Protein AF-0000000079137863 (afdb_homodimer)

Solvent-accessible surface area (backbone atoms only — not comparable to full-atom values): 28020 Å² total; per-residue (Å²): 126,90,84,77,88,76,80,77,77,80,76,78,75,78,78,75,76,78,76,75,74,74,78,70,76,71,77,70,74,73,75,78,75,78,71,80,74,79,76,76,79,75,78,73,71,71,68,59,65,66,64,66,63,66,73,79,70,81,74,80,80,66,77,80,78,77,80,75,82,79,71,85,74,71,81,65,69,75,80,73,78,67,72,71,80,66,70,66,51,43,36,52,49,53,50,46,41,53,48,17,59,51,68,64,36,61,83,70,30,55,77,42,40,29,69,76,15,39,36,35,44,41,49,30,90,61,63,33,67,19,36,69,47,45,50,52,49,52,49,51,47,52,72,57,37,60,73,53,53,31,78,41,78,73,46,67,29,70,64,15,73,44,32,32,17,34,33,31,33,34,20,51,76,84,35,66,40,77,67,33,46,31,31,33,39,34,34,41,45,74,54,94,82,36,61,20,35,44,32,35,40,39,39,52,34,39,83,65,56,59,41,70,53,48,52,53,49,49,34,51,52,52,50,50,35,70,77,39,57,73,60,56,68,76,90,127,91,75,81,79,76,78,76,75,80,77,78,79,79,80,75,78,77,76,76,77,75,80,74,79,70,77,70,77,73,75,78,74,79,73,80,75,78,76,76,79,76,79,75,72,71,68,59,64,67,62,64,65,64,74,78,68,79,71,80,77,66,73,78,73,76,81,69,83,79,75,80,77,69,79,63,67,71,80,71,78,66,72,70,80,65,70,66,51,43,37,53,50,54,50,46,41,54,49,19,62,52,68,65,36,63,82,70,30,54,78,42,39,29,67,76,14,40,36,35,44,42,49,30,90,60,63,33,68,19,36,68,47,43,50,52,50,50,49,50,47,53,73,59,35,58,76,51,52,31,78,41,77,74,45,66,29,71,64,17,72,44,32,32,16,37,32,32,31,33,21,51,76,84,35,67,41,78,65,34,45,30,31,32,40,35,34,40,46,74,55,94,82,37,59,19,36,44,32,35,39,38,38,53,33,39,84,66,55,58,40,69,54,48,52,53,50,50,33,50,51,52,50,50,35,72,75,40,58,72,60,55,69,77,90

Foldseek 3Di:
DDDDDPPCPDDPPPPPDPPPPDDPPPPPPPPVPVPPPPPPPPPPPPVPPVVVLPPPDPPPPPDPPDDDDDDDDPPPDPPPDPPVPPADAPQRLVVQCQVCLLVVNCSSNLVQADQQAWEAEPVDPGIQGGSSSVSVVSNVVPVVDDSQKGKAWPDKDTDDRFKMKTWIFIGRNNHGDPQGIKIKMWGWDQDPNHIHTRYMHIYTGDPDDPPVVVVVVVVVVVVVCVVPVVVVVVD/DPDPPPPCPDDPPPDPPPPPPDPPPPPPPPPPPPPPPPPPPPPPPPVPPVVVLPPPDPPPPPDPPDPPDDDDCPVPPPPPDPVVPPADAPQRLVVQCQVCLLVVNCNSNLVQADQQAWEAEPVDPGIQGGSSSVSVVSNVVPVVDDSQKGKAWPDKDTDDRFKMKTWIFIGRNNHGDPQGIKIKMWGWDQDPNHIHTRYMHIYTGDPDDPPVVVVVVVVVVVVVCVVPVVVVVVD

InterPro domains:
  IPR032710 NTF2-like domain superfamily [SSF54427] (87-204)
  IPR037401 SnoaL-like domain [PF12680] (94-189)

pLDDT: mean 70.84, std 31.64, range [18.48, 98.94]

Structure (mmCIF, N/CA/C/O backbone):
data_AF-0000000079137863-model_v1
#
loop_
_entity.id
_entity.type
_entity.pdbx_description
1 polymer 'SnoaL-like domain-containing protein'
#
loop_
_atom_site.group_PDB
_atom_site.id
_atom_site.type_symbol
_atom_site.label_atom_id
_atom_site.label_alt_id
_atom_site.label_comp_id
_atom_site.label_asym_id
_atom_site.label_entity_id
_atom_site.label_seq_id
_atom_site.pdbx_PDB_ins_code
_atom_site.Cartn_x
_atom_site.Cartn_y
_atom_site.Cartn_z
_atom_site.occupancy
_atom_site.B_iso_or_equiv
_atom_site.auth_seq_id
_atom_site.auth_comp_id
_atom_site.auth_asym_id
_atom_site.auth_atom_id
_atom_site.pdbx_PDB_model_num
ATOM 1 N N . MET A 1 1 ? -12.969 -48.094 9.102 1 18.48 1 MET A N 1
ATOM 2 C CA . MET A 1 1 ? -14.359 -48.219 9.516 1 18.48 1 MET A CA 1
ATOM 3 C C . MET A 1 1 ? -14.594 -47.531 10.852 1 18.48 1 MET A C 1
ATOM 5 O O . MET A 1 1 ? -15.695 -47.594 11.406 1 18.48 1 MET A O 1
ATOM 9 N N . ALA A 1 2 ? -13.594 -47.375 11.742 1 25.19 2 ALA A N 1
ATOM 10 C CA . ALA A 1 2 ? -14.062 -47.312 13.125 1 25.19 2 ALA A CA 1
ATOM 11 C C . ALA A 1 2 ? -14.961 -46.125 13.367 1 25.19 2 ALA A C 1
ATOM 13 O O . ALA A 1 2 ? -14.609 -45 13.016 1 25.19 2 ALA A O 1
ATOM 14 N N . ALA A 1 3 ? -16.188 -46.438 13.844 1 21.66 3 ALA A N 1
ATOM 15 C CA . ALA A 1 3 ? -17.484 -45.875 14.164 1 21.66 3 ALA A CA 1
ATOM 16 C C . ALA A 1 3 ? -17.344 -44.688 15.125 1 21.66 3 ALA A C 1
ATOM 18 O O . ALA A 1 3 ? -16.328 -44.562 15.812 1 21.66 3 ALA A O 1
ATOM 19 N N . MET A 1 4 ? -18.547 -44.031 15.586 1 20.12 4 MET A N 1
ATOM 20 C CA . MET A 1 4 ? -19.391 -42.875 15.836 1 20.12 4 MET A CA 1
ATOM 21 C C . MET A 1 4 ? -19.391 -42.5 17.312 1 20.12 4 MET A C 1
ATOM 23 O O . MET A 1 4 ? -19.844 -41.406 17.703 1 20.12 4 MET A O 1
ATOM 27 N N . MET A 1 5 ? -18.984 -43.406 18.406 1 21.56 5 MET A N 1
ATOM 28 C CA . MET A 1 5 ? -19.969 -43.406 19.484 1 21.56 5 MET A CA 1
ATOM 29 C C . MET A 1 5 ? -19.906 -42.094 20.266 1 21.56 5 MET A C 1
ATOM 31 O O . MET A 1 5 ? -18.844 -41.656 20.719 1 21.56 5 MET A O 1
ATOM 35 N N . ILE A 1 6 ? -20.906 -41.094 20.156 1 23.88 6 ILE A N 1
ATOM 36 C CA . ILE A 1 6 ? -21.344 -39.781 20.625 1 23.88 6 ILE A CA 1
ATOM 37 C C . ILE A 1 6 ? -21.625 -39.875 22.125 1 23.88 6 ILE A C 1
ATOM 39 O O . ILE A 1 6 ? -22.562 -40.531 22.562 1 23.88 6 ILE A O 1
ATOM 43 N N . ILE A 1 7 ? -20.656 -40.219 23.031 1 24.16 7 ILE A N 1
ATOM 44 C CA . ILE A 1 7 ? -20.969 -40.531 24.422 1 24.16 7 ILE A CA 1
ATOM 45 C C . ILE A 1 7 ? -21.734 -39.375 25.062 1 24.16 7 ILE A C 1
ATOM 47 O O . ILE A 1 7 ? -21.219 -38.25 25.141 1 24.16 7 ILE A O 1
ATOM 51 N N . MET A 1 8 ? -23.094 -39.375 25.203 1 25.33 8 MET A N 1
ATOM 52 C CA . MET A 1 8 ? -24.203 -38.562 25.719 1 25.33 8 MET A CA 1
ATOM 53 C C . MET A 1 8 ? -24 -38.281 27.203 1 25.33 8 MET A C 1
ATOM 55 O O . MET A 1 8 ? -24.094 -39.188 28.031 1 25.33 8 MET A O 1
ATOM 59 N N . ILE A 1 9 ? -22.875 -37.781 27.719 1 27.89 9 ILE A N 1
ATOM 60 C CA . ILE A 1 9 ? -22.75 -37.75 29.172 1 27.89 9 ILE A CA 1
ATOM 61 C C . ILE A 1 9 ? -23.891 -36.938 29.781 1 27.89 9 ILE A C 1
ATOM 63 O O . ILE A 1 9 ? -24.172 -35.812 29.344 1 27.89 9 ILE A O 1
ATOM 67 N N . PRO A 1 10 ? -24.797 -37.562 30.562 1 27.17 10 PRO A N 1
ATOM 68 C CA . PRO A 1 10 ? -26.078 -37.125 31.156 1 27.17 10 PRO A CA 1
ATOM 69 C C . PRO A 1 10 ? -25.922 -35.875 32.031 1 27.17 10 PRO A C 1
ATOM 71 O O . PRO A 1 10 ? -24.844 -35.625 32.562 1 27.17 10 PRO A O 1
ATOM 74 N N . LEU A 1 11 ? -26.812 -34.938 32 1 31.64 11 LEU A N 1
ATOM 75 C CA . LEU A 1 11 ? -27.125 -33.562 32.406 1 31.64 11 LEU A CA 1
ATOM 76 C C . LEU A 1 11 ? -27.391 -33.531 33.906 1 31.64 11 LEU A C 1
ATOM 78 O O . LEU A 1 11 ? -28.391 -34.062 34.375 1 31.64 11 LEU A O 1
ATOM 82 N N . PRO A 1 12 ? -26.453 -34.031 34.844 1 27.88 12 PRO A N 1
ATOM 83 C CA . PRO A 1 12 ? -27.109 -34.188 36.125 1 27.88 12 PRO A CA 1
ATOM 84 C C . PRO A 1 12 ? -27.781 -32.906 36.625 1 27.88 12 PRO A C 1
ATOM 86 O O . PRO A 1 12 ? -27.359 -31.812 36.25 1 27.88 12 PRO A O 1
ATOM 89 N N . THR A 1 13 ? -29 -32.938 37.062 1 30.88 13 THR A N 1
ATOM 90 C CA . THR A 1 13 ? -30.094 -32.031 37.469 1 30.88 13 THR A CA 1
ATOM 91 C C . THR A 1 13 ? -29.797 -31.375 38.812 1 30.88 13 THR A C 1
ATOM 93 O O . THR A 1 13 ? -30.609 -30.594 39.312 1 30.88 13 THR A O 1
ATOM 96 N N . THR A 1 14 ? -28.484 -31.031 39.125 1 26.7 14 THR A N 1
ATOM 97 C CA . THR A 1 14 ? -28.312 -30.812 40.562 1 26.7 14 THR A CA 1
ATOM 98 C C . THR A 1 14 ? -29.25 -29.703 41.062 1 26.7 14 THR A C 1
ATOM 100 O O . THR A 1 14 ? -29.391 -28.672 40.375 1 26.7 14 THR A O 1
ATOM 103 N N . THR A 1 15 ? -30.078 -29.953 42 1 30.44 15 THR A N 1
ATOM 104 C CA . THR A 1 15 ? -31.219 -29.453 42.75 1 30.44 15 THR A CA 1
ATOM 105 C C . THR A 1 15 ? -30.828 -28.234 43.562 1 30.44 15 THR A C 1
ATOM 107 O O . THR A 1 15 ? -30.078 -28.359 44.531 1 30.44 15 THR A O 1
ATOM 110 N N . THR A 1 16 ? -29.938 -27.328 43.094 1 26.62 16 THR A N 1
ATOM 111 C CA . THR A 1 16 ? -29.359 -26.438 44.094 1 26.62 16 THR A CA 1
ATOM 112 C C . THR A 1 16 ? -30.438 -25.625 44.781 1 26.62 16 THR A C 1
ATOM 114 O O . THR A 1 16 ? -31.344 -25.094 44.125 1 26.62 16 THR A O 1
ATOM 117 N N . THR A 1 17 ? -30.625 -25.984 46.031 1 25.08 17 THR A N 1
ATOM 118 C CA . THR A 1 17 ? -31.5 -25.516 47.094 1 25.08 17 THR A CA 1
ATOM 119 C C . THR A 1 17 ? -31.469 -23.984 47.188 1 25.08 17 THR A C 1
ATOM 121 O O . THR A 1 17 ? -30.391 -23.375 47.219 1 25.08 17 THR A O 1
ATOM 124 N N . LYS A 1 18 ? -32.594 -23.469 46.906 1 26.52 18 LYS A N 1
ATOM 125 C CA . LYS A 1 18 ? -33.031 -22.078 46.75 1 26.52 18 LYS A CA 1
ATOM 126 C C . LYS A 1 18 ? -32.938 -21.328 48.062 1 26.52 18 LYS A C 1
ATOM 128 O O . LYS A 1 18 ? -33.812 -21.438 48.938 1 26.52 18 LYS A O 1
ATOM 133 N N . SER A 1 19 ? -31.719 -21.484 48.875 1 25.23 19 SER A N 1
ATOM 134 C CA . SER A 1 19 ? -31.828 -20.875 50.188 1 25.23 19 SER A CA 1
ATOM 135 C C . SER A 1 19 ? -32.219 -19.406 50.094 1 25.23 19 SER A C 1
ATOM 137 O O . SER A 1 19 ? -31.719 -18.688 49.219 1 25.23 19 SER A O 1
ATOM 139 N N . SER A 1 20 ? -33.406 -19.094 50.531 1 25.05 20 SER A N 1
ATOM 140 C CA . SER A 1 20 ? -34.25 -17.906 50.562 1 25.05 20 SER A CA 1
ATOM 141 C C . SER A 1 20 ? -33.594 -16.797 51.375 1 25.05 20 SER A C 1
ATOM 143 O O . SER A 1 20 ? -33.5 -16.891 52.594 1 25.05 20 SER A O 1
ATOM 145 N N . ILE A 1 21 ? -32.312 -16.516 51.094 1 25.95 21 ILE A N 1
ATOM 146 C CA . ILE A 1 21 ? -31.734 -15.523 52 1 25.95 21 ILE A CA 1
ATOM 147 C C . ILE A 1 21 ? -32.656 -14.297 52.062 1 25.95 21 ILE A C 1
ATOM 149 O O . ILE A 1 21 ? -33.062 -13.789 51.031 1 25.95 21 ILE A O 1
ATOM 153 N N . ALA A 1 22 ? -33.156 -14.109 53.25 1 26.34 22 ALA A N 1
ATOM 154 C CA . ALA A 1 22 ? -34.125 -13.109 53.719 1 26.34 22 ALA A CA 1
ATOM 155 C C . ALA A 1 22 ? -33.656 -11.695 53.406 1 26.34 22 ALA A C 1
ATOM 157 O O . ALA A 1 22 ? -32.469 -11.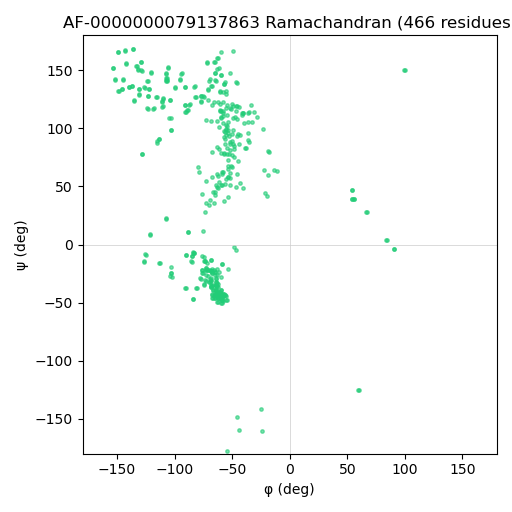398 53.5 1 26.34 22 ALA A O 1
ATOM 158 N N . PRO A 1 23 ? -34.438 -10.961 52.562 1 26.56 23 PRO A N 1
ATOM 159 C CA . PRO A 1 23 ? -34.125 -9.656 51.969 1 26.56 23 PRO A CA 1
ATOM 160 C C . PRO A 1 23 ? -33.875 -8.586 53.031 1 26.56 23 PRO A C 1
ATOM 162 O O . PRO A 1 23 ? -34.656 -8.438 53.969 1 26.56 23 PRO A O 1
ATOM 165 N N . PHE A 1 24 ? -32.625 -8.57 53.656 1 29.3 24 PHE A N 1
ATOM 166 C CA . PHE A 1 24 ? -32.406 -7.531 54.656 1 29.3 24 PHE A CA 1
ATOM 167 C C . PHE A 1 24 ? -32.875 -6.176 54.125 1 29.3 24 PHE A C 1
ATOM 169 O O . PHE A 1 24 ? -32.688 -5.883 52.938 1 29.3 24 PHE A O 1
ATOM 176 N N . PRO A 1 25 ? -33.812 -5.664 54.844 1 28.33 25 PRO A N 1
ATOM 177 C CA . PRO A 1 25 ? -34.5 -4.43 54.438 1 28.33 25 PRO A CA 1
ATOM 178 C C . PRO A 1 25 ? -33.531 -3.256 54.281 1 28.33 25 PRO A C 1
ATOM 180 O O . PRO A 1 25 ? -32.812 -2.912 55.25 1 28.33 25 PRO A O 1
ATOM 183 N N . LEU A 1 26 ? -32.562 -3.379 53.375 1 24.53 26 LEU A N 1
ATOM 184 C CA . LEU A 1 26 ? -31.625 -2.277 53.375 1 24.53 26 LEU A CA 1
ATOM 185 C C . LEU A 1 26 ? -32.344 -0.935 53.281 1 24.53 26 LEU A C 1
ATOM 187 O O . LEU A 1 26 ? -33.125 -0.705 52.375 1 24.53 26 LEU A O 1
ATOM 191 N N . SER A 1 27 ? -32.688 -0.418 54.469 1 24.38 27 SER A N 1
ATOM 192 C CA . SER A 1 27 ? -33.25 0.926 54.625 1 24.38 27 SER A CA 1
ATOM 193 C C . SER A 1 27 ? -32.406 1.947 53.844 1 24.38 27 SER A C 1
ATOM 195 O O . SER A 1 27 ? -31.188 2.031 54.031 1 24.38 27 SER A O 1
ATOM 197 N N . SER A 1 28 ? -32.656 2.053 52.562 1 24.42 28 SER A N 1
ATOM 198 C CA . SER A 1 28 ? -31.984 2.9 51.594 1 24.42 28 SER A CA 1
ATOM 199 C C . SER A 1 28 ? -32.094 4.375 51.969 1 24.42 28 SER A C 1
ATOM 201 O O . SER A 1 28 ? -33.188 4.973 51.844 1 24.42 28 SER A O 1
ATOM 203 N N . SER A 1 29 ? -31.719 4.684 53.25 1 24.72 29 SER A N 1
ATOM 204 C CA . SER A 1 29 ? -31.844 6.129 53.406 1 24.72 29 SER A CA 1
ATOM 205 C C . SER A 1 29 ? -31.156 6.875 52.281 1 24.72 29 SER A C 1
ATOM 207 O O . SER A 1 29 ? -29.984 6.633 52 1 24.72 29 SER A O 1
ATOM 209 N N . SER A 1 30 ? -31.891 7.242 51.25 1 25.69 30 SER A N 1
ATOM 210 C CA . SER A 1 30 ? -31.625 8 50.031 1 25.69 30 SER A CA 1
ATOM 211 C C . SER A 1 30 ? -31 9.359 50.375 1 25.69 30 SER A C 1
ATOM 213 O O . SER A 1 30 ? -31.703 10.289 50.781 1 25.69 30 SER A O 1
ATOM 215 N N . SER A 1 31 ? -30.047 9.438 51.375 1 25.98 31 SER A N 1
ATOM 216 C CA . SER A 1 31 ? -29.641 10.836 51.531 1 25.98 31 SER A CA 1
ATOM 217 C C . SER A 1 31 ? -29.188 11.414 50.188 1 25.98 31 SER A C 1
ATOM 219 O O . SER A 1 31 ? -28.359 10.812 49.5 1 25.98 31 SER A O 1
ATOM 221 N N . THR A 1 32 ? -30.078 12.141 49.531 1 26.61 32 THR A N 1
ATOM 222 C CA . THR A 1 32 ? -30 12.922 48.281 1 26.61 32 THR A CA 1
ATOM 223 C C . THR A 1 32 ? -28.812 13.875 48.344 1 26.61 32 THR A C 1
ATOM 225 O O . THR A 1 32 ? -28.781 14.812 49.125 1 26.61 32 THR A O 1
ATOM 228 N N . PHE A 1 33 ? -27.5 13.359 48.469 1 24.55 33 PHE A N 1
ATOM 229 C CA . PHE A 1 33 ? -26.453 14.375 48.406 1 24.55 33 PHE A CA 1
ATOM 230 C C . PHE A 1 33 ? -26.531 15.18 47.125 1 24.55 33 PHE A C 1
ATOM 232 O O . PHE A 1 33 ? -26.484 14.609 46.031 1 24.55 33 PHE A O 1
ATOM 239 N N . SER A 1 34 ? -27.328 16.25 47.094 1 23.06 34 SER A N 1
ATOM 240 C CA . SER A 1 34 ? -27.406 17.234 46 1 23.06 34 SER A CA 1
ATOM 241 C C . SER A 1 34 ? -26.016 17.766 45.625 1 23.06 34 SER A C 1
ATOM 243 O O . SER A 1 34 ? -25.422 18.547 46.375 1 23.06 34 SER A O 1
ATOM 245 N N . TYR A 1 35 ? -25.078 16.844 45.25 1 23.7 35 TYR A N 1
ATOM 246 C CA . TYR A 1 35 ? -23.828 17.438 44.812 1 23.7 35 TYR A CA 1
ATOM 247 C C . TYR A 1 35 ? -24.047 18.453 43.719 1 23.7 35 TYR A C 1
ATOM 249 O O . TYR A 1 35 ? -24.703 18.172 42.719 1 23.7 35 TYR A O 1
ATOM 257 N N . PHE A 1 36 ? -24.141 19.734 44.062 1 24.72 36 PHE A N 1
ATOM 258 C CA . PHE A 1 36 ? -24.125 20.891 43.156 1 24.72 36 PHE A CA 1
ATOM 259 C C . PHE A 1 36 ? -22.922 20.797 42.188 1 24.72 36 PHE A C 1
ATOM 261 O O . PHE A 1 36 ? -21.781 20.906 42.625 1 24.72 36 PHE A O 1
ATOM 268 N N . THR A 1 37 ? -22.891 19.828 41.281 1 26.81 37 THR A N 1
ATOM 269 C CA . THR A 1 37 ? -21.844 19.781 40.25 1 26.81 37 THR A CA 1
ATOM 270 C C . THR A 1 37 ? -21.797 21.094 39.469 1 26.81 37 THR A C 1
ATOM 272 O O . THR A 1 37 ? -22.781 21.469 38.844 1 26.81 37 THR A O 1
ATOM 275 N N . THR A 1 38 ? -21.234 22.156 39.969 1 25.78 38 THR A N 1
ATOM 276 C CA . THR A 1 38 ? -20.906 23.328 39.156 1 25.78 38 THR A CA 1
ATOM 277 C C . THR A 1 38 ? -20.109 22.922 37.938 1 25.78 38 THR A C 1
ATOM 279 O O . THR A 1 38 ? -18.984 22.422 38.062 1 25.78 38 THR A O 1
ATOM 282 N N . ARG A 1 39 ? -20.703 22.438 36.844 1 27.64 39 ARG A N 1
ATOM 283 C CA . ARG A 1 39 ? -20.156 22.156 35.53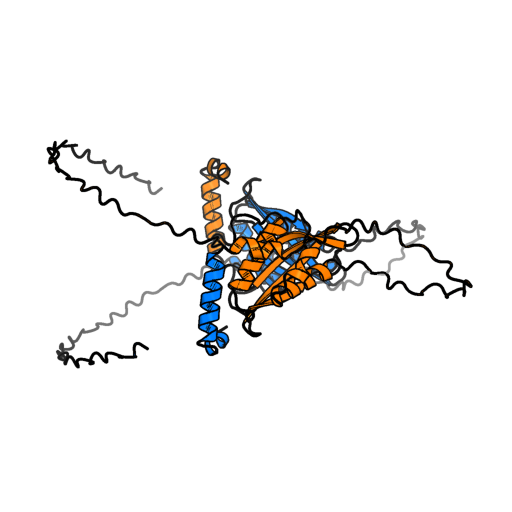1 1 27.64 39 ARG A CA 1
ATOM 284 C C . ARG A 1 39 ? -19.453 23.391 34.969 1 27.64 39 ARG A C 1
ATOM 286 O O . ARG A 1 39 ? -20.109 24.391 34.625 1 27.64 39 ARG A O 1
ATOM 293 N N . ARG A 1 40 ? -18.281 23.812 35.438 1 29.09 40 ARG A N 1
ATOM 294 C CA . ARG A 1 40 ? -17.594 24.812 34.656 1 29.09 40 ARG A CA 1
ATOM 295 C C . ARG A 1 40 ? -17.422 24.344 33.219 1 29.09 40 ARG A C 1
ATOM 297 O O . ARG A 1 40 ? -16.875 23.25 32.969 1 29.09 40 ARG A O 1
ATOM 304 N N . ARG A 1 41 ? -18.203 24.797 32.281 1 29.53 41 ARG A N 1
ATOM 305 C CA . ARG A 1 41 ? -18.125 24.75 30.828 1 29.53 41 ARG A CA 1
ATOM 306 C C . ARG A 1 41 ? -16.719 25.109 30.359 1 29.53 41 ARG A C 1
ATOM 308 O O . ARG A 1 41 ? -16.312 26.266 30.422 1 29.53 41 ARG A O 1
ATOM 315 N N . ARG A 1 42 ? -15.703 24.266 30.531 1 32.91 42 ARG A N 1
ATOM 316 C CA . ARG A 1 42 ? -14.492 24.562 29.781 1 32.91 42 ARG A CA 1
ATOM 317 C C . ARG A 1 42 ? -14.789 24.625 28.281 1 32.91 42 ARG A C 1
ATOM 319 O O . ARG A 1 42 ? -15.273 23.656 27.688 1 32.91 42 ARG A O 1
ATOM 326 N N . LYS A 1 43 ? -14.992 25.828 27.719 1 36.22 43 LYS A N 1
ATOM 327 C CA . LYS A 1 43 ? -15.023 26.188 26.297 1 36.22 43 LYS A CA 1
ATOM 328 C C . LYS A 1 43 ? -13.891 25.516 25.531 1 36.22 43 LYS A C 1
ATOM 330 O O . LYS A 1 43 ? -12.719 25.672 25.891 1 36.22 43 LYS A O 1
ATOM 335 N N . SER A 1 44 ? -14.07 24.359 24.906 1 31.38 44 SER A N 1
ATOM 336 C CA . SER A 1 44 ? -13.18 23.609 24.031 1 31.38 44 SER A CA 1
ATOM 337 C C . SER A 1 44 ? -12.602 24.5 22.938 1 31.38 44 SER A C 1
ATOM 339 O O . SER A 1 44 ? -13.336 25.078 22.141 1 31.38 44 SER A O 1
ATOM 341 N N . THR A 1 45 ? -11.453 25.172 23.141 1 36.09 45 THR A N 1
ATOM 342 C CA . THR A 1 45 ? -10.586 25.906 22.234 1 36.09 45 THR A CA 1
ATOM 343 C C . THR A 1 45 ? -10.312 25.094 20.969 1 36.09 45 THR A C 1
ATOM 345 O O . THR A 1 45 ? -9.539 25.531 20.109 1 36.09 45 THR A O 1
ATOM 348 N N . HIS A 1 46 ? -10.742 23.906 20.859 1 33.5 46 HIS A N 1
ATOM 349 C CA . HIS A 1 46 ? -10.328 23.125 19.703 1 33.5 46 HIS A CA 1
ATOM 350 C C . HIS A 1 46 ? -10.969 23.672 18.422 1 33.5 46 HIS A C 1
ATOM 352 O O . HIS A 1 46 ? -10.5 23.391 17.328 1 33.5 46 HIS A O 1
ATOM 358 N N . SER A 1 47 ? -12.164 24.281 18.469 1 35.81 47 SER A N 1
ATOM 359 C CA . SER A 1 47 ? -12.844 24.703 17.25 1 35.81 47 SER A CA 1
ATOM 360 C C . SER A 1 47 ? -12.102 25.844 16.562 1 35.81 47 SER A C 1
ATOM 362 O O . SER A 1 47 ? -12.305 26.109 15.383 1 35.81 47 SER A O 1
ATOM 364 N N . GLU A 1 48 ? -11.281 26.609 17.297 1 35.84 48 GLU A N 1
ATOM 365 C CA . GLU A 1 48 ? -10.773 27.859 16.734 1 35.84 48 GLU A CA 1
ATOM 366 C C . GLU A 1 48 ? -9.672 27.594 15.711 1 35.84 48 GLU A C 1
ATOM 368 O O . GLU A 1 48 ? -9.438 28.406 14.812 1 35.84 48 GLU A O 1
ATOM 373 N N . TYR A 1 49 ? -9.016 26.453 15.844 1 36.06 49 TYR A N 1
ATOM 374 C CA . TYR A 1 49 ? -7.836 26.391 14.984 1 36.06 49 TYR A CA 1
ATOM 375 C C . TYR A 1 49 ? -8.234 26.172 13.523 1 36.06 49 TYR A C 1
ATOM 377 O O . TYR A 1 49 ? -7.488 26.531 12.609 1 36.06 49 TYR A O 1
ATOM 385 N N . ILE A 1 50 ? -9.258 25.438 13.25 1 38.31 50 ILE A N 1
ATOM 386 C CA . ILE A 1 50 ? -9.57 25.203 11.844 1 38.31 50 ILE A CA 1
ATOM 387 C C . ILE A 1 50 ? -10.133 26.469 11.227 1 38.31 50 ILE A C 1
ATOM 389 O O . ILE A 1 50 ? -10.156 26.609 10 1 38.31 50 ILE A O 1
ATOM 393 N N . ASP A 1 51 ? -10.742 27.344 12.031 1 40.62 51 ASP A N 1
ATOM 394 C CA . ASP A 1 51 ? -11.281 28.578 11.5 1 40.62 51 ASP A CA 1
ATOM 395 C C . ASP A 1 51 ? -10.188 29.406 10.82 1 40.62 51 ASP A C 1
ATOM 397 O O . ASP A 1 51 ? -10.469 30.453 10.234 1 40.62 51 ASP A O 1
ATOM 401 N N . ARG A 1 52 ? -8.945 29 11.18 1 40.41 52 ARG A N 1
ATOM 402 C CA . ARG A 1 52 ? -7.871 29.859 10.68 1 40.41 52 ARG A CA 1
ATOM 403 C C . ARG A 1 52 ? -7.672 29.672 9.18 1 40.41 52 ARG A C 1
ATOM 405 O O . ARG A 1 52 ? -6.906 30.406 8.555 1 40.41 52 ARG A O 1
ATOM 412 N N . PHE A 1 53 ? -8.172 28.516 8.68 1 39.88 53 PHE A N 1
ATOM 413 C CA . PHE A 1 53 ? -8.023 28.438 7.23 1 39.88 53 PHE A CA 1
ATOM 414 C C . PHE A 1 53 ? -9.102 29.25 6.527 1 39.88 53 PHE A C 1
ATOM 416 O O . PHE A 1 53 ? -10.281 28.891 6.566 1 39.88 53 PHE A O 1
ATOM 423 N N . SER A 1 54 ? -9.109 30.578 6.652 1 34.25 54 SER A N 1
ATOM 424 C CA . SER A 1 54 ? -9.992 31.5 5.934 1 34.25 54 SER A CA 1
ATOM 425 C C . SER A 1 54 ? -10.203 31.031 4.492 1 34.25 54 SER A C 1
ATOM 427 O O . SER A 1 54 ? -9.25 30.984 3.709 1 34.25 54 SER A O 1
ATOM 429 N N . PHE A 1 55 ? -11.094 30.156 4.297 1 35.28 55 PHE A N 1
ATOM 430 C CA . PHE A 1 55 ? -11.523 30.016 2.914 1 35.28 55 PHE A CA 1
ATOM 431 C C . PHE A 1 55 ? -11.922 31.359 2.33 1 35.28 55 PHE A C 1
ATOM 433 O O . PHE A 1 55 ? -12.828 32.031 2.844 1 35.28 55 PHE A O 1
ATOM 440 N N . ARG A 1 56 ? -11.039 32.188 1.767 1 32.5 56 ARG A N 1
ATOM 441 C CA . ARG A 1 56 ? -11.289 33.469 1.145 1 32.5 56 ARG A CA 1
ATOM 442 C C . ARG A 1 56 ? -12.609 33.469 0.388 1 32.5 56 ARG A C 1
ATOM 444 O O . ARG A 1 56 ? -12.789 32.688 -0.552 1 32.5 56 ARG A O 1
ATOM 451 N N . SER A 1 57 ? -13.672 33.812 1.001 1 31.91 57 SER A N 1
ATOM 452 C CA . SER A 1 57 ? -14.922 34.188 0.346 1 31.91 57 SER A CA 1
ATOM 453 C C . SER A 1 57 ? -14.672 35.156 -0.806 1 31.91 57 SER A C 1
ATOM 455 O O . SER A 1 57 ? -13.828 36.062 -0.702 1 31.91 57 SER A O 1
ATOM 457 N N . THR A 1 58 ? -15 34.844 -2.041 1 30.62 58 THR A N 1
ATOM 458 C CA . THR A 1 58 ? -14.984 35.656 -3.242 1 30.62 58 THR A CA 1
ATOM 459 C C . THR A 1 58 ? -15.609 37.031 -2.965 1 30.62 58 THR A C 1
ATOM 461 O O . THR A 1 58 ? -16.75 37.125 -2.506 1 30.62 58 THR A O 1
ATOM 464 N N . PRO A 1 59 ? -14.727 38.031 -2.619 1 29.08 59 PRO A N 1
ATOM 465 C CA . PRO A 1 59 ? -15.242 39.406 -2.414 1 29.08 59 PRO A CA 1
ATOM 466 C C . PRO A 1 59 ? -16.156 39.844 -3.551 1 29.08 59 PRO A C 1
ATOM 468 O O . PRO A 1 59 ? -15.891 39.562 -4.719 1 29.08 59 PRO A O 1
ATOM 471 N N . THR A 1 60 ? -17.422 39.969 -3.301 1 29.19 60 THR A N 1
ATOM 472 C CA . THR A 1 60 ? -18.375 40.594 -4.203 1 29.19 60 THR A CA 1
ATOM 473 C C . THR A 1 60 ? -17.922 42 -4.574 1 29.19 60 THR A C 1
ATOM 475 O O . THR A 1 60 ? -17.797 42.875 -3.705 1 29.19 60 THR A O 1
ATOM 478 N N . ASP A 1 61 ? -16.969 42.188 -5.621 1 27.17 61 ASP A N 1
ATOM 479 C CA . ASP A 1 61 ? -16.344 43.344 -6.238 1 27.17 61 ASP A CA 1
ATOM 480 C C . ASP A 1 61 ? -17.375 44.438 -6.574 1 27.17 61 ASP A C 1
ATOM 482 O O . ASP A 1 61 ? -18.062 44.344 -7.594 1 27.17 61 ASP A O 1
ATOM 486 N N . SER A 1 62 ? -18.219 44.781 -5.559 1 26.64 62 SER A N 1
ATOM 487 C CA . SER A 1 62 ? -19.219 45.75 -6.051 1 26.64 62 SER A CA 1
ATOM 488 C C . SER A 1 62 ? -18.547 47 -6.582 1 26.64 62 SER A C 1
ATOM 490 O O . SER A 1 62 ? -19.234 47.906 -7.07 1 26.64 62 SER A O 1
ATOM 492 N N . ASN A 1 63 ? -17.344 47.375 -6.09 1 25.67 63 ASN A N 1
ATOM 493 C CA . ASN A 1 63 ? -17.281 48.844 -6.09 1 25.67 63 ASN A CA 1
ATOM 494 C C . ASN A 1 63 ? -17.172 49.406 -7.508 1 25.67 63 ASN A C 1
ATOM 496 O O . ASN A 1 63 ? -16.375 48.906 -8.312 1 25.67 63 ASN A O 1
ATOM 500 N N . PRO A 1 64 ? -18.062 50.281 -7.93 1 26.22 64 PRO A N 1
ATOM 501 C CA . PRO A 1 64 ? -18.281 50.906 -9.234 1 26.22 64 PRO A CA 1
ATOM 502 C C . PRO A 1 64 ? -17.109 51.812 -9.68 1 26.22 64 PRO A C 1
ATOM 504 O O . PRO A 1 64 ? -16.906 52.875 -9.109 1 26.22 64 PRO A O 1
ATOM 507 N N . VAL A 1 65 ? -15.836 51.344 -9.664 1 25.27 65 VAL A N 1
ATOM 508 C CA . VAL A 1 65 ? -14.742 52.25 -9.945 1 25.27 65 VAL A CA 1
ATOM 509 C C . VAL A 1 65 ? -15.016 53 -11.266 1 25.27 65 VAL A C 1
ATOM 511 O O . VAL A 1 65 ? -15.398 52.375 -12.258 1 25.27 65 VAL A O 1
ATOM 514 N N . ILE A 1 66 ? -15.125 54.25 -11.141 1 25.27 66 ILE A N 1
ATOM 515 C CA . ILE A 1 66 ? -15.336 55.375 -12.047 1 25.27 66 ILE A CA 1
ATOM 516 C C . ILE A 1 66 ? -14.305 55.312 -13.172 1 25.27 66 ILE A C 1
ATOM 518 O O . ILE A 1 66 ? -13.141 55 -12.938 1 25.27 66 ILE A O 1
ATOM 522 N N . LEU A 1 67 ? -14.602 55.75 -14.438 1 23.34 67 LEU A N 1
ATOM 523 C CA . LEU A 1 67 ? -14.289 55.719 -15.867 1 23.34 67 LEU A CA 1
ATOM 524 C C . LEU A 1 67 ? -13.047 56.531 -16.172 1 23.34 67 LEU A C 1
ATOM 526 O O . LEU A 1 67 ? -12.734 56.781 -17.344 1 23.34 67 LEU A O 1
ATOM 530 N N . SER A 1 68 ? -12.242 56.969 -15.133 1 24.31 68 SER A N 1
ATOM 531 C CA . SER A 1 68 ? -11.586 58.156 -15.672 1 24.31 68 SER A CA 1
ATOM 532 C C . SER A 1 68 ? -10.766 57.812 -16.906 1 24.31 68 SER A C 1
ATOM 534 O O . SER A 1 68 ? -10.414 56.656 -17.125 1 24.31 68 SER A O 1
ATOM 536 N N . ASN A 1 69 ? -10.328 58.844 -17.719 1 26.61 69 ASN A N 1
ATOM 537 C CA . ASN A 1 69 ? -9.914 59.25 -19.062 1 26.61 69 ASN A CA 1
ATOM 538 C C . ASN A 1 69 ? -8.492 58.781 -19.375 1 26.61 69 ASN A C 1
ATOM 540 O O . ASN A 1 69 ? -7.527 59.469 -19.062 1 26.61 69 ASN A O 1
ATOM 544 N N . LEU A 1 70 ? -8.07 57.562 -19.062 1 24.36 70 LEU A N 1
ATOM 545 C CA . LEU A 1 70 ? -6.66 57.219 -19.141 1 24.36 70 LEU A CA 1
ATOM 546 C C . LEU A 1 70 ? -6.125 57.438 -20.547 1 24.36 70 LEU A C 1
ATOM 548 O O . LEU A 1 70 ? -6.734 56.969 -21.531 1 24.36 70 LEU A O 1
ATOM 552 N N . SER A 1 71 ? -5.277 58.469 -20.625 1 27.12 71 SER A N 1
ATOM 553 C CA . SER A 1 71 ? -4.492 59.031 -21.719 1 27.12 71 SER A CA 1
ATOM 554 C C . SER A 1 71 ? -3.811 57.938 -22.531 1 27.12 71 SER A C 1
ATOM 556 O O . SER A 1 71 ? -3.775 56.781 -22.125 1 27.12 71 SER A O 1
ATOM 558 N N . GLU A 1 72 ? -2.695 58.438 -23.281 1 31.92 72 GLU A N 1
ATOM 559 C CA . GLU A 1 72 ? -2.062 58.031 -24.531 1 31.92 72 GLU A CA 1
ATOM 560 C C . GLU A 1 72 ? -1.357 56.688 -24.391 1 31.92 72 GLU A C 1
ATOM 562 O O . GLU A 1 72 ? -0.549 56.5 -23.484 1 31.92 72 GLU A O 1
ATOM 567 N N . GLY A 1 73 ? -1.874 55.688 -24.922 1 26.2 73 GLY A N 1
ATOM 568 C CA . GLY A 1 73 ? -1.716 54.25 -24.703 1 26.2 73 GLY A CA 1
ATOM 569 C C . GLY A 1 73 ? -0.342 53.75 -25.094 1 26.2 73 GLY A C 1
ATOM 570 O O . GLY A 1 73 ? 0.095 53.938 -26.234 1 26.2 73 GLY A O 1
ATOM 571 N N . GLU A 1 74 ? 0.691 54 -24.109 1 30.59 74 GLU A N 1
ATOM 572 C CA . GLU A 1 74 ? 1.982 53.344 -24.312 1 30.59 74 GLU A CA 1
ATOM 573 C C . GLU A 1 74 ? 1.809 51.938 -24.906 1 30.59 74 GLU A C 1
ATOM 575 O O . GLU A 1 74 ? 1.07 51.125 -24.359 1 30.59 74 GLU A O 1
ATOM 580 N N . VAL A 1 75 ? 1.924 51.844 -26.219 1 32.19 75 VAL A N 1
ATOM 581 C CA . VAL A 1 75 ? 1.948 50.531 -26.875 1 32.19 75 VAL A CA 1
ATOM 582 C C . VAL A 1 75 ? 2.779 49.562 -26.047 1 32.19 75 VAL A C 1
ATOM 584 O O . VAL A 1 75 ? 4 49.719 -25.938 1 32.19 75 VAL A O 1
ATOM 587 N N . SER A 1 76 ? 2.521 49.5 -24.719 1 28.75 76 SER A N 1
ATOM 588 C CA . SER A 1 76 ? 3.316 48.5 -23.969 1 28.75 76 SER A CA 1
ATOM 589 C C . SER A 1 76 ? 3.438 47.219 -24.75 1 28.75 76 SER A C 1
ATOM 591 O O . SER A 1 76 ? 2.5 46.781 -25.438 1 28.75 76 SER A O 1
ATOM 593 N N . SER A 1 77 ? 4.652 46.906 -25.219 1 35.78 77 SER A N 1
ATOM 594 C CA . SER A 1 77 ? 5.016 45.625 -25.812 1 35.78 77 SER A CA 1
ATOM 595 C C . SER A 1 77 ? 4.258 44.469 -25.156 1 35.78 77 SER A C 1
ATOM 597 O O . SER A 1 77 ? 3.93 44.531 -23.969 1 35.78 77 SER A O 1
ATOM 599 N N . PRO A 1 78 ? 3.473 43.75 -26.031 1 35.88 78 PRO A N 1
ATOM 600 C CA . PRO A 1 78 ? 2.656 42.688 -25.453 1 35.88 78 PRO A CA 1
ATOM 601 C C . PRO A 1 78 ? 3.35 41.969 -24.297 1 35.88 78 PRO A C 1
ATOM 603 O O . PRO A 1 78 ? 4.582 41.875 -24.266 1 35.88 78 PRO A O 1
ATOM 606 N N . PRO A 1 79 ? 2.963 42.219 -23.078 1 34.03 79 PRO A N 1
ATOM 607 C CA . PRO A 1 79 ? 3.551 41.438 -22 1 34.03 79 PRO A CA 1
ATOM 608 C C . PRO A 1 79 ? 3.986 40.062 -22.453 1 34.03 79 PRO A C 1
ATOM 610 O O . PRO A 1 79 ? 3.342 39.438 -23.328 1 34.03 79 PRO A O 1
ATOM 613 N N . SER A 1 80 ? 5.34 39.781 -22.547 1 34.44 80 SER A N 1
ATOM 614 C CA . SER A 1 80 ? 6.039 38.531 -22.812 1 34.44 80 SER A CA 1
ATOM 615 C C . SER A 1 80 ? 5.188 37.344 -22.422 1 34.44 80 SER A C 1
ATOM 617 O O . SER A 1 80 ? 4.176 37.469 -21.734 1 34.44 80 SER A O 1
ATOM 619 N N . VAL A 1 81 ? 5.938 36.156 -22.234 1 34.09 81 VAL A N 1
ATOM 620 C CA . VAL A 1 81 ? 5.715 34.719 -22.047 1 34.09 81 VAL A CA 1
ATOM 621 C C . VAL A 1 81 ? 4.863 34.5 -20.812 1 34.0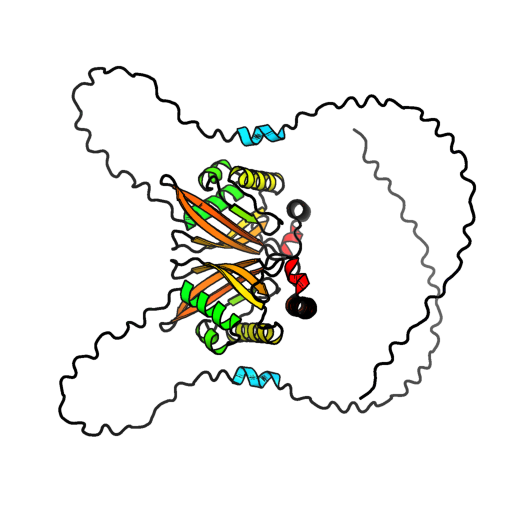9 81 VAL A C 1
ATOM 623 O O . VAL A 1 81 ? 5.289 34.781 -19.688 1 34.09 81 VAL A O 1
ATOM 626 N N . VAL A 1 82 ? 3.662 34.938 -20.703 1 37.12 82 VAL A N 1
ATOM 627 C CA . VAL A 1 82 ? 2.824 34.312 -19.688 1 37.12 82 VAL A CA 1
ATOM 628 C C . VAL A 1 82 ? 3.402 32.969 -19.281 1 37.12 82 VAL A C 1
ATOM 630 O O . VAL A 1 82 ? 3.67 32.125 -20.125 1 37.12 82 VAL A O 1
ATOM 633 N N . SER A 1 83 ? 4.383 32.906 -18.422 1 38.81 83 SER A N 1
ATOM 634 C CA . SER A 1 83 ? 4.77 31.656 -17.797 1 38.81 83 SER A CA 1
ATOM 635 C C . SER A 1 83 ? 3.625 30.656 -17.828 1 38.81 83 SER A C 1
ATOM 637 O O . SER A 1 83 ? 2.555 30.906 -17.266 1 38.81 83 SER A O 1
ATOM 639 N N . SER A 1 84 ? 3.129 30.172 -18.922 1 42.12 84 SER A N 1
ATOM 640 C CA . SER A 1 84 ? 2.188 29.078 -19.062 1 42.12 84 SER A CA 1
ATOM 641 C C . SER A 1 84 ? 2.055 28.297 -17.766 1 42.12 84 SER A C 1
ATOM 643 O O . SER A 1 84 ? 3.021 27.688 -17.281 1 42.12 84 SER A O 1
ATOM 645 N N . SER A 1 85 ? 1.555 28.859 -16.672 1 50.91 85 SER A N 1
ATOM 646 C CA . SER A 1 85 ? 1.188 28.25 -15.391 1 50.91 85 SER A CA 1
ATOM 647 C C . SER A 1 85 ? 0.934 26.75 -15.539 1 50.91 85 SER A C 1
ATOM 649 O O . SER A 1 85 ? -0.171 26.344 -15.898 1 50.91 85 SER A O 1
ATOM 651 N N . SER A 1 86 ? 1.762 26 -16.25 1 67.69 86 SER A N 1
ATOM 652 C CA . SER A 1 86 ? 1.714 24.562 -16.562 1 67.69 86 SER A CA 1
ATOM 653 C C . SER A 1 86 ? 1.18 23.766 -15.391 1 67.69 86 SER A C 1
ATOM 655 O O . SER A 1 86 ? 1.485 24.062 -14.234 1 67.69 86 SER A O 1
ATOM 657 N N . LEU A 1 87 ? 0.04 23.172 -15.523 1 82.5 87 LEU A N 1
ATOM 658 C CA . LEU A 1 87 ? -0.606 22.234 -14.602 1 82.5 87 LEU A CA 1
ATOM 659 C C . LEU A 1 87 ? 0.406 21.266 -14.016 1 82.5 87 LEU A C 1
ATOM 661 O O . LEU A 1 87 ? 1.144 20.609 -14.758 1 82.5 87 LEU A O 1
ATOM 665 N N . ASP A 1 88 ? 0.587 21.438 -12.664 1 91.38 88 ASP A N 1
ATOM 666 C CA . ASP A 1 88 ? 1.456 20.484 -11.992 1 91.38 88 ASP A CA 1
ATOM 667 C C . ASP A 1 88 ? 1.123 19.047 -12.406 1 91.38 88 ASP A C 1
ATOM 669 O O . ASP A 1 88 ? -0.042 18.719 -12.633 1 91.38 88 ASP A O 1
ATOM 673 N N . SER A 1 89 ? 2.193 18.297 -12.586 1 96.25 89 SER A N 1
ATOM 674 C CA . SER A 1 89 ? 1.943 16.875 -12.789 1 96.25 89 SER A CA 1
ATOM 675 C C . SER A 1 89 ? 1.288 16.234 -11.57 1 96.25 89 SER A C 1
ATOM 677 O O . SER A 1 89 ? 1.336 16.812 -10.469 1 96.25 89 SER A O 1
ATOM 679 N N . ALA A 1 90 ? 0.683 15.133 -11.773 1 97.94 90 ALA A N 1
ATOM 680 C CA . ALA A 1 90 ? 0.069 14.43 -10.648 1 97.94 90 ALA A CA 1
ATOM 681 C C . ALA A 1 90 ? 1.108 14.07 -9.594 1 97.94 90 ALA A C 1
ATOM 683 O O . ALA A 1 90 ? 0.871 14.25 -8.398 1 97.94 90 ALA A O 1
ATOM 684 N N . SER A 1 91 ? 2.225 13.586 -10.055 1 98.25 91 SER A N 1
ATOM 685 C CA . SER A 1 91 ? 3.277 13.211 -9.117 1 98.25 91 SER A CA 1
ATOM 686 C C . SER A 1 91 ? 3.809 14.43 -8.359 1 98.25 91 SER A C 1
ATOM 688 O O . SER A 1 91 ? 4.18 14.328 -7.191 1 98.25 91 SER A O 1
ATOM 690 N N . ASP A 1 92 ? 3.818 15.57 -8.961 1 98 92 ASP A N 1
ATOM 691 C CA . ASP A 1 92 ? 4.25 16.797 -8.289 1 98 92 ASP A CA 1
ATOM 692 C C . ASP A 1 92 ? 3.273 17.188 -7.184 1 98 92 ASP A C 1
ATOM 694 O O . ASP A 1 92 ? 3.688 17.609 -6.102 1 98 92 ASP A O 1
ATOM 698 N N . VAL A 1 93 ? 2.041 17.078 -7.5 1 98.38 93 VAL A N 1
ATOM 699 C CA . VAL A 1 93 ? 1.025 17.375 -6.496 1 98.38 93 VAL A CA 1
ATOM 700 C C . VAL A 1 93 ? 1.216 16.469 -5.281 1 98.38 93 VAL A C 1
ATOM 702 O O . VAL A 1 93 ? 1.191 16.938 -4.141 1 98.38 93 VAL A O 1
ATOM 705 N N . VAL A 1 94 ? 1.438 15.195 -5.457 1 98.75 94 VAL A N 1
ATOM 706 C CA . VAL A 1 94 ? 1.607 14.227 -4.375 1 98.75 94 VAL A CA 1
ATOM 707 C C . VAL A 1 94 ? 2.898 14.523 -3.615 1 98.75 94 VAL A C 1
ATOM 709 O O . VAL A 1 94 ? 2.93 14.461 -2.385 1 98.75 94 VAL A O 1
ATOM 712 N N . ARG A 1 95 ? 3.951 14.891 -4.328 1 98.62 95 ARG A N 1
ATOM 713 C CA . ARG A 1 95 ? 5.195 15.266 -3.662 1 98.62 95 ARG A CA 1
ATOM 714 C C . ARG A 1 95 ? 4.992 16.484 -2.764 1 98.62 95 ARG A C 1
ATOM 716 O O . ARG A 1 95 ? 5.496 16.516 -1.639 1 98.62 95 ARG A O 1
ATOM 723 N N . ARG A 1 96 ? 4.293 17.438 -3.229 1 98.38 96 ARG A N 1
ATOM 724 C CA . ARG A 1 96 ? 4.008 18.641 -2.439 1 98.38 96 ARG A CA 1
ATOM 725 C C . ARG A 1 96 ? 3.166 18.297 -1.215 1 98.38 96 ARG A C 1
ATOM 727 O O . ARG A 1 96 ? 3.326 18.906 -0.156 1 98.38 96 ARG A O 1
ATOM 734 N N . PHE A 1 97 ? 2.305 17.359 -1.393 1 98.56 97 PHE A N 1
ATOM 735 C CA . PHE A 1 97 ? 1.516 16.891 -0.262 1 98.56 97 PHE A CA 1
ATOM 736 C C . PHE A 1 97 ? 2.418 16.344 0.838 1 98.56 97 PHE A C 1
ATOM 738 O O . PHE A 1 97 ? 2.301 16.75 1.999 1 98.56 97 PHE A O 1
ATOM 745 N N . TYR A 1 98 ? 3.334 15.461 0.485 1 98.5 98 TYR A N 1
ATOM 746 C CA . TYR A 1 98 ? 4.281 14.906 1.443 1 98.5 98 TYR A CA 1
ATOM 747 C C . TYR A 1 98 ? 5.137 16 2.068 1 98.5 98 TYR A C 1
ATOM 749 O O . TYR A 1 98 ? 5.379 15.992 3.277 1 98.5 98 TYR A O 1
ATOM 757 N N . GLU A 1 99 ? 5.57 16.922 1.28 1 98 99 GLU A N 1
ATOM 758 C CA . GLU A 1 99 ? 6.395 18.031 1.762 1 98 99 GLU A CA 1
ATOM 759 C C . GLU A 1 99 ? 5.641 18.875 2.785 1 98 99 GLU A C 1
ATOM 761 O O . GLU A 1 99 ? 6.207 19.281 3.805 1 98 99 GLU A O 1
ATOM 766 N N . GLY A 1 100 ? 4.426 19.188 2.463 1 97.56 100 GLY A N 1
ATOM 767 C CA . GLY A 1 100 ? 3.617 19.969 3.387 1 97.56 100 GLY A CA 1
ATOM 768 C C . GLY A 1 100 ? 3.424 19.281 4.73 1 97.56 100 GLY A C 1
ATOM 769 O O . GLY A 1 100 ? 3.484 19.938 5.773 1 97.56 100 GLY A O 1
ATOM 770 N N . ILE A 1 101 ? 3.229 17.953 4.742 1 96.81 101 ILE A N 1
ATOM 771 C CA . ILE A 1 101 ? 3.084 17.188 5.977 1 96.81 101 ILE A CA 1
ATOM 772 C C . ILE A 1 101 ? 4.406 17.188 6.742 1 96.81 101 ILE A C 1
ATOM 774 O O . ILE A 1 101 ? 4.43 17.422 7.949 1 96.81 101 ILE A O 1
ATOM 778 N N . ASN A 1 102 ? 5.461 16.953 6.055 1 97 102 ASN A N 1
ATOM 779 C CA . ASN A 1 102 ? 6.781 16.906 6.672 1 97 102 ASN A CA 1
ATOM 780 C C . ASN A 1 102 ? 7.18 18.266 7.254 1 97 102 ASN A C 1
ATOM 782 O O . ASN A 1 102 ? 7.836 18.328 8.297 1 97 102 ASN A O 1
ATOM 786 N N . SER A 1 103 ? 6.793 19.344 6.625 1 96.44 103 SER A N 1
ATOM 787 C CA . SER A 1 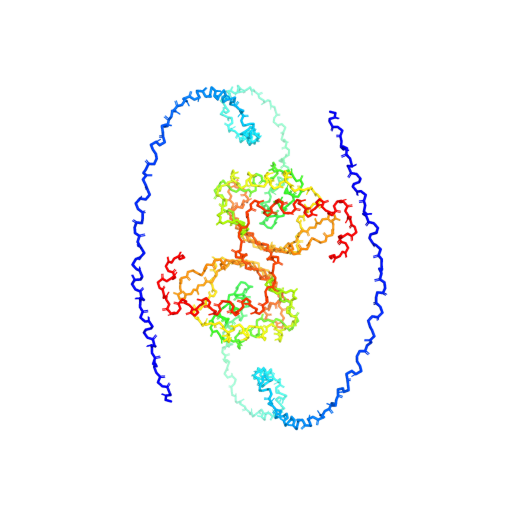103 ? 7.145 20.688 7.09 1 96.44 103 SER A CA 1
ATOM 788 C C . SER A 1 103 ? 6.176 21.172 8.156 1 96.44 103 SER A C 1
ATOM 790 O O . SER A 1 103 ? 6.355 22.266 8.719 1 96.44 103 SER A O 1
ATOM 792 N N . ARG A 1 104 ? 5.164 20.422 8.359 1 95.12 104 ARG A N 1
ATOM 793 C CA . ARG A 1 104 ? 4.152 20.734 9.359 1 95.12 104 ARG A CA 1
ATOM 794 C C . ARG A 1 104 ? 3.377 21.984 8.977 1 95.12 104 ARG A C 1
ATOM 796 O O . ARG A 1 104 ? 3.006 22.781 9.836 1 95.12 104 ARG A O 1
ATOM 803 N N . ASP A 1 105 ? 3.268 22.25 7.762 1 95.06 105 ASP A N 1
ATOM 804 C CA . ASP A 1 105 ? 2.57 23.422 7.238 1 95.06 105 ASP A CA 1
ATOM 805 C C . ASP A 1 105 ? 1.347 23.016 6.422 1 95.06 105 ASP A C 1
ATOM 807 O O . ASP A 1 105 ? 1.407 22.953 5.191 1 95.06 105 ASP A O 1
ATOM 811 N N . LEU A 1 106 ? 0.262 22.859 7.078 1 95.44 106 LEU A N 1
ATOM 812 C CA . LEU A 1 106 ? -0.947 22.359 6.434 1 95.44 106 LEU A CA 1
ATOM 813 C C . LEU A 1 106 ? -1.545 23.422 5.512 1 95.44 106 LEU A C 1
ATOM 815 O O . LEU A 1 106 ? -2.398 23.109 4.676 1 95.44 106 LEU A O 1
ATOM 819 N N . SER A 1 107 ? -1.161 24.688 5.613 1 96.31 107 SER A N 1
ATOM 820 C CA . SER A 1 107 ? -1.661 25.719 4.715 1 96.31 107 SER A CA 1
ATOM 821 C C . SER A 1 107 ? -1.239 25.453 3.273 1 96.31 107 SER A C 1
ATOM 823 O O . SER A 1 107 ? -1.913 25.875 2.334 1 96.31 107 SER A O 1
ATOM 825 N N . THR A 1 108 ? -0.13 24.75 3.107 1 95.69 108 THR A N 1
ATOM 826 C CA . THR A 1 108 ? 0.367 24.453 1.77 1 95.69 108 THR A CA 1
ATOM 827 C C . THR A 1 108 ? -0.314 23.203 1.209 1 95.69 108 THR A C 1
ATOM 829 O O . THR A 1 108 ? -0.203 22.922 0.016 1 95.69 108 THR A O 1
ATOM 832 N N . VAL A 1 109 ? -1.065 22.453 1.999 1 96.69 109 VAL A N 1
ATOM 833 C CA . VAL A 1 109 ? -1.649 21.172 1.63 1 96.69 109 VAL A CA 1
ATOM 834 C C . VAL A 1 109 ? -3.135 21.344 1.319 1 96.69 109 VAL A C 1
ATOM 836 O O . VAL A 1 109 ? -3.703 20.594 0.527 1 96.69 109 VAL A O 1
ATOM 839 N N . VAL A 1 110 ? -3.711 22.328 1.847 1 97.19 110 VAL A N 1
ATOM 840 C CA . VAL A 1 110 ? -5.156 22.531 1.806 1 97.19 110 VAL A CA 1
ATOM 841 C C . VAL A 1 110 ? -5.637 22.531 0.356 1 97.19 110 VAL A C 1
ATOM 843 O O . VAL A 1 110 ? -6.578 21.812 0.014 1 97.19 110 VAL A O 1
ATOM 846 N N . ASP A 1 111 ? -4.941 23.188 -0.531 1 96.06 111 ASP A N 1
ATOM 847 C CA . ASP A 1 111 ? -5.395 23.359 -1.907 1 96.06 111 ASP A CA 1
ATOM 848 C C . ASP A 1 111 ? -5.035 22.141 -2.758 1 96.06 111 ASP A C 1
ATOM 850 O O . ASP A 1 111 ? -5.441 22.047 -3.92 1 96.06 111 ASP A O 1
ATOM 854 N N . LEU A 1 112 ? -4.305 21.266 -2.232 1 98.19 112 LEU A N 1
ATOM 855 C CA . LEU A 1 112 ? -3.945 20.062 -2.961 1 98.19 112 LEU A CA 1
ATOM 856 C C . LEU A 1 112 ? -5.023 19 -2.807 1 98.19 112 LEU A C 1
ATOM 858 O O . LEU A 1 112 ? -5.035 18 -3.547 1 98.19 112 LEU A O 1
ATOM 862 N N . ILE A 1 113 ? -5.934 19.172 -1.856 1 98.56 113 ILE A N 1
ATOM 863 C CA . ILE A 1 113 ? -6.949 18.188 -1.513 1 98.56 113 ILE A CA 1
ATOM 864 C C . ILE A 1 113 ? -8.328 18.688 -1.946 1 98.56 113 ILE A C 1
ATOM 866 O O . ILE A 1 113 ? -8.734 19.797 -1.575 1 98.56 113 ILE A O 1
ATOM 870 N N . ALA A 1 114 ? -8.984 17.906 -2.689 1 98.5 114 ALA A N 1
ATOM 871 C CA . ALA A 1 114 ? -10.336 18.266 -3.113 1 98.5 114 ALA A CA 1
ATOM 872 C C . ALA A 1 114 ? -11.281 18.328 -1.923 1 98.5 114 ALA A C 1
ATOM 874 O O . ALA A 1 114 ? -11.086 17.641 -0.925 1 98.5 114 ALA A O 1
ATOM 875 N N . GLU A 1 115 ? -12.336 19.047 -2.053 1 97.94 115 GLU A N 1
ATOM 876 C CA . GLU A 1 115 ? -13.297 19.266 -0.972 1 97.94 115 GLU A CA 1
ATOM 877 C C . GLU A 1 115 ? -13.945 17.953 -0.542 1 97.94 115 GLU A C 1
ATOM 879 O O . GLU A 1 115 ? -14.172 17.734 0.649 1 97.94 115 GLU A O 1
ATOM 884 N N . ASP A 1 116 ? -14.195 17.078 -1.473 1 97.94 116 ASP A N 1
ATOM 885 C CA . ASP A 1 116 ? -14.898 15.828 -1.171 1 97.94 116 ASP A CA 1
ATOM 886 C C . ASP A 1 116 ? -13.953 14.633 -1.212 1 97.94 116 ASP A C 1
ATOM 888 O O . ASP A 1 116 ? -14.383 13.508 -1.457 1 97.94 116 ASP A O 1
ATOM 892 N N . CYS A 1 117 ? -12.688 14.906 -1.036 1 98.69 117 CYS A N 1
ATOM 893 C CA . CYS A 1 117 ? -11.68 13.852 -1.093 1 98.69 117 CYS A CA 1
ATOM 894 C C . CYS A 1 117 ? -11.977 12.758 -0.079 1 98.69 117 CYS A C 1
ATOM 896 O O . CYS A 1 117 ? -12.414 13.039 1.04 1 98.69 117 CYS A O 1
ATOM 898 N N . VAL A 1 118 ? -11.812 11.5 -0.493 1 98.88 118 VAL A N 1
ATOM 899 C CA . VAL A 1 118 ? -11.867 10.352 0.399 1 98.88 118 VAL A CA 1
ATOM 900 C C . VAL A 1 118 ? -10.461 9.836 0.673 1 98.88 118 VAL A C 1
ATOM 902 O O . VAL A 1 118 ? -9.719 9.508 -0.258 1 98.88 118 VAL A O 1
ATOM 905 N N . TYR A 1 119 ? -10.109 9.75 1.933 1 98.75 119 TYR A N 1
ATOM 906 C CA . TYR A 1 119 ? -8.773 9.336 2.348 1 98.75 119 TYR A CA 1
ATOM 907 C C . TYR A 1 119 ? -8.844 8.133 3.279 1 98.75 119 TYR A C 1
ATOM 909 O O . TYR A 1 119 ? -9.375 8.227 4.391 1 98.75 119 TYR A O 1
ATOM 917 N N . GLU A 1 120 ? -8.234 7.016 2.77 1 98.56 120 GLU A N 1
ATOM 918 C CA . GLU A 1 120 ? -8.188 5.777 3.545 1 98.56 120 GLU A CA 1
ATOM 919 C C . GLU A 1 120 ? -6.801 5.566 4.152 1 98.56 120 GLU A C 1
ATOM 921 O O . GLU A 1 120 ? -5.863 5.18 3.453 1 98.56 120 GLU A O 1
ATOM 926 N N . ASP A 1 121 ? -6.672 5.91 5.379 1 97.75 121 ASP A N 1
ATOM 927 C CA . ASP A 1 121 ? -5.562 5.398 6.176 1 97.75 121 ASP A CA 1
ATOM 928 C C . ASP A 1 121 ? -5.945 4.102 6.883 1 97.75 121 ASP A C 1
ATOM 930 O O . ASP A 1 121 ? -6.734 4.109 7.828 1 97.75 121 ASP A O 1
ATOM 934 N N . LEU A 1 122 ? -5.316 3.045 6.508 1 96.75 122 LEU A N 1
ATOM 935 C CA . LEU A 1 122 ? -5.879 1.754 6.887 1 96.75 122 LEU A CA 1
ATOM 936 C C . LEU A 1 122 ? -5.363 1.316 8.258 1 96.75 122 LEU A C 1
ATOM 938 O O . LEU A 1 122 ? -5.609 0.185 8.68 1 96.75 122 LEU A O 1
ATOM 942 N N . VAL A 1 123 ? -4.727 2.182 8.922 1 94.88 123 VAL A N 1
ATOM 943 C CA . VAL A 1 123 ? -4.52 2.057 10.367 1 94.88 123 VAL A CA 1
ATOM 944 C C . VAL A 1 123 ? -5.832 2.332 11.102 1 94.88 123 VAL A C 1
ATOM 946 O O . VAL A 1 123 ? -6.016 1.89 12.234 1 94.88 123 VAL A O 1
ATOM 949 N N . PHE A 1 124 ? -6.711 3.023 10.445 1 95.5 124 PHE A N 1
ATOM 950 C CA . PHE A 1 124 ? -8 3.412 11 1 95.5 124 PHE A CA 1
ATOM 951 C C . PHE A 1 124 ? -9.125 2.584 10.398 1 95.5 124 PHE A C 1
ATOM 953 O O . PHE A 1 124 ? -9.047 2.186 9.227 1 95.5 124 PHE A O 1
ATOM 960 N N . PRO A 1 125 ? -10.188 2.389 11.109 1 93.19 125 PRO A N 1
ATOM 961 C CA . PRO A 1 125 ? -11.281 1.546 10.609 1 93.19 125 PRO A CA 1
ATOM 962 C C . PRO A 1 125 ? -12.141 2.254 9.562 1 93.19 125 PRO A C 1
ATOM 964 O O . PRO A 1 125 ? -12.734 1.6 8.703 1 93.19 125 PRO A O 1
ATOM 967 N N . GLN A 1 126 ? -12.234 3.561 9.656 1 96 126 GLN A N 1
ATOM 968 C CA . GLN A 1 126 ? -13.055 4.328 8.734 1 96 126 GLN A CA 1
ATOM 969 C C . GLN A 1 126 ? -12.219 5.348 7.965 1 96 126 GLN A C 1
ATOM 971 O O . GLN A 1 126 ? -11.242 5.883 8.492 1 96 126 GLN A O 1
ATOM 976 N N . PRO A 1 127 ? -12.656 5.57 6.766 1 98.12 127 PRO A N 1
ATOM 977 C CA . PRO A 1 127 ? -11.961 6.621 6.012 1 98.12 127 PRO A CA 1
ATOM 978 C C . PRO A 1 127 ? -12.273 8.023 6.531 1 98.12 127 PRO A C 1
ATOM 980 O O . PRO A 1 127 ? -13.266 8.219 7.234 1 98.12 127 PRO A O 1
ATOM 983 N N . PHE A 1 128 ? -11.406 8.938 6.273 1 98.44 128 PHE A N 1
ATOM 984 C CA . PHE A 1 128 ? -11.672 10.359 6.441 1 98.44 128 PHE A CA 1
ATOM 985 C C . PHE A 1 128 ? -12.305 10.945 5.188 1 98.44 128 PHE A C 1
ATOM 987 O O . PHE A 1 128 ? -11.719 10.898 4.105 1 98.44 128 PHE A O 1
ATOM 994 N N . ILE A 1 129 ? -13.492 11.477 5.363 1 98.69 129 ILE A N 1
ATOM 995 C CA . ILE A 1 129 ? -14.242 11.953 4.207 1 98.69 129 ILE A CA 1
ATOM 996 C C . ILE A 1 129 ? -14.312 13.477 4.23 1 98.69 129 ILE A C 1
ATOM 998 O O . ILE A 1 129 ? -14.867 14.062 5.16 1 98.69 129 ILE A O 1
ATOM 1002 N N . GLY A 1 130 ? -13.742 14.07 3.158 1 98.69 130 GLY A N 1
ATOM 1003 C CA . GLY A 1 130 ? -13.734 15.523 3.035 1 98.69 130 GLY A CA 1
ATOM 1004 C C . GLY A 1 130 ? -12.422 16.141 3.451 1 98.69 130 GLY A C 1
ATOM 1005 O O . GLY A 1 130 ? -11.742 15.641 4.348 1 98.69 130 GLY A O 1
ATOM 1006 N N . ARG A 1 131 ? -12.18 17.25 2.805 1 98.5 131 ARG A N 1
ATOM 1007 C CA . ARG A 1 131 ? -10.938 17.969 3.051 1 98.5 131 ARG A CA 1
ATOM 1008 C C . ARG A 1 131 ? -10.805 18.344 4.52 1 98.5 131 ARG A C 1
ATOM 1010 O O . ARG A 1 131 ? -9.727 18.234 5.105 1 98.5 131 ARG A O 1
ATOM 1017 N N . LYS A 1 132 ? -11.875 18.828 5.098 1 98.12 132 LYS A N 1
ATOM 1018 C CA . LYS A 1 132 ? -11.844 19.25 6.492 1 98.12 132 LYS A CA 1
ATOM 1019 C C . LYS A 1 132 ? -11.414 18.094 7.406 1 98.12 132 LYS A C 1
ATOM 1021 O O . LYS A 1 132 ? -10.516 18.266 8.234 1 98.12 132 LYS A O 1
ATOM 1026 N N . ALA A 1 133 ? -12 16.922 7.266 1 98.38 133 ALA A N 1
ATOM 1027 C CA . ALA A 1 133 ? -11.68 15.766 8.094 1 98.38 133 ALA A CA 1
ATOM 1028 C C . ALA A 1 133 ? -10.234 15.328 7.898 1 98.38 133 ALA A C 1
ATOM 1030 O O . ALA A 1 133 ? -9.555 14.953 8.859 1 98.38 133 ALA A O 1
ATOM 1031 N N . ILE A 1 134 ? -9.812 15.359 6.703 1 98.62 134 ILE A N 1
ATOM 1032 C CA . ILE A 1 134 ? -8.453 14.953 6.363 1 98.62 134 ILE A CA 1
ATOM 1033 C C . ILE A 1 134 ? -7.453 15.906 7.008 1 98.62 134 ILE A C 1
ATOM 1035 O O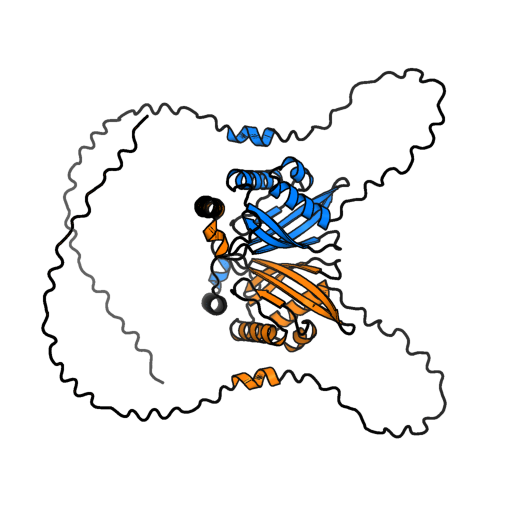 . ILE A 1 134 ? -6.473 15.469 7.621 1 98.62 134 ILE A O 1
ATOM 1039 N N . LEU A 1 135 ? -7.715 17.172 6.941 1 97.94 135 LEU A N 1
ATOM 1040 C CA . LEU A 1 135 ? -6.812 18.172 7.516 1 97.94 135 LEU A CA 1
ATOM 1041 C C . LEU A 1 135 ? -6.809 18.078 9.039 1 97.94 135 LEU A C 1
ATOM 1043 O O . LEU A 1 135 ? -5.766 18.25 9.672 1 97.94 135 LEU A O 1
ATOM 1047 N N . GLU A 1 136 ? -7.926 17.781 9.633 1 97.12 136 GLU A N 1
ATOM 1048 C CA . GLU A 1 136 ? -7.98 17.594 11.078 1 97.12 136 GLU A CA 1
ATOM 1049 C C . GLU A 1 136 ? -7.137 16.406 11.508 1 97.12 136 GLU A C 1
ATOM 1051 O O . GLU A 1 136 ? -6.453 16.453 12.539 1 97.12 136 GLU A O 1
ATOM 1056 N N . PHE A 1 137 ? -7.199 15.414 10.758 1 96.88 137 PHE A N 1
ATOM 1057 C CA . PHE A 1 137 ? -6.391 14.234 11.047 1 96.88 137 PHE A CA 1
ATOM 1058 C C . PHE A 1 137 ? -4.902 14.57 10.984 1 96.88 137 PHE A C 1
ATOM 1060 O O . PHE A 1 137 ? -4.148 14.242 11.898 1 96.88 137 PHE A O 1
ATOM 1067 N N . PHE A 1 138 ? -4.484 15.203 9.93 1 96.75 138 PHE A N 1
ATOM 1068 C CA . PHE A 1 138 ? -3.066 15.516 9.781 1 96.75 138 PHE A CA 1
ATOM 1069 C C . PHE A 1 138 ? -2.627 16.547 10.805 1 96.75 138 PHE A C 1
ATOM 1071 O O . PHE A 1 138 ? -1.474 16.547 11.242 1 96.75 138 PHE A O 1
ATOM 1078 N N . GLU A 1 139 ? -3.545 17.438 11.195 1 95.38 139 GLU A N 1
ATOM 1079 C CA . GLU A 1 139 ? -3.242 18.344 12.289 1 95.38 139 GLU A CA 1
ATOM 1080 C C . GLU A 1 139 ? -2.932 17.578 13.578 1 95.38 139 GLU A C 1
ATOM 1082 O O . GLU A 1 139 ? -1.951 17.875 14.258 1 95.38 139 GLU A O 1
ATOM 1087 N N . LYS A 1 140 ? -3.76 16.625 13.859 1 93.19 140 LYS A N 1
ATOM 1088 C CA . LYS A 1 140 ? -3.514 15.781 15.016 1 93.19 140 LYS A CA 1
ATOM 1089 C C . LYS A 1 140 ? -2.17 15.062 14.906 1 93.19 140 LYS A C 1
ATOM 1091 O O . LYS A 1 140 ? -1.424 14.977 15.883 1 93.19 140 LYS A O 1
ATOM 1096 N N . PHE A 1 141 ? -1.934 14.539 13.773 1 92.31 141 PHE A N 1
ATOM 1097 C CA . PHE A 1 141 ? -0.672 13.859 13.5 1 92.31 141 PHE A CA 1
ATOM 1098 C C . PHE A 1 141 ? 0.51 14.773 13.789 1 92.31 141 PHE A C 1
ATOM 1100 O O . PHE A 1 141 ? 1.436 14.398 14.508 1 92.31 141 PHE A O 1
ATOM 1107 N N . ILE A 1 142 ? 0.498 15.961 13.328 1 91 142 ILE A N 1
ATOM 1108 C CA . ILE A 1 142 ? 1.595 16.922 13.43 1 91 142 ILE A CA 1
ATOM 1109 C C . ILE A 1 142 ? 1.767 17.344 14.891 1 91 142 ILE A C 1
ATOM 1111 O O . ILE A 1 142 ? 2.893 17.531 15.352 1 91 142 ILE A O 1
ATOM 1115 N N . TYR A 1 143 ? 0.71 17.453 15.547 1 89.25 143 TYR A N 1
ATOM 1116 C CA . TYR A 1 143 ? 0.759 17.891 16.938 1 89.25 143 TYR A CA 1
ATOM 1117 C C . TYR A 1 143 ? 1.305 16.781 17.828 1 89.25 143 TYR A C 1
ATOM 1119 O O . TYR A 1 143 ? 2.006 17.047 18.812 1 89.25 143 TYR A O 1
ATOM 1127 N N . THR A 1 144 ? 1.076 15.555 17.484 1 88.06 144 THR A N 1
ATOM 1128 C CA . THR A 1 144 ? 1.403 14.414 18.328 1 88.06 144 THR A CA 1
ATOM 1129 C C . THR A 1 144 ? 2.809 13.898 18.031 1 88.06 144 THR A C 1
ATOM 1131 O O . THR A 1 144 ? 3.521 13.461 18.938 1 88.06 144 THR A O 1
ATOM 1134 N N . ILE A 1 145 ? 3.141 13.945 16.781 1 88.06 145 ILE A N 1
ATOM 1135 C CA . ILE A 1 145 ? 4.391 13.344 16.328 1 88.06 145 ILE A CA 1
ATOM 1136 C C . ILE A 1 145 ? 5.453 14.43 16.156 1 88.06 145 ILE A C 1
ATOM 1138 O O . ILE A 1 145 ? 5.168 15.508 15.625 1 88.06 145 ILE A O 1
ATOM 1142 N N . SER A 1 146 ? 6.586 14.148 16.641 1 87 146 SER A N 1
ATOM 1143 C CA . SER A 1 146 ? 7.703 15.078 16.531 1 87 146 SER A CA 1
ATOM 1144 C C . SER A 1 146 ? 8.062 15.328 15.062 1 87 146 SER A C 1
ATOM 1146 O O . SER A 1 146 ? 7.922 14.43 14.227 1 87 146 SER A O 1
ATOM 1148 N N . GLN A 1 147 ? 8.594 16.5 14.805 1 90.12 147 GLN A N 1
ATOM 1149 C CA . GLN A 1 147 ? 9.023 16.859 13.461 1 90.12 147 GLN A CA 1
ATOM 1150 C C . GLN A 1 147 ? 10.227 16.031 13.023 1 90.12 147 GLN A C 1
ATOM 1152 O O . GLN A 1 147 ? 10.555 15.977 11.836 1 90.12 147 GLN A O 1
ATOM 1157 N N . ASP A 1 148 ? 10.82 15.383 13.945 1 92.25 148 ASP A N 1
ATOM 1158 C CA . ASP A 1 148 ? 11.984 14.562 13.641 1 92.25 148 ASP A CA 1
ATOM 1159 C C . ASP A 1 148 ? 11.586 13.312 12.852 1 92.25 148 ASP A C 1
ATOM 1161 O O . ASP A 1 148 ? 12.43 12.664 12.234 1 92.25 148 ASP A O 1
ATOM 1165 N N . LEU A 1 149 ? 10.391 12.984 12.984 1 94.38 149 LEU A N 1
ATOM 1166 C CA . LEU A 1 149 ? 9.883 11.867 12.203 1 94.38 149 LEU A CA 1
ATOM 1167 C C . LEU A 1 149 ? 9.312 12.344 10.867 1 94.38 149 LEU A C 1
ATOM 1169 O O . LEU A 1 149 ? 8.383 13.148 10.844 1 94.38 149 LEU A O 1
ATOM 1173 N N . GLN A 1 150 ? 9.898 11.828 9.781 1 96.5 150 GLN A N 1
ATOM 1174 C CA . GLN A 1 150 ? 9.531 12.312 8.453 1 96.5 150 GLN A CA 1
ATOM 1175 C C . GLN A 1 150 ? 9.18 11.156 7.523 1 96.5 150 GLN A C 1
ATOM 1177 O O . GLN A 1 150 ? 9.727 10.055 7.656 1 96.5 150 GLN A O 1
ATOM 1182 N N . PHE A 1 151 ? 8.305 11.461 6.617 1 97.88 151 PHE A N 1
ATOM 1183 C CA . PHE A 1 151 ? 8.023 10.539 5.523 1 97.88 151 PHE A CA 1
ATOM 1184 C C . PHE A 1 151 ? 9.062 10.688 4.414 1 97.88 151 PHE A C 1
ATOM 1186 O O . PHE A 1 151 ? 9.297 11.789 3.916 1 97.88 151 PHE A O 1
ATOM 1193 N N . ALA A 1 152 ? 9.648 9.617 4.055 1 98.62 152 ALA A N 1
ATOM 1194 C CA . ALA A 1 152 ? 10.578 9.578 2.932 1 98.62 152 ALA A CA 1
ATOM 1195 C C . ALA A 1 152 ? 10 8.789 1.762 1 98.62 152 ALA A C 1
ATOM 1197 O O . ALA A 1 152 ? 9.648 7.617 1.909 1 98.62 152 ALA A O 1
ATOM 1198 N N . ILE A 1 153 ? 9.922 9.438 0.655 1 98.75 153 ILE A N 1
ATOM 1199 C CA . ILE A 1 153 ? 9.445 8.75 -0.542 1 98.75 153 ILE A CA 1
ATOM 1200 C C . ILE A 1 153 ? 10.562 7.863 -1.104 1 98.75 153 ILE A C 1
ATOM 1202 O O . ILE A 1 153 ? 11.648 8.352 -1.415 1 98.75 153 ILE A O 1
ATOM 1206 N N . ASP A 1 154 ? 10.258 6.602 -1.223 1 98.69 154 ASP A N 1
ATOM 1207 C CA . ASP A 1 154 ? 11.195 5.664 -1.827 1 98.69 154 ASP A CA 1
ATOM 1208 C C . ASP A 1 154 ? 11.086 5.676 -3.35 1 98.69 154 ASP A C 1
ATOM 1210 O O . ASP A 1 154 ? 12.094 5.617 -4.051 1 98.69 154 ASP A O 1
ATOM 1214 N N . ASP A 1 155 ? 9.875 5.621 -3.836 1 98.62 155 ASP A N 1
ATOM 1215 C CA . ASP A 1 155 ? 9.57 5.629 -5.262 1 98.62 155 ASP A CA 1
ATOM 1216 C C . ASP A 1 155 ? 8.18 6.207 -5.52 1 98.62 155 ASP A C 1
ATOM 1218 O O . ASP A 1 155 ? 7.312 6.176 -4.641 1 98.62 155 ASP A O 1
ATOM 1222 N N . ILE A 1 156 ? 7.992 6.793 -6.672 1 98.69 156 ILE A N 1
ATOM 1223 C CA . ILE A 1 156 ? 6.73 7.426 -7.043 1 98.69 156 ILE A CA 1
ATOM 1224 C C . ILE A 1 156 ? 6.523 7.316 -8.555 1 98.69 156 ILE A C 1
ATOM 1226 O O . ILE A 1 156 ? 7.465 7.5 -9.328 1 98.69 156 ILE A O 1
ATOM 1230 N N . SER A 1 157 ? 5.297 6.883 -8.953 1 98.31 157 SER A N 1
ATOM 1231 C CA . SER A 1 157 ? 5.004 6.855 -10.375 1 98.31 157 SER A CA 1
ATOM 1232 C C . SER A 1 157 ? 4.879 8.266 -10.945 1 98.31 157 SER A C 1
ATOM 1234 O O . SER A 1 157 ? 4.242 9.133 -10.336 1 98.31 157 SER A O 1
ATOM 1236 N N . GLY A 1 158 ? 5.395 8.516 -12.188 1 95.88 158 GLY A N 1
ATOM 1237 C CA . GLY A 1 158 ? 5.602 9.906 -12.555 1 95.88 158 GLY A CA 1
ATOM 1238 C C . GLY A 1 158 ? 4.898 10.289 -13.844 1 95.88 158 GLY A C 1
ATOM 1239 O O . GLY A 1 158 ? 4.801 11.477 -14.172 1 95.88 158 GLY A O 1
ATOM 1240 N N . GLU A 1 159 ? 4.352 9.352 -14.57 1 94.62 159 GLU A N 1
ATOM 1241 C CA . GLU A 1 159 ? 3.859 9.688 -15.906 1 94.62 159 GLU A CA 1
ATOM 1242 C C . GLU A 1 159 ? 2.34 9.828 -15.914 1 94.62 159 GLU A C 1
ATOM 1244 O O . GLU A 1 159 ? 1.778 10.508 -16.766 1 94.62 159 GLU A O 1
ATOM 1249 N N . ASP A 1 160 ? 1.685 9.148 -15.039 1 95.38 160 ASP A N 1
ATOM 1250 C CA . ASP A 1 160 ? 0.226 9.125 -15.031 1 95.38 160 ASP A CA 1
ATOM 1251 C C . ASP A 1 160 ? -0.347 10.461 -14.586 1 95.38 160 ASP A C 1
ATOM 1253 O O . ASP A 1 160 ? 0.059 11 -13.547 1 95.38 160 ASP A O 1
ATOM 1257 N N . THR A 1 161 ? -1.295 10.922 -15.297 1 94.94 161 THR A N 1
ATOM 1258 C CA . THR A 1 161 ? -1.846 12.25 -15.016 1 94.94 161 THR A CA 1
ATOM 1259 C C . THR A 1 161 ? -3 12.148 -14.023 1 94.94 161 THR A C 1
ATOM 1261 O O . THR A 1 161 ? -3.434 13.164 -13.469 1 94.94 161 THR A O 1
ATOM 1264 N N . LEU A 1 162 ? -3.42 10.93 -13.75 1 96.38 162 LEU A N 1
ATOM 1265 C CA . LEU A 1 162 ? -4.648 10.812 -12.969 1 96.38 162 LEU A CA 1
ATOM 1266 C C . LEU A 1 162 ? -4.438 9.922 -11.75 1 96.38 162 LEU A C 1
ATOM 1268 O O . LEU A 1 162 ? -5.281 9.891 -10.852 1 96.38 162 LEU A O 1
ATOM 1272 N N . ALA A 1 163 ? -3.406 9.227 -11.734 1 98.62 163 ALA A N 1
ATOM 1273 C CA . ALA A 1 163 ? -3.168 8.297 -10.641 1 98.62 163 ALA A CA 1
ATOM 1274 C C . ALA A 1 163 ? -1.683 8.203 -10.305 1 98.62 163 ALA A C 1
ATOM 1276 O O . ALA A 1 163 ? -0.836 8.25 -11.203 1 98.62 163 ALA A O 1
ATOM 1277 N N . VAL A 1 164 ? -1.398 8.094 -8.984 1 98.81 164 VAL A N 1
ATOM 1278 C CA . VAL A 1 164 ? -0.01 8.055 -8.531 1 98.81 164 VAL A CA 1
ATOM 1279 C C . VAL A 1 164 ? 0.162 6.953 -7.488 1 98.81 164 VAL A C 1
ATOM 1281 O O . VAL A 1 164 ? -0.59 6.891 -6.512 1 98.81 164 VAL A O 1
ATOM 1284 N N . GLY A 1 165 ? 1.066 6.043 -7.73 1 98.88 165 GLY A N 1
ATOM 1285 C CA . GLY A 1 165 ? 1.549 5.125 -6.711 1 98.88 165 GLY A CA 1
ATOM 1286 C C . GLY A 1 165 ? 2.826 5.594 -6.043 1 98.88 165 GLY A C 1
ATOM 1287 O O . GLY A 1 165 ? 3.703 6.164 -6.695 1 98.88 165 GLY A O 1
ATOM 1288 N N . VAL A 1 166 ? 2.875 5.328 -4.711 1 98.94 166 VAL A N 1
ATOM 1289 C CA . VAL A 1 166 ? 4.031 5.777 -3.939 1 98.94 166 VAL A CA 1
ATOM 1290 C C . VAL A 1 166 ? 4.469 4.676 -2.979 1 98.94 166 VAL A C 1
ATOM 1292 O O . VAL A 1 166 ? 3.637 4.031 -2.338 1 98.94 166 VAL A O 1
ATOM 1295 N N . THR A 1 167 ? 5.766 4.441 -2.889 1 98.88 167 THR A N 1
ATOM 1296 C CA . THR A 1 167 ? 6.34 3.746 -1.744 1 98.88 167 THR A CA 1
ATOM 1297 C C . THR A 1 167 ? 7.113 4.715 -0.855 1 98.88 167 THR A C 1
ATOM 1299 O O . THR A 1 167 ? 7.758 5.645 -1.352 1 98.88 167 THR A O 1
ATOM 1302 N N . TRP A 1 168 ? 6.973 4.48 0.395 1 98.81 168 TRP A N 1
ATOM 1303 C CA . TRP A 1 168 ? 7.594 5.379 1.361 1 98.81 168 TRP A CA 1
ATOM 1304 C C . TRP A 1 168 ? 7.98 4.629 2.631 1 98.81 168 TRP A C 1
ATOM 1306 O O . TRP A 1 168 ? 7.637 3.457 2.797 1 98.81 168 TRP A O 1
ATOM 1316 N N . HIS A 1 169 ? 8.797 5.246 3.439 1 98.19 169 HIS A N 1
ATOM 1317 C CA . HIS A 1 169 ? 9.07 4.836 4.812 1 98.19 169 HIS A CA 1
ATOM 1318 C C . HIS A 1 169 ? 9.242 6.047 5.723 1 98.19 169 HIS A C 1
ATOM 1320 O O . HIS A 1 169 ? 9.297 7.184 5.246 1 98.19 169 HIS A O 1
ATOM 1326 N N . LEU A 1 170 ? 9.219 5.797 7.008 1 96.88 170 LEU A N 1
ATOM 1327 C CA . LEU A 1 170 ? 9.477 6.867 7.965 1 96.88 170 LEU A CA 1
ATOM 1328 C C . LEU A 1 170 ? 10.953 6.902 8.352 1 96.88 170 LEU A C 1
ATOM 1330 O O . LEU A 1 170 ? 11.602 5.855 8.445 1 96.88 170 LEU A O 1
ATOM 1334 N N . GLU A 1 171 ? 11.383 8.086 8.602 1 96.19 171 GLU A N 1
ATOM 1335 C CA . GLU A 1 171 ? 12.727 8.305 9.133 1 96.19 171 GLU A CA 1
ATOM 1336 C C . GLU A 1 171 ? 12.672 9.156 10.398 1 96.19 171 GLU A C 1
ATOM 1338 O O . GLU A 1 171 ? 11.969 10.164 10.453 1 96.19 171 GLU A O 1
ATOM 1343 N N . TRP A 1 172 ? 13.43 8.719 11.375 1 94.25 172 TRP A N 1
ATOM 1344 C CA . TRP A 1 172 ? 13.672 9.539 12.562 1 94.25 172 TRP A CA 1
ATOM 1345 C C . TRP A 1 172 ? 15.07 10.141 12.539 1 94.25 172 TRP A C 1
ATOM 1347 O O . TRP A 1 172 ? 16.062 9.422 12.656 1 94.25 172 TRP A O 1
ATOM 1357 N N . LYS A 1 173 ? 15.094 11.438 12.328 1 93.25 173 LYS A N 1
ATOM 1358 C CA . LYS A 1 173 ? 16.359 12.156 12.195 1 93.25 173 LYS A CA 1
ATOM 1359 C C . LYS A 1 173 ? 17.219 11.555 11.094 1 93.25 173 LYS A C 1
ATOM 1361 O O . LYS A 1 173 ? 18.406 11.305 11.289 1 93.25 173 LYS A O 1
ATOM 1366 N N . GLY A 1 174 ? 16.578 11.18 10.062 1 92.75 174 GLY A N 1
ATOM 1367 C CA . GLY A 1 174 ? 17.281 10.734 8.867 1 92.75 174 GLY A CA 1
ATOM 1368 C C . GLY A 1 174 ? 17.547 9.242 8.852 1 92.75 174 GLY A C 1
ATOM 1369 O O . GLY A 1 174 ? 18.078 8.711 7.875 1 92.75 174 GLY A O 1
ATOM 1370 N N . LYS A 1 175 ? 17.188 8.586 9.922 1 93.19 175 LYS A N 1
ATOM 1371 C CA . LYS A 1 175 ? 17.406 7.141 9.992 1 93.19 175 LYS A CA 1
ATOM 1372 C C . LYS A 1 175 ? 16.078 6.387 9.844 1 93.19 175 LYS A C 1
ATOM 1374 O O . LYS A 1 175 ? 15.062 6.793 10.406 1 93.19 175 LYS A O 1
ATOM 1379 N N . PRO A 1 176 ? 16.203 5.309 9.18 1 93.44 176 PRO A N 1
ATOM 1380 C CA . PRO A 1 176 ? 14.961 4.566 8.977 1 93.44 176 PRO A CA 1
ATOM 1381 C C . PRO A 1 176 ? 14.305 4.125 10.281 1 93.44 176 PRO A C 1
ATOM 1383 O O . PRO A 1 176 ? 14.992 3.637 11.18 1 93.44 176 PRO A O 1
ATOM 1386 N N . PHE A 1 177 ? 13.031 4.391 10.367 1 92.81 177 PHE A N 1
ATOM 1387 C CA . PHE A 1 177 ? 12.211 3.953 11.484 1 92.81 177 PHE A CA 1
ATOM 1388 C C . PHE A 1 177 ? 11.742 2.514 11.289 1 92.81 177 PHE A C 1
ATOM 1390 O O . PHE A 1 177 ? 11.383 2.121 10.172 1 92.81 177 PHE A O 1
ATOM 1397 N N . PRO A 1 178 ? 11.797 1.683 12.281 1 89.19 178 PRO A N 1
ATOM 1398 C CA . PRO A 1 178 ? 11.469 0.265 12.109 1 89.19 178 PRO A CA 1
ATOM 1399 C C . PRO A 1 178 ? 10.008 0.038 11.711 1 89.19 178 PRO A C 1
ATOM 1401 O O . PRO A 1 178 ? 9.117 0.752 12.18 1 89.19 178 PRO A O 1
ATOM 1404 N N . PHE A 1 179 ? 9.797 -0.93 10.805 1 90.94 179 PHE A N 1
ATOM 1405 C CA . PHE A 1 179 ? 8.484 -1.392 10.383 1 90.94 179 PHE A CA 1
ATOM 1406 C C . PHE A 1 179 ? 7.633 -0.224 9.898 1 90.94 179 PHE A C 1
ATOM 1408 O O . PHE A 1 179 ? 6.473 -0.09 10.289 1 90.94 179 PHE A O 1
ATOM 1415 N N . SER A 1 180 ? 8.258 0.598 9.07 1 94.81 180 SER A N 1
ATOM 1416 C CA . SER A 1 180 ? 7.594 1.844 8.703 1 94.81 180 SER A CA 1
ATOM 1417 C C . SER A 1 180 ? 7.395 1.939 7.199 1 94.81 180 SER A C 1
ATOM 1419 O O . SER A 1 180 ? 6.988 2.984 6.688 1 94.81 180 SER A O 1
ATOM 1421 N N . LYS A 1 181 ? 7.66 0.878 6.512 1 97.38 181 LYS A N 1
ATOM 1422 C CA . LYS A 1 181 ? 7.461 0.893 5.066 1 97.38 181 LYS A CA 1
ATOM 1423 C C . LYS A 1 181 ? 5.977 0.983 4.719 1 97.38 181 LYS A C 1
ATOM 1425 O O . LYS A 1 181 ? 5.145 0.33 5.348 1 97.38 181 LYS A O 1
ATOM 1430 N N . GLY A 1 182 ? 5.688 1.815 3.773 1 98.44 182 GLY A N 1
ATOM 1431 C CA . GLY A 1 182 ? 4.305 1.991 3.359 1 98.44 182 GLY A CA 1
ATOM 1432 C C . GLY A 1 182 ? 4.137 2.031 1.853 1 98.44 182 GLY A C 1
ATOM 1433 O O . GLY A 1 182 ? 5.121 2.025 1.11 1 98.44 182 GLY A O 1
ATOM 1434 N N . CYS A 1 183 ? 2.969 1.953 1.464 1 98.81 183 CYS A N 1
ATOM 1435 C CA . CYS A 1 183 ? 2.512 2.078 0.084 1 98.81 183 CYS A CA 1
ATOM 1436 C C . CYS A 1 183 ? 1.219 2.879 0.008 1 98.81 183 CYS A C 1
ATOM 1438 O O . CYS A 1 183 ? 0.336 2.725 0.854 1 98.81 183 CYS A O 1
ATOM 1440 N N . SER A 1 184 ? 1.189 3.777 -0.94 1 98.94 184 SER A N 1
ATOM 1441 C CA . SER A 1 184 ? 0.004 4.609 -1.111 1 98.94 184 SER A CA 1
ATOM 1442 C C . SER A 1 184 ? -0.421 4.676 -2.574 1 98.94 184 SER A C 1
ATOM 1444 O O . SER A 1 184 ? 0.385 4.418 -3.471 1 98.94 184 SER A O 1
ATOM 1446 N N . PHE A 1 185 ? -1.674 4.898 -2.812 1 98.94 185 PHE A N 1
ATOM 1447 C CA . PHE A 1 185 ? -2.291 5.137 -4.113 1 98.94 185 PHE A CA 1
ATOM 1448 C C . PHE A 1 185 ? -3.182 6.371 -4.066 1 98.94 185 PHE A C 1
ATOM 1450 O O . PHE A 1 185 ? -4.023 6.504 -3.178 1 98.94 185 PHE A O 1
ATOM 1457 N N . TYR A 1 186 ? -2.99 7.293 -5.004 1 98.94 186 TYR A N 1
ATOM 1458 C CA . TYR A 1 186 ? -3.779 8.516 -5.074 1 98.94 186 TYR A CA 1
ATOM 1459 C C . TYR A 1 186 ? -4.465 8.656 -6.43 1 98.94 186 TYR A C 1
ATOM 1461 O O . TYR A 1 186 ? -3.871 8.344 -7.465 1 98.94 186 TYR A O 1
ATOM 1469 N N . ARG A 1 187 ? -5.68 9.125 -6.418 1 98.81 187 ARG A N 1
ATOM 1470 C CA . ARG A 1 187 ? -6.363 9.617 -7.609 1 98.81 187 ARG A CA 1
ATOM 1471 C C . ARG A 1 187 ? -6.461 11.141 -7.594 1 98.81 187 ARG A C 1
ATOM 1473 O O . ARG A 1 187 ? -6.711 11.742 -6.547 1 98.81 187 ARG A O 1
ATOM 1480 N N . LEU A 1 188 ? -6.285 11.695 -8.75 1 98.62 188 LEU A N 1
ATOM 1481 C CA . LEU A 1 188 ? -6.332 13.148 -8.867 1 98.62 188 LEU A CA 1
ATOM 1482 C C . LEU A 1 188 ? -7.273 13.578 -9.992 1 98.62 188 LEU A C 1
ATOM 1484 O O . LEU A 1 188 ? -7.566 12.789 -10.891 1 98.62 188 LEU A O 1
ATOM 1488 N N . GLU A 1 189 ? -7.734 14.734 -9.898 1 97.75 189 GLU A N 1
ATOM 1489 C CA . GLU A 1 189 ? -8.531 15.391 -10.93 1 97.75 189 GLU A CA 1
ATOM 1490 C C . GLU A 1 189 ? -8.195 16.875 -11.023 1 97.75 189 GLU A C 1
ATOM 1492 O O . GLU A 1 189 ? -7.715 17.469 -10.062 1 97.75 189 GLU A O 1
ATOM 1497 N N . VAL A 1 190 ? -8.445 17.375 -12.164 1 96.62 190 VAL A N 1
ATOM 1498 C CA . VAL A 1 190 ? -8.305 18.828 -12.336 1 96.62 190 VAL A CA 1
ATOM 1499 C C . VAL A 1 190 ? -9.617 19.516 -11.977 1 96.62 190 VAL A C 1
ATOM 1501 O O . VAL A 1 190 ? -10.656 19.25 -12.586 1 96.62 190 VAL A O 1
ATOM 1504 N N . VAL A 1 191 ? -9.531 20.281 -10.977 1 93.25 191 VAL A N 1
ATOM 1505 C CA . VAL A 1 191 ? -10.672 21.062 -10.508 1 93.25 191 VAL A CA 1
ATOM 1506 C C . VAL A 1 191 ? -10.359 22.562 -10.594 1 93.25 191 VAL A C 1
ATOM 1508 O O . VAL A 1 191 ? -9.445 23.047 -9.914 1 93.25 191 VAL A O 1
ATOM 1511 N N . ASN A 1 192 ? -11.055 23.297 -11.367 1 91.12 192 ASN A N 1
ATOM 1512 C CA . ASN A 1 192 ? -10.852 24.719 -11.531 1 91.12 192 ASN A CA 1
ATOM 1513 C C . ASN A 1 192 ? -9.406 25.047 -11.914 1 91.12 192 ASN A C 1
ATOM 1515 O O . ASN A 1 192 ? -8.781 25.906 -11.297 1 91.12 192 ASN A O 1
ATOM 1519 N N . GLY A 1 193 ? -8.883 24.188 -12.758 1 92.94 193 GLY A N 1
ATOM 1520 C CA . GLY A 1 193 ? -7.566 24.453 -13.32 1 92.94 193 GLY A CA 1
ATOM 1521 C C . GLY A 1 193 ? -6.43 24.016 -12.414 1 92.94 193 GLY A C 1
ATOM 1522 O O . GLY A 1 193 ? -5.262 24.281 -12.703 1 92.94 193 GLY A O 1
ATOM 1523 N N . GLN A 1 194 ? -6.777 23.422 -11.367 1 95.38 194 GLN A N 1
ATOM 1524 C CA . GLN A 1 194 ? -5.766 22.906 -10.453 1 95.38 194 GLN A CA 1
ATOM 1525 C C . GLN A 1 194 ? -5.926 21.391 -10.25 1 95.38 194 GLN A C 1
ATOM 1527 O O . GLN A 1 194 ? -7.047 20.906 -10.117 1 95.38 194 GLN A O 1
ATOM 1532 N N . ARG A 1 195 ? -4.855 20.719 -10.32 1 97.62 195 ARG A N 1
ATOM 1533 C CA . ARG A 1 195 ? -4.895 19.281 -10.023 1 97.62 195 ARG A CA 1
ATOM 1534 C C . ARG A 1 195 ? -4.961 19.031 -8.523 1 97.62 195 ARG A C 1
ATOM 1536 O O . ARG A 1 195 ? -4.188 19.609 -7.758 1 97.62 195 ARG A O 1
ATOM 1543 N N . LYS A 1 196 ? -5.965 18.219 -8.133 1 98.62 196 LYS A N 1
ATOM 1544 C CA . LYS A 1 196 ? -6.199 17.969 -6.715 1 98.62 196 LYS A CA 1
ATOM 1545 C C . LYS A 1 196 ? -6.359 16.484 -6.441 1 98.62 196 LYS A C 1
ATOM 1547 O O . LYS A 1 196 ? -6.82 15.734 -7.305 1 98.62 196 LYS A O 1
ATOM 1552 N N . ILE A 1 197 ? -5.98 16.078 -5.254 1 98.75 197 ILE A N 1
ATOM 1553 C CA . ILE A 1 197 ? -6.191 14.711 -4.801 1 98.75 197 ILE A CA 1
ATOM 1554 C C . ILE A 1 197 ? -7.66 14.5 -4.449 1 98.75 197 ILE A C 1
ATOM 1556 O O . ILE A 1 197 ? -8.227 15.242 -3.646 1 98.75 197 ILE A O 1
ATOM 1560 N N . ILE A 1 198 ? -8.266 13.469 -5.031 1 98.81 198 ILE A N 1
ATOM 1561 C CA . ILE A 1 198 ? -9.68 13.211 -4.762 1 98.81 198 ILE A CA 1
ATOM 1562 C C . ILE A 1 198 ? -9.828 11.906 -3.988 1 98.81 198 ILE A C 1
ATOM 1564 O O . ILE A 1 198 ? -10.891 11.625 -3.426 1 98.81 198 ILE A O 1
ATOM 1568 N N . TYR A 1 199 ? -8.789 11.133 -4.004 1 98.88 199 TYR A N 1
ATOM 1569 C CA . TYR A 1 199 ? -8.766 9.867 -3.283 1 98.88 199 TYR A CA 1
ATOM 1570 C C . TYR A 1 199 ? -7.344 9.5 -2.869 1 98.88 199 TYR A C 1
ATOM 1572 O O . TYR A 1 199 ? -6.395 9.734 -3.617 1 98.88 199 TYR A O 1
ATOM 1580 N N . GLY A 1 200 ? -7.219 8.938 -1.696 1 98.88 200 GLY A N 1
ATOM 1581 C CA . GLY A 1 200 ? -5.961 8.367 -1.239 1 98.88 200 GLY A CA 1
ATOM 1582 C C . GLY A 1 200 ? -6.141 7.137 -0.37 1 98.88 200 GLY A C 1
ATOM 1583 O O . GLY A 1 200 ? -7.031 7.098 0.48 1 98.88 200 GLY A O 1
ATOM 1584 N N . ARG A 1 201 ? -5.379 6.125 -0.654 1 98.88 201 ARG A N 1
ATOM 1585 C CA . ARG A 1 201 ? -5.207 4.988 0.249 1 98.88 201 ARG A CA 1
ATOM 1586 C C . ARG A 1 201 ? -3.77 4.898 0.747 1 98.88 201 ARG A C 1
ATOM 1588 O O . ARG A 1 201 ? -2.828 4.914 -0.051 1 98.88 201 ARG A O 1
ATOM 1595 N N . ASP A 1 202 ? -3.658 4.84 2.006 1 98.5 202 ASP A N 1
ATOM 1596 C CA . ASP A 1 202 ? -2.363 4.734 2.672 1 98.5 202 ASP A CA 1
ATOM 1597 C C . ASP A 1 202 ? -2.305 3.494 3.561 1 98.5 202 ASP A C 1
ATOM 1599 O O . ASP A 1 202 ? -3.188 3.277 4.391 1 98.5 202 ASP A O 1
ATOM 1603 N N . ILE A 1 203 ? -1.278 2.711 3.348 1 98.12 203 ILE A N 1
ATOM 1604 C CA . ILE A 1 203 ? -1.078 1.526 4.176 1 98.12 203 ILE A CA 1
ATOM 1605 C C . ILE A 1 203 ? 0.365 1.483 4.676 1 98.12 203 ILE A C 1
ATOM 1607 O O . ILE A 1 203 ? 1.3 1.731 3.91 1 98.12 203 ILE A O 1
ATOM 1611 N N . VAL A 1 204 ? 0.509 1.231 5.891 1 96.75 204 VAL A N 1
ATOM 1612 C CA . VAL A 1 204 ? 1.818 0.958 6.469 1 96.75 204 VAL A CA 1
ATOM 1613 C C . VAL A 1 204 ? 1.938 -0.528 6.801 1 96.75 204 VAL A C 1
ATOM 1615 O O . VAL A 1 204 ? 0.947 -1.175 7.148 1 96.75 204 VAL A O 1
ATOM 1618 N N . GLU A 1 205 ? 3.111 -1.032 6.691 1 95.25 205 GLU A N 1
ATOM 1619 C CA . GLU A 1 205 ? 3.332 -2.453 6.941 1 95.25 205 GLU A CA 1
ATOM 1620 C C . GLU A 1 205 ? 2.936 -2.832 8.367 1 95.25 205 GLU A C 1
ATOM 1622 O O . GLU A 1 205 ? 3.084 -2.029 9.289 1 95.25 205 GLU A O 1
ATOM 1627 N N . PRO A 1 206 ? 2.438 -4.004 8.539 1 88.75 206 PRO A N 1
ATOM 1628 C CA . PRO A 1 206 ? 2.182 -4.449 9.906 1 88.75 206 PRO A CA 1
ATOM 1629 C C . PRO A 1 206 ? 3.463 -4.594 10.727 1 88.75 206 PRO A C 1
ATOM 1631 O O . PRO A 1 206 ? 4.508 -4.957 10.188 1 88.75 206 PRO A O 1
ATOM 1634 N N . ALA A 1 207 ? 3.312 -4.328 11.984 1 81.94 207 ALA A N 1
ATOM 1635 C CA . ALA A 1 207 ? 4.453 -4.504 12.883 1 81.94 207 ALA A CA 1
ATOM 1636 C C . ALA A 1 207 ? 4.785 -5.98 13.062 1 81.94 207 ALA A C 1
ATOM 1638 O O . ALA A 1 207 ? 5.949 -6.344 13.25 1 81.94 207 ALA A O 1
ATOM 1639 N N . VAL A 1 208 ? 3.766 -6.754 13.008 1 84.94 208 VAL A N 1
ATOM 1640 C CA . VAL A 1 208 ? 3.938 -8.203 13.102 1 84.94 208 VAL A CA 1
ATOM 1641 C C . VAL A 1 208 ? 4.117 -8.789 11.703 1 84.94 208 VAL A C 1
ATOM 1643 O O . VAL A 1 208 ? 3.414 -8.406 10.766 1 84.94 208 VAL A O 1
ATOM 1646 N N . LYS A 1 209 ? 5.109 -9.703 11.609 1 91.12 209 LYS A N 1
ATOM 1647 C CA . LYS A 1 209 ? 5.387 -10.414 10.359 1 91.12 209 LYS A CA 1
ATOM 1648 C C . LYS A 1 209 ? 5.078 -11.898 10.484 1 91.12 209 LYS A C 1
ATOM 1650 O O . LYS A 1 209 ? 5.988 -12.711 10.672 1 91.12 209 LYS A O 1
ATOM 1655 N N . PRO A 1 210 ? 3.91 -12.227 10.164 1 89.44 210 PRO A N 1
ATOM 1656 C CA . PRO A 1 210 ? 3.561 -13.633 10.406 1 89.44 210 PRO A CA 1
ATOM 1657 C C . PRO A 1 210 ? 4.156 -14.578 9.367 1 89.44 210 PRO A C 1
ATOM 1659 O O . PRO A 1 210 ? 4.266 -15.781 9.609 1 89.44 210 PRO A O 1
ATOM 1662 N N . GLY A 1 211 ? 4.5 -14.07 8.203 1 92.31 211 GLY A N 1
ATOM 1663 C CA . GLY A 1 211 ? 5.035 -14.93 7.164 1 92.31 211 GLY A CA 1
ATOM 1664 C C . GLY A 1 211 ? 4.082 -16.031 6.754 1 92.31 211 GLY A C 1
ATOM 1665 O O . GLY A 1 211 ? 2.912 -15.781 6.461 1 92.31 211 GLY A O 1
ATOM 1666 N N . ASP A 1 212 ? 4.539 -17.219 6.816 1 90.56 212 ASP A N 1
ATOM 1667 C CA . ASP A 1 212 ? 3.773 -18.375 6.348 1 90.56 212 ASP A CA 1
ATOM 1668 C C . ASP A 1 212 ? 2.555 -18.609 7.234 1 90.56 212 ASP A C 1
ATOM 1670 O O . ASP A 1 212 ? 1.559 -19.188 6.785 1 90.56 212 ASP A O 1
ATOM 1674 N N . LEU A 1 213 ? 2.648 -18.156 8.438 1 90.25 213 LEU A N 1
ATOM 1675 C CA . LEU A 1 213 ? 1.514 -18.328 9.344 1 90.25 213 LEU A CA 1
ATOM 1676 C C . LEU A 1 213 ? 0.3 -17.547 8.844 1 90.25 213 LEU A C 1
ATOM 1678 O O . LEU A 1 213 ? -0.841 -17.922 9.133 1 90.25 213 LEU A O 1
ATOM 1682 N N . ALA A 1 214 ? 0.574 -16.516 8.18 1 89.5 214 ALA A N 1
ATOM 1683 C CA . ALA A 1 214 ? -0.537 -15.766 7.59 1 89.5 214 ALA A CA 1
ATOM 1684 C C . ALA A 1 214 ? -1.319 -16.625 6.609 1 89.5 214 ALA A C 1
ATOM 1686 O O . ALA A 1 214 ? -2.551 -16.578 6.566 1 89.5 214 ALA A O 1
ATOM 1687 N N . LEU A 1 215 ? -0.652 -17.422 5.793 1 89.56 215 LEU A N 1
ATOM 1688 C CA . LEU A 1 215 ? -1.291 -18.297 4.82 1 89.56 215 LEU A CA 1
ATOM 1689 C C . LEU A 1 215 ? -2.131 -19.359 5.523 1 89.56 215 LEU A C 1
ATOM 1691 O O . LEU A 1 215 ? -3.256 -19.641 5.105 1 89.56 215 LEU A O 1
ATOM 1695 N N . VAL A 1 216 ? -1.54 -19.859 6.531 1 89.56 216 VAL A N 1
ATOM 1696 C CA . VAL A 1 216 ? -2.234 -20.891 7.305 1 89.56 216 VAL A CA 1
ATOM 1697 C C . VAL A 1 216 ? -3.488 -20.297 7.941 1 89.56 216 VAL A C 1
ATOM 1699 O O . VAL A 1 216 ? -4.547 -20.922 7.945 1 89.56 216 VAL A O 1
ATOM 1702 N N . ALA A 1 217 ? -3.359 -19.156 8.461 1 89.69 217 ALA A N 1
ATOM 1703 C CA . ALA A 1 217 ? -4.504 -18.484 9.07 1 89.69 217 ALA A CA 1
ATOM 1704 C C . ALA A 1 217 ? -5.602 -18.219 8.039 1 89.69 217 ALA A C 1
ATOM 1706 O O . ALA A 1 217 ? -6.781 -18.438 8.312 1 89.69 217 ALA A O 1
ATOM 1707 N N . ILE A 1 218 ? -5.227 -17.75 6.902 1 89.62 218 ILE A N 1
ATOM 1708 C CA . ILE A 1 218 ? -6.168 -17.484 5.824 1 89.62 218 ILE A CA 1
ATOM 1709 C C . ILE A 1 218 ? -6.883 -18.781 5.434 1 89.62 218 ILE A C 1
ATOM 1711 O O . ILE A 1 218 ? -8.102 -18.797 5.25 1 89.62 218 ILE A O 1
ATOM 1715 N N . ARG A 1 219 ? -6.098 -19.844 5.309 1 89.25 219 ARG A N 1
ATOM 1716 C CA . ARG A 1 219 ? -6.68 -21.141 4.996 1 89.25 219 ARG A CA 1
ATOM 1717 C C . ARG A 1 219 ? -7.707 -21.547 6.047 1 89.25 219 ARG A C 1
ATOM 1719 O O . ARG A 1 219 ? -8.773 -22.078 5.711 1 89.25 219 ARG A O 1
ATOM 1726 N N . GLY A 1 220 ? -7.352 -21.312 7.297 1 88.94 220 GLY A N 1
ATOM 1727 C CA . GLY A 1 220 ? -8.289 -21.594 8.367 1 88.94 220 GLY A CA 1
ATOM 1728 C C . GLY A 1 220 ? -9.586 -20.812 8.258 1 88.94 220 GLY A C 1
ATOM 1729 O O . GLY A 1 220 ? -10.672 -21.375 8.406 1 88.94 220 GLY A O 1
ATOM 1730 N N . VAL A 1 221 ? -9.445 -19.578 7.992 1 88.81 221 VAL A N 1
ATOM 1731 C CA . VAL A 1 221 ? -10.617 -18.719 7.871 1 88.81 221 VAL A CA 1
ATOM 1732 C C . VAL A 1 221 ? -11.453 -19.156 6.672 1 88.81 221 VAL A C 1
ATOM 1734 O O . VAL A 1 221 ? -12.68 -19.25 6.77 1 88.81 221 VAL A O 1
ATOM 1737 N N . THR A 1 222 ? -10.875 -19.391 5.57 1 89 222 THR A N 1
ATOM 1738 C CA . THR A 1 222 ? -11.609 -19.812 4.387 1 89 222 THR A CA 1
ATOM 1739 C C . THR A 1 222 ? -12.273 -21.172 4.613 1 89 222 THR A C 1
ATOM 1741 O O . THR A 1 222 ? -13.383 -21.422 4.121 1 89 222 THR A O 1
ATOM 1744 N N . TRP A 1 223 ? -11.602 -22.031 5.27 1 86.75 223 TRP A N 1
ATOM 1745 C CA . TRP A 1 223 ? -12.203 -23.312 5.641 1 86.75 223 TRP A CA 1
ATOM 1746 C C . TRP A 1 223 ? -13.453 -23.094 6.484 1 86.75 223 TRP A C 1
ATOM 1748 O O . TRP A 1 223 ? -14.484 -23.734 6.25 1 86.75 223 TRP A O 1
ATOM 1758 N N . LEU A 1 224 ? -13.344 -22.234 7.5 1 88.06 224 LEU A N 1
ATOM 1759 C CA . LEU A 1 224 ? -14.492 -21.906 8.344 1 88.06 224 LEU A CA 1
ATOM 1760 C C . LEU A 1 224 ? -15.648 -21.375 7.504 1 88.06 224 LEU A C 1
ATOM 1762 O O . LEU A 1 224 ? -16.797 -21.75 7.715 1 88.06 224 LEU A O 1
ATOM 1766 N N . LEU A 1 225 ? -15.328 -20.547 6.605 1 87.69 225 LEU A N 1
ATOM 1767 C CA . LEU A 1 225 ? -16.359 -19.969 5.742 1 87.69 225 LEU A CA 1
ATOM 1768 C C . LEU A 1 225 ? -16.969 -21.031 4.844 1 87.69 225 LEU A C 1
ATOM 1770 O O . LEU A 1 225 ? -18.156 -20.969 4.523 1 87.69 225 LEU A O 1
ATOM 1774 N N . GLN A 1 226 ? -16.188 -22 4.391 1 87.75 226 GLN A N 1
ATOM 1775 C CA . GLN A 1 226 ? -16.703 -23.109 3.59 1 87.75 226 GLN A CA 1
ATOM 1776 C C . GLN A 1 226 ? -17.688 -23.938 4.383 1 87.75 226 GLN A C 1
ATOM 1778 O O . GLN A 1 226 ? -18.703 -24.391 3.838 1 87.75 226 GLN A O 1
ATOM 1783 N N . GLN A 1 227 ? -17.422 -24 5.668 1 89.44 227 GLN A N 1
ATOM 1784 C CA . GLN A 1 227 ? -18.281 -24.797 6.547 1 89.44 227 GLN A CA 1
ATOM 1785 C C . GLN A 1 227 ? -19.547 -24.016 6.926 1 89.44 227 GLN A C 1
ATOM 1787 O O . GLN A 1 227 ? -20.625 -24.594 7.051 1 89.44 227 GLN A O 1
ATOM 1792 N N . PHE A 1 228 ? -19.344 -22.703 7.117 1 90.31 228 PHE A N 1
ATOM 1793 C CA . PHE A 1 228 ? -20.438 -21.828 7.527 1 90.31 228 PHE A CA 1
ATOM 1794 C C . PHE A 1 228 ? -20.531 -20.625 6.609 1 90.31 228 PHE A C 1
ATOM 1796 O O . PHE A 1 228 ? -20.234 -19.5 7.016 1 90.31 228 PHE A O 1
ATOM 1803 N N . PRO A 1 229 ? -21.078 -20.766 5.434 1 84.62 229 PRO A N 1
ATOM 1804 C CA . PRO A 1 229 ? -21.094 -19.703 4.43 1 84.62 229 PRO A CA 1
ATOM 1805 C C . PRO A 1 229 ? -21.844 -18.453 4.887 1 84.62 229 PRO A C 1
ATOM 1807 O O . PRO A 1 229 ? -21.594 -17.344 4.406 1 84.62 229 PRO A O 1
ATOM 1810 N N . GLN A 1 230 ? -22.766 -18.578 5.848 1 84.88 230 GLN A N 1
ATOM 1811 C CA . GLN A 1 230 ? -23.547 -17.453 6.336 1 84.88 230 GLN A CA 1
ATOM 1812 C C . GLN A 1 230 ? -22.656 -16.438 7.059 1 84.88 230 GLN A C 1
ATOM 1814 O O . GLN A 1 230 ? -23.016 -15.273 7.195 1 84.88 230 GLN A O 1
ATOM 1819 N N . LEU A 1 231 ? -21.469 -16.953 7.516 1 84.06 231 LEU A N 1
ATOM 1820 C CA . LEU A 1 231 ? -20.531 -16.078 8.203 1 84.06 231 LEU A CA 1
ATOM 1821 C C . LEU A 1 231 ? -20 -15 7.254 1 84.06 231 LEU A C 1
ATOM 1823 O O . LEU A 1 231 ? -19.578 -13.93 7.695 1 84.06 231 LEU A O 1
ATOM 1827 N N . ALA A 1 232 ? -20.047 -15.266 5.969 1 81.88 232 ALA A N 1
ATOM 1828 C CA . ALA A 1 232 ? -19.547 -14.312 4.98 1 81.88 232 ALA A CA 1
ATOM 1829 C C . ALA A 1 232 ? -20.422 -13.07 4.914 1 81.88 232 ALA A C 1
ATOM 1831 O O . ALA A 1 232 ? -19.984 -12.016 4.453 1 81.88 232 ALA A O 1
ATOM 1832 N N . GLU A 1 233 ? -21.656 -13.234 5.355 1 83.06 233 GLU A N 1
ATOM 1833 C CA . GLU A 1 233 ? -22.594 -12.125 5.332 1 83.06 233 GLU A CA 1
ATOM 1834 C C . GLU A 1 233 ? -22.281 -11.109 6.426 1 83.06 233 GLU A C 1
ATOM 1836 O O . GLU A 1 233 ? -22.781 -9.984 6.398 1 83.06 233 GLU A O 1
ATOM 1841 N N . LEU A 1 234 ? -21.469 -11.57 7.312 1 75.69 234 LEU A N 1
ATOM 1842 C CA . LEU A 1 234 ? -21.141 -10.711 8.445 1 75.69 234 LEU A CA 1
ATOM 1843 C C . LEU A 1 234 ? -20.156 -9.617 8.023 1 75.69 234 LEU A C 1
ATOM 1845 O O . LEU A 1 234 ? -19.953 -8.641 8.75 1 75.69 234 LEU A O 1
ATOM 1849 N N . PHE A 1 235 ? -19.672 -9.805 6.824 1 72.88 235 PHE A N 1
ATOM 1850 C CA . PHE A 1 235 ? -18.641 -8.852 6.422 1 72.88 235 PHE A CA 1
ATOM 1851 C C . PHE A 1 235 ? -19.156 -7.941 5.309 1 72.88 235 PHE A C 1
ATOM 1853 O O . PHE A 1 235 ? -20.047 -8.32 4.551 1 72.88 235 PHE A O 1
ATOM 1860 N N . MET B 1 1 ? 5.508 23.25 43.656 1 19.56 1 MET B N 1
ATOM 1861 C CA . MET B 1 1 ? 6.762 22.922 44.312 1 19.56 1 MET B CA 1
ATOM 1862 C C . MET B 1 1 ? 6.793 21.453 44.719 1 19.56 1 MET B C 1
ATOM 1864 O O . MET B 1 1 ? 7.672 21.031 45.469 1 19.56 1 MET B O 1
ATOM 1868 N N . ALA B 1 2 ? 5.66 20.688 44.656 1 27.03 2 ALA B N 1
ATOM 1869 C CA . ALA B 1 2 ? 5.676 19.516 45.5 1 27.03 2 ALA B CA 1
ATOM 1870 C C . ALA B 1 2 ? 6.77 18.531 45.094 1 27.03 2 ALA B C 1
ATOM 1872 O O . ALA B 1 2 ? 6.84 18.156 43.906 1 27.03 2 ALA B O 1
ATOM 1873 N N . ALA B 1 3 ? 7.848 18.453 45.906 1 23.3 3 ALA B N 1
ATOM 1874 C CA . ALA B 1 3 ? 9.133 17.766 46.031 1 23.3 3 ALA B CA 1
ATOM 1875 C C . ALA B 1 3 ? 8.961 16.25 45.875 1 23.3 3 ALA B C 1
ATOM 1877 O O . ALA B 1 3 ? 8.023 15.672 46.438 1 23.3 3 ALA B O 1
ATOM 1878 N N . MET B 1 4 ? 9.633 15.555 44.875 1 21.12 4 MET B N 1
ATOM 1879 C CA . MET B 1 4 ? 9.93 14.273 44.25 1 21.12 4 MET B CA 1
ATOM 1880 C C . MET B 1 4 ? 10.539 13.289 45.25 1 21.12 4 MET B C 1
ATOM 1882 O O . MET B 1 4 ? 11.75 13.297 45.469 1 21.12 4 MET B O 1
ATOM 1886 N N . MET B 1 5 ? 10.055 13.273 46.625 1 22.22 5 MET B N 1
ATOM 1887 C CA . MET B 1 5 ? 10.945 12.57 47.531 1 22.22 5 MET B CA 1
ATOM 1888 C C . MET B 1 5 ? 11.172 11.133 47.094 1 22.22 5 MET B C 1
ATOM 1890 O O . MET B 1 5 ? 10.219 10.414 46.781 1 22.22 5 MET B O 1
ATOM 1894 N N . ILE B 1 6 ? 12.352 10.719 46.5 1 24.53 6 ILE B N 1
ATOM 1895 C CA . ILE B 1 6 ? 13.086 9.578 45.969 1 24.53 6 ILE B CA 1
ATOM 1896 C C . ILE B 1 6 ? 13.18 8.484 47.031 1 24.53 6 ILE B C 1
ATOM 1898 O O . ILE B 1 6 ? 13.867 8.648 48.062 1 24.53 6 ILE B O 1
ATOM 1902 N N . ILE B 1 7 ? 12.023 7.957 47.625 1 24.88 7 ILE B N 1
ATOM 1903 C CA . ILE B 1 7 ? 12.125 7.09 48.781 1 24.88 7 ILE B CA 1
ATOM 1904 C C . ILE B 1 7 ? 13.047 5.91 48.469 1 24.88 7 ILE B C 1
ATOM 1906 O O . ILE B 1 7 ? 12.773 5.133 47.562 1 24.88 7 ILE B O 1
ATOM 1910 N N . MET B 1 8 ? 14.352 5.898 48.75 1 26.02 8 MET B N 1
ATOM 1911 C CA . MET B 1 8 ? 15.516 5.02 48.656 1 26.02 8 MET B CA 1
ATOM 1912 C C . MET B 1 8 ? 15.258 3.693 49.375 1 26.02 8 MET B C 1
ATOM 1914 O O . MET B 1 8 ? 15.148 3.646 50.594 1 26.02 8 MET B O 1
ATOM 1918 N N . ILE B 1 9 ? 14.148 2.945 49.094 1 28.41 9 ILE B N 1
ATOM 1919 C CA . ILE B 1 9 ? 13.906 1.785 49.938 1 28.41 9 ILE B CA 1
ATOM 1920 C C . ILE B 1 9 ? 15.117 0.852 49.875 1 28.41 9 ILE B C 1
ATOM 1922 O O . ILE B 1 9 ? 15.594 0.496 48.812 1 28.41 9 ILE B O 1
ATOM 1926 N N . PRO B 1 10 ? 15.875 0.659 50.938 1 28.33 10 PRO B N 1
ATOM 1927 C CA . PRO B 1 10 ? 17.141 -0.041 51.125 1 28.33 10 PRO B CA 1
ATOM 1928 C C . PRO B 1 10 ? 17.062 -1.529 50.781 1 28.33 10 PRO B C 1
ATOM 1930 O O . PRO B 1 10 ? 16.016 -2.156 51.031 1 28.33 10 PRO B O 1
ATOM 1933 N N . LEU B 1 11 ? 17.734 -2.037 49.812 1 30.92 11 LEU B N 1
ATOM 1934 C CA . LEU B 1 11 ? 17.844 -3.354 49.188 1 30.92 11 LEU B CA 1
ATOM 1935 C C . LEU B 1 11 ? 18.391 -4.379 50.188 1 30.92 11 LEU B C 1
ATOM 1937 O O . LEU B 1 11 ? 19.484 -4.199 50.719 1 30.92 11 LEU B O 1
ATOM 1941 N N . PRO B 1 12 ? 17.5 -4.957 51.031 1 29.09 12 PRO B N 1
ATOM 1942 C CA . PRO B 1 12 ? 18.109 -5.789 52.094 1 29.09 12 PRO B CA 1
ATOM 1943 C C . PRO B 1 12 ? 19.016 -6.875 51.531 1 29.09 12 PRO B C 1
ATOM 1945 O O . PRO B 1 12 ? 18.828 -7.305 50.375 1 29.09 12 PRO B O 1
ATOM 1948 N N . THR B 1 13 ? 20.219 -7.039 51.969 1 31.02 13 THR B N 1
ATOM 1949 C CA . THR B 1 13 ? 21.438 -7.785 51.688 1 31.02 13 THR B CA 1
ATOM 1950 C C . THR B 1 13 ? 21.25 -9.273 51.969 1 31.02 13 THR B C 1
ATOM 1952 O O . THR B 1 13 ? 21.125 -9.664 53.125 1 31.02 13 THR B O 1
ATOM 1955 N N . THR B 1 14 ? 20.062 -9.898 51.656 1 28.08 14 THR B N 1
ATOM 1956 C CA . THR B 1 14 ? 19.875 -11.203 52.312 1 28.08 14 THR B CA 1
ATOM 1957 C C . THR B 1 14 ? 21.031 -12.141 51.938 1 28.08 14 THR B C 1
ATOM 1959 O O . THR B 1 14 ? 21.484 -12.148 50.781 1 28.08 14 THR B O 1
ATOM 1962 N N . THR B 1 15 ? 21.641 -12.789 52.906 1 28 15 THR B N 1
ATOM 1963 C CA . THR B 1 15 ? 22.766 -13.648 53.281 1 28 15 THR B CA 1
ATOM 1964 C C . THR B 1 15 ? 22.703 -14.961 52.5 1 28 15 THR B C 1
ATOM 1966 O O . THR B 1 15 ? 21.656 -15.586 52.406 1 28 15 THR B O 1
ATOM 1969 N N . THR B 1 16 ? 23.75 -15.266 51.719 1 28.31 16 THR B N 1
ATOM 1970 C CA . THR B 1 16 ? 24.172 -16.203 50.688 1 28.31 16 THR B CA 1
ATOM 1971 C C . THR B 1 16 ? 24.359 -17.609 51.25 1 28.31 16 THR B C 1
ATOM 1973 O O . THR B 1 16 ? 24.75 -18.531 50.531 1 28.31 16 THR B O 1
ATOM 1976 N N . THR B 1 17 ? 23.516 -18.031 52.281 1 25.14 17 THR B N 1
ATOM 1977 C CA . THR B 1 17 ? 24.109 -19.234 52.875 1 25.14 17 THR B CA 1
ATOM 1978 C C . THR B 1 17 ? 24.234 -20.344 51.812 1 25.14 17 THR B C 1
ATOM 1980 O O . THR B 1 17 ? 23.281 -20.656 51.125 1 25.14 17 THR B O 1
ATOM 1983 N N . LYS B 1 18 ? 25.469 -20.672 51.531 1 27.52 18 LYS B N 1
ATOM 1984 C CA . LYS B 1 18 ? 26.078 -21.578 50.562 1 27.52 18 LYS B CA 1
ATOM 1985 C C . LYS B 1 18 ? 25.734 -23.031 50.875 1 27.52 18 LYS B C 1
ATOM 1987 O O . LYS B 1 18 ? 26.344 -23.641 51.75 1 27.52 18 LYS B O 1
ATOM 1992 N N . SER B 1 19 ? 24.359 -23.422 51.219 1 25.33 19 SER B N 1
ATOM 1993 C CA . SER B 1 19 ? 24.219 -24.797 51.688 1 25.33 19 SER B CA 1
ATOM 1994 C C . SER B 1 19 ? 24.688 -25.797 50.625 1 25.33 19 SER B C 1
ATOM 1996 O O . SER B 1 19 ? 24.406 -25.609 49.438 1 25.33 19 SER B O 1
ATOM 1998 N N . SER B 1 20 ? 25.75 -26.547 50.875 1 26.98 20 SER B N 1
ATOM 1999 C CA . SER B 1 20 ? 26.609 -27.547 50.25 1 26.98 20 SER B CA 1
ATOM 2000 C C . SER B 1 20 ? 25.828 -28.812 49.906 1 26.98 20 SER B C 1
ATOM 2002 O O . SER B 1 20 ? 25.812 -29.781 50.688 1 26.98 20 SER B O 1
ATOM 2004 N N . ILE B 1 21 ? 24.688 -28.672 49.25 1 24.66 21 ILE B N 1
ATOM 2005 C CA . ILE B 1 21 ? 23.953 -29.922 49.125 1 24.66 21 ILE B CA 1
ATOM 2006 C C . ILE B 1 21 ? 24.797 -30.953 48.375 1 24.66 21 ILE B C 1
ATOM 2008 O O . ILE B 1 21 ? 25.359 -30.656 47.312 1 24.66 21 ILE B O 1
ATOM 2012 N N . ALA B 1 22 ? 25.25 -31.938 49.125 1 28.03 22 ALA B N 1
ATOM 2013 C CA . ALA B 1 22 ? 26.094 -33.094 48.812 1 28.03 22 ALA B CA 1
ATOM 2014 C C . ALA B 1 22 ? 25.531 -33.875 47.656 1 28.03 22 ALA B C 1
ATOM 2016 O O . ALA B 1 22 ? 24.344 -34.188 47.594 1 28.03 22 ALA B O 1
ATOM 2017 N N . PRO B 1 23 ? 26.141 -33.781 46.406 1 26.56 23 PRO B N 1
ATOM 2018 C CA . PRO B 1 23 ? 25.578 -34.281 45.125 1 26.56 23 PRO B CA 1
ATOM 2019 C C . PRO B 1 23 ? 25.375 -35.781 45.156 1 26.56 23 PRO B C 1
ATOM 2021 O O . PRO B 1 23 ? 26.172 -36.5 45.75 1 26.56 23 PRO B O 1
ATOM 2024 N N . PHE B 1 24 ? 24.078 -36.25 45.375 1 29.02 24 PHE B N 1
ATOM 2025 C CA . PHE B 1 24 ? 23.703 -37.656 45.344 1 29.02 24 PHE B CA 1
ATOM 2026 C C . PHE B 1 24 ? 24.219 -38.344 44.094 1 29.02 24 PHE B C 1
ATOM 2028 O O . PHE B 1 24 ? 24.266 -37.719 43 1 29.02 24 PHE B O 1
ATOM 2035 N N . PRO B 1 25 ? 25.031 -39.312 44.344 1 30 25 PRO B N 1
ATOM 2036 C CA . PRO B 1 25 ? 25.75 -40.031 43.281 1 30 25 PRO B CA 1
ATOM 2037 C C . PRO B 1 25 ? 24.828 -40.75 42.312 1 30 25 PRO B C 1
ATOM 2039 O O . PRO B 1 25 ? 24.031 -41.594 42.719 1 30 25 PRO B O 1
ATOM 2042 N N . LEU B 1 26 ? 23.906 -40 41.625 1 24.25 26 LEU B N 1
ATOM 2043 C CA . LEU B 1 26 ? 22.938 -40.781 40.875 1 24.25 26 LEU B CA 1
ATOM 2044 C C . LEU B 1 26 ? 23.625 -41.719 39.875 1 24.25 26 LEU B C 1
ATOM 2046 O O . LEU B 1 26 ? 24.438 -41.25 39.062 1 24.25 26 LEU B O 1
ATOM 2050 N N . SER B 1 27 ? 23.875 -42.906 40.312 1 25.92 27 SER B N 1
ATOM 2051 C CA . SER B 1 27 ? 24.422 -44 39.562 1 25.92 27 SER B CA 1
ATOM 2052 C C . SER B 1 27 ? 23.641 -44.25 38.25 1 25.92 27 SER B C 1
ATOM 2054 O O . SER B 1 27 ? 22.5 -44.688 38.312 1 25.92 27 SER B O 1
ATOM 2056 N N . SER B 1 28 ? 23.422 -43.188 37.438 1 24.44 28 SER B N 1
ATOM 2057 C CA . SER B 1 28 ? 22.5 -43.375 36.312 1 24.44 28 SER B CA 1
ATOM 2058 C C . SER B 1 28 ? 23 -44.438 35.344 1 24.44 28 SER B C 1
ATOM 2060 O O . SER B 1 28 ? 24.125 -44.344 34.844 1 24.44 28 SER B O 1
ATOM 2062 N N . SER B 1 29 ? 22.734 -45.688 35.688 1 26.28 29 SER B N 1
ATOM 2063 C CA . SER B 1 29 ? 23 -46.812 34.781 1 26.28 29 SER B CA 1
ATOM 2064 C C . SER B 1 29 ? 22.406 -46.531 33.406 1 26.28 29 SER B C 1
ATOM 2066 O O . SER B 1 29 ? 21.188 -46.375 33.25 1 26.28 29 SER B O 1
ATOM 2068 N N . SER B 1 30 ? 23.016 -45.719 32.625 1 26.34 30 SER B N 1
ATOM 2069 C CA . SER B 1 30 ? 22.625 -45.281 31.281 1 26.34 30 SER B CA 1
ATOM 2070 C C . SER B 1 30 ? 22.469 -46.469 30.344 1 26.34 30 SER B C 1
ATOM 2072 O O . SER B 1 30 ? 23.453 -47.125 29.969 1 26.34 30 SER B O 1
ATOM 2074 N N . SER B 1 31 ? 21.484 -47.406 30.672 1 26.69 31 SER B N 1
ATOM 2075 C CA . SER B 1 31 ? 21.25 -48.438 29.672 1 26.69 31 SER B CA 1
ATOM 2076 C C . SER B 1 31 ? 21.062 -47.844 28.281 1 26.69 31 SER B C 1
ATOM 2078 O O . SER B 1 31 ? 20.234 -46.938 28.094 1 26.69 31 SER B O 1
ATOM 2080 N N . THR B 1 32 ? 22.094 -47.844 27.469 1 27.67 32 THR B N 1
ATOM 2081 C CA . THR B 1 32 ? 22.281 -47.406 26.078 1 27.67 32 THR B CA 1
ATOM 2082 C C . THR B 1 32 ? 21.25 -48.062 25.172 1 27.67 32 THR B C 1
ATOM 2084 O O . THR B 1 32 ? 21.281 -49.281 24.984 1 27.67 32 THR B O 1
ATOM 2087 N N . PHE B 1 33 ? 19.859 -47.781 25.312 1 25.52 33 PHE B N 1
ATOM 2088 C CA . PHE B 1 33 ? 18.953 -48.344 24.344 1 25.52 33 PHE B CA 1
ATOM 2089 C C . PHE B 1 33 ? 19.328 -47.938 22.922 1 25.52 33 PHE B C 1
ATOM 2091 O O . PHE B 1 33 ? 19.438 -46.75 22.625 1 25.52 33 PHE B O 1
ATOM 2098 N N . SER B 1 34 ? 20.156 -48.719 22.219 1 24.08 34 SER B N 1
ATOM 2099 C CA . SER B 1 34 ? 20.547 -48.594 20.812 1 24.08 34 SER B CA 1
ATOM 2100 C C . SER B 1 34 ? 19.328 -48.531 19.906 1 24.08 34 SER B C 1
ATOM 2102 O O . SER B 1 34 ? 18.656 -49.562 19.672 1 24.08 34 SER B O 1
ATOM 2104 N N . TYR B 1 35 ? 18.391 -47.531 20.109 1 24.06 35 TYR B N 1
ATOM 2105 C CA . TYR B 1 35 ? 17.297 -47.5 19.156 1 24.06 35 TYR B CA 1
ATOM 2106 C C . TYR B 1 35 ? 17.797 -47.406 17.734 1 24.06 35 TYR B C 1
ATOM 2108 O O . TYR B 1 35 ? 18.625 -46.531 17.422 1 24.06 35 TYR B O 1
ATOM 2116 N N . PHE B 1 36 ? 17.875 -48.5 17 1 25.28 36 PHE B N 1
ATOM 2117 C CA . PHE B 1 36 ? 18.125 -48.625 15.562 1 25.28 36 PHE B CA 1
ATOM 2118 C C . PHE B 1 36 ? 17.188 -47.719 14.773 1 25.28 36 PHE B C 1
ATOM 2120 O O . PHE B 1 36 ? 15.969 -47.938 14.742 1 25.28 36 PHE B O 1
ATOM 2127 N N . THR B 1 37 ? 17.297 -46.375 14.844 1 26.48 37 THR B N 1
ATOM 2128 C CA . THR B 1 37 ? 16.5 -45.469 14.031 1 26.48 37 THR B CA 1
ATOM 2129 C C . THR B 1 37 ? 16.688 -45.75 12.547 1 26.48 37 THR B C 1
ATOM 2131 O O . THR B 1 37 ? 17.797 -45.656 12.023 1 26.48 37 THR B O 1
ATOM 2134 N N . THR B 1 38 ? 16.078 -46.75 11.984 1 27.11 38 THR B N 1
ATOM 2135 C CA . THR B 1 38 ? 15.992 -46.938 10.539 1 27.11 38 THR B CA 1
ATOM 2136 C C . THR B 1 38 ? 15.43 -45.656 9.883 1 27.11 38 THR B C 1
ATOM 2138 O O . THR B 1 38 ? 14.273 -45.312 10.109 1 27.11 38 THR B O 1
ATOM 2141 N N . ARG B 1 39 ? 16.188 -44.594 9.688 1 27.72 39 ARG B N 1
ATOM 2142 C CA . ARG B 1 39 ? 15.852 -43.375 8.961 1 27.72 39 ARG B CA 1
ATOM 2143 C C . ARG B 1 39 ? 15.438 -43.688 7.527 1 27.72 39 ARG B C 1
ATOM 2145 O O . ARG B 1 39 ? 16.266 -44.125 6.715 1 27.72 39 ARG B O 1
ATOM 2152 N N . ARG B 1 40 ? 14.211 -44.156 7.238 1 29.98 40 ARG B N 1
ATOM 2153 C CA . ARG B 1 40 ? 13.758 -44.156 5.848 1 29.98 40 ARG B CA 1
ATOM 2154 C C . ARG B 1 40 ? 13.859 -42.75 5.254 1 29.98 40 ARG B C 1
ATOM 2156 O O . ARG B 1 40 ? 13.305 -41.812 5.801 1 29.98 40 ARG B O 1
ATOM 2163 N N . ARG B 1 41 ? 14.828 -42.469 4.453 1 30.03 41 ARG B N 1
ATOM 2164 C CA . ARG B 1 41 ? 15.047 -41.312 3.564 1 30.03 41 ARG B CA 1
ATOM 2165 C C . ARG B 1 41 ? 13.812 -41.031 2.727 1 30.03 41 ARG B C 1
ATOM 2167 O O . ARG B 1 41 ? 13.469 -41.812 1.826 1 30.03 41 ARG B O 1
ATOM 2174 N N . ARG B 1 42 ? 12.734 -40.438 3.283 1 32.31 42 ARG B N 1
ATOM 2175 C CA . ARG B 1 42 ? 11.719 -39.906 2.371 1 32.31 42 ARG B CA 1
ATOM 2176 C C . ARG B 1 42 ? 12.328 -38.906 1.396 1 32.31 42 ARG B C 1
ATOM 2178 O O . ARG B 1 42 ? 12.891 -37.906 1.813 1 32.31 42 ARG B O 1
ATOM 2185 N N . LYS B 1 43 ? 12.68 -39.344 0.162 1 35.72 43 LYS B N 1
ATOM 2186 C CA . LYS B 1 43 ? 13.023 -38.531 -1.017 1 35.72 43 LYS B CA 1
ATOM 2187 C C . LYS B 1 43 ? 12.031 -37.375 -1.208 1 35.72 43 LYS B C 1
ATOM 2189 O O . LYS B 1 43 ? 10.828 -37.625 -1.295 1 35.72 43 LYS B O 1
ATOM 2194 N N . SER B 1 44 ? 12.289 -36.156 -0.731 1 31 44 SER B N 1
ATOM 2195 C CA . SER B 1 44 ? 11.57 -34.906 -0.891 1 31 44 SER B CA 1
ATOM 2196 C C . SER B 1 44 ? 11.242 -34.625 -2.355 1 31 44 SER B C 1
ATOM 2198 O O . SER B 1 44 ? 12.141 -34.5 -3.186 1 31 44 SER B O 1
ATOM 2200 N N . THR B 1 45 ? 10.125 -35.125 -2.914 1 36.06 45 THR B N 1
ATOM 2201 C CA . THR B 1 45 ? 9.484 -34.844 -4.195 1 36.06 45 THR B CA 1
ATOM 2202 C C . THR B 1 45 ? 9.352 -33.344 -4.418 1 36.06 45 THR B C 1
ATOM 2204 O O . THR B 1 45 ? 8.734 -32.906 -5.395 1 36.06 45 THR B O 1
ATOM 2207 N N . HIS B 1 46 ? 9.734 -32.5 -3.52 1 33.81 46 HIS B N 1
ATOM 2208 C CA . HIS B 1 46 ? 9.453 -31.094 -3.734 1 33.81 46 HIS B CA 1
ATOM 2209 C C . HIS B 1 46 ? 10.281 -30.531 -4.891 1 33.81 46 HIS B C 1
ATOM 2211 O O . HIS B 1 46 ? 9.977 -29.453 -5.414 1 33.81 46 HIS B O 1
ATOM 2217 N N . SER B 1 47 ? 11.492 -31.062 -5.184 1 35.47 47 SER B N 1
ATOM 2218 C CA . SER B 1 47 ? 12.359 -30.438 -6.18 1 35.47 47 SER B CA 1
ATOM 2219 C C . SER B 1 47 ? 11.781 -30.594 -7.582 1 35.47 47 SER B C 1
ATOM 2221 O O . SER B 1 47 ? 12.188 -29.875 -8.508 1 35.47 47 SER B O 1
ATOM 2223 N N . GLU B 1 48 ? 10.898 -31.578 -7.836 1 35.53 48 GLU B N 1
ATOM 2224 C CA . GLU B 1 48 ? 10.57 -31.906 -9.219 1 35.53 48 GLU B CA 1
ATOM 2225 C C . GLU B 1 48 ? 9.625 -30.859 -9.82 1 35.53 48 GLU B C 1
ATOM 2227 O O . GLU B 1 48 ? 9.586 -30.688 -11.039 1 35.53 48 GLU B O 1
ATOM 2232 N N . TYR B 1 49 ? 8.883 -30.172 -8.953 1 35.5 49 TYR B N 1
ATOM 2233 C CA . TYR B 1 49 ? 7.852 -29.391 -9.617 1 35.5 49 TYR B CA 1
ATOM 2234 C C . TYR B 1 49 ? 8.453 -28.156 -10.297 1 35.5 49 TYR B C 1
ATOM 2236 O O . TYR B 1 49 ? 7.871 -27.609 -11.242 1 35.5 49 TYR B O 1
ATOM 2244 N N . ILE B 1 50 ? 9.461 -27.562 -9.758 1 37.91 50 ILE B N 1
ATOM 2245 C CA . ILE B 1 50 ? 9.969 -26.359 -10.406 1 37.91 50 ILE B CA 1
ATOM 2246 C C . ILE B 1 50 ? 10.672 -26.734 -11.711 1 37.91 50 ILE B C 1
ATOM 2248 O O . ILE B 1 50 ? 10.891 -25.875 -12.57 1 37.91 50 ILE B O 1
ATOM 2252 N N . ASP B 1 51 ? 11.195 -27.953 -11.781 1 39.62 51 ASP B N 1
ATOM 2253 C CA . ASP B 1 51 ? 11.859 -28.375 -13.016 1 39.62 51 ASP B CA 1
ATOM 2254 C C . ASP B 1 51 ? 10.906 -28.312 -14.203 1 39.62 51 ASP B C 1
ATOM 2256 O O . ASP B 1 51 ? 11.312 -28.547 -15.344 1 39.62 51 ASP B O 1
ATOM 2260 N N . ARG B 1 52 ? 9.602 -28.234 -13.812 1 39.91 52 ARG B N 1
ATOM 2261 C CA . ARG B 1 52 ? 8.648 -28.344 -14.914 1 39.91 52 ARG B CA 1
ATOM 2262 C C . ARG B 1 52 ? 8.633 -27.078 -15.758 1 39.91 52 ARG B C 1
ATOM 2264 O O . ARG B 1 52 ? 7.988 -27.016 -16.797 1 39.91 52 ARG B O 1
ATOM 2271 N N . PHE B 1 53 ? 9.133 -25.984 -15.125 1 39.41 53 PHE B N 1
ATOM 2272 C CA . PHE B 1 53 ? 9.164 -24.828 -16 1 39.41 53 PHE B CA 1
ATOM 2273 C C . PHE B 1 53 ? 10.359 -24.906 -16.953 1 39.41 53 PHE B C 1
ATOM 2275 O O . PHE B 1 53 ? 11.508 -24.75 -16.531 1 39.41 53 PHE B O 1
ATOM 2282 N N . SER B 1 54 ? 10.414 -25.922 -17.828 1 33.75 54 SER B N 1
ATOM 2283 C CA . SER B 1 54 ? 11.414 -26.047 -18.891 1 33.75 54 SER B CA 1
ATOM 2284 C C . SER B 1 54 ? 11.727 -24.688 -19.516 1 33.75 54 SER B C 1
ATOM 2286 O O . SER B 1 54 ? 10.844 -24.047 -20.094 1 33.75 54 SER B O 1
ATOM 2288 N N . PHE B 1 55 ? 12.578 -23.969 -18.891 1 34.78 55 PHE B N 1
ATOM 2289 C CA . PHE B 1 55 ? 13.133 -22.875 -19.688 1 34.78 55 PHE B CA 1
ATOM 2290 C C . PHE B 1 55 ? 13.602 -23.375 -21.047 1 34.78 55 PHE B C 1
ATOM 2292 O O . PHE B 1 55 ? 14.477 -24.234 -21.125 1 34.78 55 PHE B O 1
ATOM 2299 N N . ARG B 1 56 ? 12.758 -23.484 -22.062 1 32.56 56 ARG B N 1
ATOM 2300 C CA . ARG B 1 56 ? 13.078 -23.906 -23.422 1 32.56 56 ARG B CA 1
ATOM 2301 C C . ARG B 1 56 ? 14.453 -23.406 -23.844 1 32.56 56 ARG B C 1
ATOM 2303 O O . ARG B 1 56 ? 14.688 -22.188 -23.891 1 32.56 56 ARG B O 1
ATOM 2310 N N . SER B 1 57 ? 15.477 -24.125 -23.578 1 31.19 57 SER B N 1
ATOM 2311 C CA . SER B 1 57 ? 16.766 -23.938 -24.234 1 31.19 57 SER B CA 1
ATOM 2312 C C . SER B 1 57 ? 16.609 -23.75 -25.734 1 31.19 57 SER B C 1
ATOM 2314 O O . SER B 1 57 ? 15.766 -24.406 -26.359 1 31.19 57 SER B O 1
ATOM 2316 N N . THR B 1 58 ? 17 -22.625 -26.297 1 30.67 58 THR B N 1
ATOM 2317 C CA . THR B 1 58 ? 17.062 -22.297 -27.719 1 30.67 58 THR B CA 1
ATOM 2318 C C . THR B 1 58 ? 17.672 -23.453 -28.5 1 30.67 58 THR B C 1
ATOM 2320 O O . THR B 1 58 ? 18.812 -23.875 -28.234 1 30.67 58 THR B O 1
ATOM 2323 N N . PRO B 1 59 ? 16.797 -24.422 -28.906 1 29.28 59 PRO B N 1
ATOM 2324 C CA . PRO B 1 59 ? 17.328 -25.5 -29.734 1 29.28 59 PRO B CA 1
ATOM 2325 C C . PRO B 1 59 ? 18.219 -24.969 -30.859 1 29.28 59 PRO B C 1
ATOM 2327 O O . PRO B 1 59 ? 17.906 -23.953 -31.469 1 29.28 59 PRO B O 1
ATOM 2330 N N . THR B 1 60 ? 19.516 -25.188 -30.734 1 29.69 60 THR B N 1
ATOM 2331 C CA . THR B 1 60 ? 20.484 -24.938 -31.812 1 29.69 60 THR B CA 1
ATOM 2332 C C . THR B 1 60 ? 20.062 -25.672 -33.094 1 29.69 60 THR B C 1
ATOM 2334 O O . THR B 1 60 ? 20.031 -26.906 -33.125 1 29.69 60 THR B O 1
ATOM 2337 N N . ASP B 1 61 ? 18.875 -25.234 -33.75 1 27.17 61 ASP B N 1
ATOM 2338 C CA . ASP B 1 61 ? 18.281 -25.75 -34.969 1 27.17 61 ASP B CA 1
ATOM 2339 C C . ASP B 1 61 ? 19.344 -25.938 -36.062 1 27.17 61 ASP B C 1
ATOM 2341 O O . ASP B 1 61 ? 19.844 -24.953 -36.625 1 27.17 61 ASP B O 1
ATOM 2345 N N . SER B 1 62 ? 20.328 -26.812 -35.719 1 26.92 62 SER B N 1
ATOM 2346 C CA . SER B 1 62 ? 21.344 -27 -36.75 1 26.92 62 SER B CA 1
ATOM 2347 C C . SER B 1 62 ? 20.703 -27.391 -38.094 1 26.92 62 SER B C 1
ATOM 2349 O O . SER B 1 62 ? 21.406 -27.609 -39.094 1 26.92 62 SER B O 1
ATOM 2351 N N . ASN B 1 63 ? 19.469 -27.922 -38.062 1 25.62 63 ASN B N 1
ATOM 2352 C CA . ASN B 1 63 ? 19.344 -28.844 -39.188 1 25.62 63 ASN B CA 1
ATOM 2353 C C . ASN B 1 63 ? 19.406 -28.109 -40.531 1 25.62 63 ASN B C 1
ATOM 2355 O O . ASN B 1 63 ? 18.766 -27.062 -40.688 1 25.62 63 ASN B O 1
ATOM 2359 N N . PRO B 1 64 ? 20.344 -28.484 -41.375 1 26.42 64 PRO B N 1
ATOM 2360 C CA . PRO B 1 64 ? 20.734 -27.906 -42.656 1 26.42 64 PRO B CA 1
ATOM 2361 C C . PRO B 1 64 ? 19.594 -27.938 -43.688 1 26.42 64 PRO B C 1
ATOM 2363 O O . PRO B 1 64 ? 19.203 -29.016 -44.125 1 26.42 64 PRO B O 1
ATOM 2366 N N . VAL B 1 65 ? 18.422 -27.391 -43.344 1 25.45 65 VAL B N 1
ATOM 2367 C CA . VAL B 1 65 ? 17.281 -27.547 -44.281 1 25.45 65 VAL B CA 1
ATOM 2368 C C . VAL B 1 65 ? 17.703 -27.156 -45.688 1 25.45 65 VAL B C 1
ATOM 2370 O O . VAL B 1 65 ? 18.328 -26.109 -45.875 1 25.45 65 VAL B O 1
ATOM 2373 N N . ILE B 1 66 ? 17.781 -28.156 -46.438 1 25.53 66 ILE B N 1
ATOM 2374 C CA . ILE B 1 66 ? 18.031 -28.219 -47.875 1 25.53 66 ILE B CA 1
ATOM 2375 C C . ILE B 1 66 ? 17.031 -27.312 -48.594 1 25.53 66 ILE B C 1
ATOM 2377 O O . ILE B 1 66 ? 15.82 -27.484 -48.5 1 25.53 66 ILE B O 1
ATOM 2381 N N . LEU B 1 67 ? 17.375 -26.031 -48.875 1 23.06 67 LEU B N 1
ATOM 2382 C CA . LEU B 1 67 ? 16.688 -24.953 -49.562 1 23.06 67 LEU B CA 1
ATOM 2383 C C . LEU B 1 67 ? 16.234 -25.406 -50.938 1 23.06 67 LEU B C 1
ATOM 2385 O O . LEU B 1 67 ? 17.047 -25.578 -51.844 1 23.06 67 LEU B O 1
ATOM 2389 N N . SER B 1 68 ? 15.398 -26.516 -50.938 1 23.3 68 SER B N 1
ATOM 2390 C CA . SER B 1 68 ? 14.984 -26.797 -52.312 1 23.3 68 SER B CA 1
ATOM 2391 C C . SER B 1 68 ? 14.469 -25.547 -53.031 1 23.3 68 SER B C 1
ATOM 2393 O O . SER B 1 68 ? 14.094 -24.578 -52.375 1 23.3 68 SER B O 1
ATOM 2395 N N . ASN B 1 69 ? 14.32 -25.625 -54.406 1 25.47 69 ASN B N 1
ATOM 2396 C CA . ASN B 1 69 ? 14.258 -24.812 -55.594 1 25.47 69 ASN B CA 1
ATOM 2397 C C . ASN B 1 69 ? 12.93 -24.062 -55.688 1 25.47 69 ASN B C 1
ATOM 2399 O O . ASN B 1 69 ? 12.07 -24.422 -56.5 1 25.47 69 ASN B O 1
ATOM 2403 N N . LEU B 1 70 ? 12.25 -23.734 -54.594 1 24.62 70 LEU B N 1
ATOM 2404 C CA . LEU B 1 70 ? 10.867 -23.297 -54.812 1 24.62 70 LEU B CA 1
ATOM 2405 C C . LEU B 1 70 ? 10.805 -22.156 -55.812 1 24.62 70 LEU B C 1
ATOM 2407 O O . LEU B 1 70 ? 11.625 -21.234 -55.781 1 24.62 70 LEU B O 1
ATOM 2411 N N . SER B 1 71 ? 10.047 -22.453 -56.938 1 26.25 71 SER B N 1
ATOM 2412 C CA . SER B 1 71 ? 9.695 -21.766 -58.188 1 26.25 71 SER B CA 1
ATOM 2413 C C . SER B 1 71 ? 9.281 -20.328 -57.906 1 26.25 71 SER B C 1
ATOM 2415 O O . SER B 1 71 ? 9.125 -19.922 -56.781 1 26.25 71 SER B O 1
ATOM 2417 N N . GLU B 1 72 ? 8.273 -19.875 -58.875 1 30.56 72 GLU B N 1
ATOM 2418 C CA . GLU B 1 72 ? 7.969 -18.562 -59.438 1 30.56 72 GLU B CA 1
ATOM 2419 C C . GLU B 1 72 ? 7.422 -17.609 -58.406 1 30.56 72 GLU B C 1
ATOM 2421 O O . GLU B 1 72 ? 6.582 -17.984 -57.594 1 30.56 72 GLU B O 1
ATOM 2426 N N . GLY B 1 73 ? 8.086 -16.531 -58.188 1 26.83 73 GLY B N 1
ATOM 2427 C CA . GLY B 1 73 ? 8.094 -15.539 -57.125 1 26.83 73 GLY B CA 1
ATOM 2428 C C . GLY B 1 73 ? 6.785 -14.781 -57.031 1 26.83 73 GLY B C 1
ATOM 2429 O O . GLY B 1 73 ? 6.586 -13.773 -57.688 1 26.83 73 GLY B O 1
ATOM 2430 N N . GLU B 1 74 ? 5.574 -15.57 -57.156 1 31.02 74 GLU B N 1
ATOM 2431 C CA . GLU B 1 74 ? 4.422 -14.68 -57.062 1 31.02 74 GLU B CA 1
ATOM 2432 C C . GLU B 1 74 ? 4.633 -13.625 -55.969 1 31.02 74 GLU B C 1
ATOM 2434 O O . GLU B 1 74 ? 5.062 -13.938 -54.875 1 31.02 74 GLU B O 1
ATOM 2439 N N . VAL B 1 75 ? 4.742 -12.359 -56.438 1 31.94 75 VAL B N 1
ATOM 2440 C CA . VAL B 1 75 ? 4.836 -11.148 -55.625 1 31.94 75 VAL B CA 1
ATOM 2441 C C . VAL B 1 75 ? 3.838 -11.219 -54.469 1 31.94 75 VAL B C 1
ATOM 2443 O O . VAL B 1 75 ? 2.625 -11.227 -54.688 1 31.94 75 VAL B O 1
ATOM 2446 N N . SER B 1 76 ? 3.871 -12.312 -53.688 1 29.02 76 SER B N 1
ATOM 2447 C CA . SER B 1 76 ? 2.977 -12.281 -52.531 1 29.02 76 SER B CA 1
ATOM 2448 C C . SER B 1 76 ? 2.957 -10.906 -51.906 1 29.02 76 SER B C 1
ATOM 2450 O O . SER B 1 76 ? 3.992 -10.242 -51.781 1 29.02 76 SER B O 1
ATOM 2452 N N . SER B 1 77 ? 1.851 -10.156 -52.156 1 35.28 77 SER B N 1
ATOM 2453 C CA . SER B 1 77 ? 1.611 -8.906 -51.438 1 35.28 77 SER B CA 1
ATOM 2454 C C . SER B 1 77 ? 2.176 -8.945 -50.031 1 35.28 77 SER B C 1
ATOM 2456 O O . SER B 1 77 ? 2.172 -10 -49.375 1 35.28 77 SER B O 1
ATOM 2458 N N . PRO B 1 78 ? 3.221 -8.078 -49.812 1 35.56 78 PRO B N 1
ATOM 2459 C CA . PRO B 1 78 ? 3.846 -8.148 -48.5 1 35.56 78 PRO B CA 1
ATOM 2460 C C . PRO B 1 78 ? 2.854 -8.5 -47.406 1 35.56 78 PRO B C 1
ATOM 2462 O O . PRO B 1 78 ? 1.658 -8.219 -47.531 1 35.56 78 PRO B O 1
ATOM 2465 N N . PRO B 1 79 ? 2.891 -9.734 -46.906 1 33.91 79 PRO B N 1
ATOM 2466 C CA . PRO B 1 79 ? 2.066 -9.961 -45.688 1 33.91 79 PRO B CA 1
ATOM 2467 C C . PRO B 1 79 ? 1.791 -8.672 -44.938 1 33.91 79 PRO B C 1
ATOM 2469 O O . PRO B 1 79 ? 2.691 -7.848 -44.75 1 33.91 79 PRO B O 1
ATOM 2472 N N . SER B 1 80 ? 0.585 -8.094 -45.156 1 34.25 80 SER B N 1
ATOM 2473 C CA . SER B 1 80 ? 0.048 -6.91 -44.5 1 34.25 80 SER B CA 1
ATOM 2474 C C . SER B 1 80 ? 0.69 -6.699 -43.125 1 34.25 80 SER B C 1
ATOM 2476 O O . SER B 1 80 ? 1.438 -7.559 -42.656 1 34.25 80 SER B O 1
ATOM 2478 N N . VAL B 1 81 ? -0.259 -6.25 -42.188 1 33.56 81 VAL B N 1
ATOM 2479 C CA . VAL B 1 81 ? -0.191 -5.547 -40.906 1 33.56 81 VAL B CA 1
ATOM 2480 C C . VAL B 1 81 ? 0.467 -6.445 -39.844 1 33.56 81 VAL B C 1
ATOM 2482 O O . VAL B 1 81 ? -0.093 -7.473 -39.469 1 33.56 81 VAL B O 1
ATOM 2485 N N . VAL B 1 82 ? 1.654 -6.918 -40 1 37.16 82 VAL B N 1
ATOM 2486 C CA . VAL B 1 82 ? 2.293 -7.391 -38.781 1 37.16 82 VAL B CA 1
ATOM 2487 C C . VAL B 1 82 ? 1.577 -6.805 -37.562 1 37.16 82 VAL B C 1
ATOM 2489 O O . VAL B 1 82 ? 1.381 -5.59 -37.469 1 37.16 82 VAL B O 1
ATOM 2492 N N . SER B 1 83 ? 0.48 -7.348 -37.188 1 38.53 83 SER B N 1
ATOM 2493 C CA . SER B 1 83 ? -0.045 -7 -35.844 1 38.53 83 SER B CA 1
ATOM 2494 C C . SER B 1 83 ? 1.044 -6.41 -34.969 1 38.53 83 SER B C 1
ATOM 2496 O O . SER B 1 83 ? 1.996 -7.105 -34.594 1 38.53 83 SER B O 1
ATOM 2498 N N . SER B 1 84 ? 1.683 -5.312 -35.312 1 41.88 84 SER B N 1
ATOM 2499 C CA . SER B 1 84 ? 2.59 -4.562 -34.438 1 41.88 84 SER B CA 1
ATOM 2500 C C . SER B 1 84 ? 2.504 -5.047 -33 1 41.88 84 SER B C 1
ATOM 2502 O O . SER B 1 84 ? 1.453 -4.941 -32.375 1 41.88 84 SER B O 1
ATOM 2504 N N . SER B 1 85 ? 2.861 -6.289 -32.688 1 50.88 85 SER B N 1
ATOM 2505 C CA . SER B 1 85 ? 3.027 -6.887 -31.375 1 50.88 85 SER B CA 1
ATOM 2506 C C . SER B 1 85 ? 3.225 -5.82 -30.297 1 50.88 85 SER B C 1
ATOM 2508 O O . SER B 1 85 ? 4.348 -5.371 -30.062 1 50.88 85 SER B O 1
ATOM 2510 N N . SER B 1 86 ? 2.465 -4.723 -30.344 1 67.56 86 SER B N 1
ATOM 2511 C CA . SER B 1 86 ? 2.486 -3.557 -29.469 1 67.56 86 SER B CA 1
ATOM 2512 C C . SER B 1 86 ? 2.801 -3.951 -28.031 1 67.56 86 SER B C 1
ATOM 2514 O O . SER B 1 86 ? 2.348 -4.992 -27.547 1 67.56 86 SER B O 1
ATOM 2516 N N . LEU B 1 87 ? 3.912 -3.539 -27.531 1 82.88 87 LEU B N 1
ATOM 2517 C CA . LEU B 1 87 ? 4.371 -3.674 -26.156 1 82.88 87 LEU B CA 1
ATOM 2518 C C . LEU B 1 87 ? 3.229 -3.42 -25.172 1 82.88 87 LEU B C 1
ATOM 2520 O O . LEU B 1 87 ? 2.555 -2.391 -25.25 1 82.88 87 LEU B O 1
ATOM 2524 N N . ASP B 1 88 ? 2.863 -4.547 -24.469 1 91.5 88 ASP B N 1
ATOM 2525 C CA . ASP B 1 88 ? 1.854 -4.383 -23.438 1 91.5 88 ASP B CA 1
ATOM 2526 C C . ASP B 1 88 ? 2.152 -3.158 -22.562 1 91.5 88 ASP B C 1
ATOM 2528 O O . ASP B 1 88 ? 3.314 -2.842 -22.312 1 91.5 88 ASP B O 1
ATOM 2532 N N . SER B 1 89 ? 1.077 -2.457 -22.266 1 96.19 89 SER B N 1
ATOM 2533 C CA . SER B 1 89 ? 1.268 -1.392 -21.281 1 96.19 89 SER B CA 1
ATOM 2534 C C . SER B 1 89 ? 1.712 -1.952 -19.938 1 96.19 89 SER B C 1
ATOM 2536 O O . SER B 1 89 ? 1.554 -3.146 -19.672 1 96.19 89 SER B O 1
ATOM 2538 N N . ALA B 1 90 ? 2.27 -1.12 -19.156 1 97.94 90 ALA B N 1
ATOM 2539 C CA . ALA B 1 90 ? 2.686 -1.549 -17.828 1 97.94 90 ALA B CA 1
ATOM 2540 C C . ALA B 1 90 ? 1.496 -2.057 -17.016 1 97.94 90 ALA B C 1
ATOM 2542 O O . ALA B 1 90 ? 1.586 -3.09 -16.344 1 97.94 90 ALA B O 1
ATOM 2543 N N . SER B 1 91 ? 0.421 -1.32 -17.094 1 98.25 91 SER B N 1
ATOM 2544 C CA . SER B 1 91 ? -0.766 -1.724 -16.344 1 98.25 91 SER B CA 1
ATOM 2545 C C . SER B 1 91 ? -1.315 -3.051 -16.844 1 98.25 91 SER B C 1
ATOM 2547 O O . SER B 1 91 ? -1.842 -3.852 -16.078 1 98.25 91 SER B O 1
ATOM 2549 N N . ASP B 1 92 ? -1.176 -3.34 -18.109 1 98 92 ASP B N 1
ATOM 2550 C CA . ASP B 1 92 ? -1.618 -4.617 -18.656 1 98 92 ASP B CA 1
ATOM 2551 C C . ASP B 1 92 ? -0.773 -5.77 -18.125 1 98 92 ASP B C 1
ATOM 2553 O O . ASP B 1 92 ? -1.301 -6.84 -17.812 1 98 92 ASP B O 1
ATOM 2557 N N . VAL B 1 93 ? 0.483 -5.535 -18.078 1 98.38 93 VAL B N 1
ATOM 2558 C CA . VAL B 1 93 ? 1.373 -6.555 -17.531 1 98.38 93 VAL B CA 1
ATOM 2559 C C . VAL B 1 93 ? 0.969 -6.875 -16.094 1 98.38 93 VAL B C 1
ATOM 2561 O O . VAL B 1 93 ? 0.871 -8.047 -15.719 1 98.38 93 VAL B O 1
ATOM 2564 N N . VAL B 1 94 ? 0.697 -5.891 -15.266 1 98.75 94 VAL B N 1
ATOM 2565 C CA . VAL B 1 94 ? 0.328 -6.078 -13.867 1 98.75 94 VAL B CA 1
ATOM 2566 C C . VAL B 1 94 ? -1.031 -6.77 -13.781 1 98.75 94 VAL B C 1
ATOM 2568 O O . VAL B 1 94 ? -1.229 -7.656 -12.945 1 98.75 94 VAL B O 1
ATOM 2571 N N . ARG B 1 95 ? -1.961 -6.41 -14.648 1 98.62 95 ARG B N 1
ATOM 2572 C CA . ARG B 1 95 ? -3.258 -7.078 -14.672 1 98.62 95 ARG B CA 1
ATOM 2573 C C . ARG B 1 95 ? -3.102 -8.562 -14.992 1 98.62 95 ARG B C 1
ATOM 2575 O O . ARG B 1 95 ? -3.746 -9.406 -14.367 1 98.62 95 ARG B O 1
ATOM 2582 N N . ARG B 1 96 ? -2.287 -8.867 -15.922 1 98.38 96 ARG B N 1
ATOM 2583 C CA . ARG B 1 96 ? -2.037 -10.258 -16.281 1 98.38 96 ARG B CA 1
ATOM 2584 C C . ARG B 1 96 ? -1.383 -11.016 -15.133 1 98.38 96 ARG B C 1
ATOM 2586 O O . ARG B 1 96 ? -1.643 -12.203 -14.938 1 98.38 96 ARG B O 1
ATOM 2593 N N . PHE B 1 97 ? -0.559 -10.336 -14.43 1 98.56 97 PHE B N 1
ATOM 2594 C CA . PHE B 1 97 ? 0.044 -10.93 -13.242 1 98.56 97 PHE B CA 1
ATOM 2595 C C . PHE B 1 97 ? -1.027 -11.359 -12.242 1 98.56 97 PHE B C 1
ATOM 2597 O O . PHE B 1 97 ? -1.041 -12.5 -11.789 1 98.56 97 PHE B O 1
ATOM 2604 N N . TYR B 1 98 ? -1.943 -10.461 -11.922 1 98.5 98 TYR B N 1
ATOM 2605 C CA . TYR B 1 98 ? -3.039 -10.766 -11.008 1 98.5 98 TYR B CA 1
ATOM 2606 C C . TYR B 1 98 ? -3.902 -11.898 -11.555 1 98.5 98 TYR B C 1
ATOM 2608 O O . TYR B 1 98 ? -4.301 -12.797 -10.805 1 98.5 98 TYR B O 1
ATOM 2616 N N . GLU B 1 99 ? -4.176 -11.883 -12.82 1 97.94 99 GLU B N 1
ATOM 2617 C CA . GLU B 1 99 ? -4.984 -12.914 -13.453 1 97.94 99 GLU B CA 1
ATOM 2618 C C . GLU B 1 99 ? -4.32 -14.289 -13.336 1 97.94 99 GLU B C 1
ATOM 2620 O O . GLU B 1 99 ? -4.992 -15.281 -13.062 1 97.94 99 GLU B O 1
ATOM 2625 N N . GLY B 1 100 ? -3.057 -14.312 -13.617 1 97.56 100 GLY B N 1
ATOM 2626 C CA . GLY B 1 100 ? -2.328 -15.562 -13.516 1 97.56 100 GLY B CA 1
ATOM 2627 C C . GLY B 1 100 ? -2.354 -16.156 -12.117 1 97.56 100 GLY B C 1
ATOM 2628 O O . GLY B 1 100 ? -2.512 -17.359 -11.953 1 97.56 100 GLY B O 1
ATOM 2629 N N . ILE B 1 101 ? -2.242 -15.312 -11.07 1 96.81 101 ILE B N 1
ATOM 2630 C CA . ILE B 1 101 ? -2.309 -15.758 -9.68 1 96.81 101 ILE B CA 1
ATOM 2631 C C . ILE B 1 101 ? -3.717 -16.266 -9.367 1 96.81 101 ILE B C 1
ATOM 2633 O O . ILE B 1 101 ? -3.885 -17.328 -8.781 1 96.81 101 ILE B O 1
ATOM 2637 N N . ASN B 1 102 ? -4.691 -15.523 -9.773 1 97 102 ASN B N 1
ATOM 2638 C CA . ASN B 1 102 ? -6.082 -15.883 -9.516 1 97 102 ASN B CA 1
ATOM 2639 C C . ASN B 1 102 ? -6.469 -17.172 -10.219 1 97 102 ASN B C 1
ATOM 2641 O O . ASN B 1 102 ? -7.246 -17.969 -9.688 1 97 102 ASN B O 1
ATOM 2645 N N . SER B 1 103 ? -5.938 -17.438 -11.398 1 96.5 103 SER B N 1
ATOM 2646 C CA . SER B 1 103 ? -6.27 -18.641 -12.164 1 96.5 103 SER B CA 1
ATOM 2647 C C . SER B 1 103 ? -5.422 -19.828 -11.719 1 96.5 103 SER B C 1
ATOM 2649 O O . SER B 1 103 ? -5.605 -20.938 -12.211 1 96.5 103 SER B O 1
ATOM 2651 N N . ARG B 1 104 ? -4.492 -19.531 -10.867 1 95.19 104 ARG B N 1
ATOM 2652 C CA . ARG B 1 104 ? -3.604 -20.562 -10.336 1 95.19 104 ARG B CA 1
ATOM 2653 C C . ARG B 1 104 ? -2.709 -21.141 -11.43 1 95.19 104 ARG B C 1
ATOM 2655 O O . ARG B 1 104 ? -2.4 -22.328 -11.43 1 95.19 104 ARG B O 1
ATOM 2662 N N . ASP B 1 105 ? -2.432 -20.391 -12.391 1 95.12 105 ASP B N 1
ATOM 2663 C CA . ASP B 1 105 ? -1.6 -20.797 -13.523 1 95.12 105 ASP B CA 1
ATOM 2664 C C . ASP B 1 105 ? -0.307 -19.984 -13.57 1 95.12 105 ASP B C 1
ATOM 2666 O O . ASP B 1 105 ? -0.209 -19.016 -14.32 1 95.12 105 ASP B O 1
ATOM 2670 N N . LEU B 1 106 ? 0.682 -20.469 -12.906 1 95.56 106 LEU B N 1
ATOM 2671 C CA . LEU B 1 106 ? 1.932 -19.719 -12.789 1 95.56 106 LEU B CA 1
ATOM 2672 C C . LEU B 1 106 ? 2.709 -19.75 -14.102 1 95.56 106 LEU B C 1
ATOM 2674 O O . LEU B 1 106 ? 3.645 -18.969 -14.281 1 95.56 106 LEU B O 1
ATOM 2678 N N . SER B 1 107 ? 2.379 -20.609 -15.047 1 96.31 107 SER B N 1
ATOM 2679 C CA . SER B 1 107 ? 3.055 -20.641 -16.328 1 96.31 107 SER B CA 1
ATOM 2680 C C . SER B 1 107 ? 2.814 -19.344 -17.109 1 96.31 107 SER B C 1
ATOM 2682 O O . SER B 1 107 ? 3.631 -18.938 -17.938 1 96.31 107 SER B O 1
ATOM 2684 N N . THR B 1 108 ? 1.703 -18.688 -16.828 1 95.69 108 THR B N 1
ATOM 2685 C CA . THR B 1 108 ? 1.369 -17.453 -17.516 1 95.69 108 THR B CA 1
ATOM 2686 C C . THR B 1 108 ? 2.041 -16.25 -16.844 1 95.69 108 THR B C 1
ATOM 2688 O O . THR B 1 108 ? 2.072 -15.156 -17.406 1 95.69 108 THR B O 1
ATOM 2691 N N . VAL B 1 109 ? 2.631 -16.422 -15.672 1 96.75 109 VAL B N 1
ATOM 2692 C CA . VAL B 1 109 ? 3.18 -15.336 -14.859 1 96.75 109 VAL B CA 1
ATOM 2693 C C . VAL B 1 109 ? 4.699 -15.312 -14.992 1 96.75 109 VAL B C 1
ATOM 2695 O O . VAL B 1 109 ? 5.324 -14.25 -14.859 1 96.75 109 VAL B O 1
ATOM 2698 N N . VAL B 1 110 ? 5.258 -16.391 -15.32 1 97.25 110 VAL B N 1
ATOM 2699 C CA . VAL B 1 110 ? 6.703 -16.578 -15.312 1 97.25 110 VAL B CA 1
ATOM 2700 C C . VAL B 1 110 ? 7.371 -15.508 -16.172 1 97.25 110 VAL B C 1
ATOM 2702 O O . VAL B 1 110 ? 8.305 -14.836 -15.719 1 97.25 110 VAL B O 1
ATOM 2705 N N . ASP B 1 111 ? 6.848 -15.219 -17.344 1 96.12 111 ASP B N 1
ATOM 2706 C CA . ASP B 1 111 ? 7.492 -14.312 -18.281 1 96.12 111 ASP B CA 1
ATOM 2707 C C . ASP B 1 111 ? 7.172 -12.859 -17.953 1 96.12 111 ASP B C 1
ATOM 2709 O O . ASP B 1 111 ? 7.723 -11.945 -18.578 1 96.12 111 ASP B O 1
ATOM 2713 N N . LEU B 1 112 ? 6.32 -12.641 -17.047 1 98.19 112 LEU B N 1
ATOM 2714 C CA . LEU B 1 112 ? 5.984 -11.281 -16.641 1 98.19 112 LEU B CA 1
ATOM 2715 C C . LEU B 1 112 ? 6.965 -10.766 -15.602 1 98.19 112 LEU B C 1
ATOM 2717 O O . LEU B 1 112 ? 7.016 -9.57 -15.32 1 98.19 112 LEU B O 1
ATOM 2721 N N . ILE B 1 113 ? 7.75 -11.656 -15.008 1 98.56 113 ILE B N 1
ATOM 2722 C CA . ILE B 1 113 ? 8.656 -11.344 -13.906 1 98.56 113 ILE B CA 1
ATOM 2723 C C . ILE B 1 113 ? 10.102 -11.422 -14.383 1 98.56 113 ILE B C 1
ATOM 2725 O O . ILE B 1 113 ? 10.523 -12.445 -14.93 1 98.56 113 ILE B O 1
ATOM 2729 N N . ALA B 1 114 ? 10.812 -10.391 -14.18 1 98.56 114 ALA B N 1
ATOM 2730 C CA . ALA B 1 114 ? 12.227 -10.383 -14.547 1 98.56 114 ALA B CA 1
ATOM 2731 C C . ALA B 1 114 ? 13.016 -11.383 -13.703 1 98.56 114 ALA B C 1
ATOM 2733 O O . ALA B 1 114 ? 12.641 -11.672 -12.562 1 98.56 114 ALA B O 1
ATOM 2734 N N . GLU B 1 115 ? 14.109 -11.812 -14.188 1 97.94 115 GLU B N 1
ATOM 2735 C CA . GLU B 1 115 ? 14.93 -12.836 -13.539 1 97.94 115 GLU B CA 1
ATOM 2736 C C . GLU B 1 115 ? 15.438 -12.344 -12.188 1 97.94 115 GLU B C 1
ATOM 2738 O O . GLU B 1 115 ? 15.492 -13.117 -11.227 1 97.94 115 GLU B O 1
ATOM 2743 N N . ASP B 1 116 ? 15.75 -11.086 -12.086 1 97.94 116 ASP B N 1
ATOM 2744 C CA . ASP B 1 116 ? 16.344 -10.547 -10.859 1 97.94 116 ASP B CA 1
ATOM 2745 C C . ASP B 1 116 ? 15.336 -9.688 -10.109 1 97.94 116 ASP B C 1
ATOM 2747 O O . ASP B 1 116 ? 15.719 -8.789 -9.352 1 97.94 116 ASP B O 1
ATOM 2751 N N . CYS B 1 117 ? 14.07 -9.914 -10.367 1 98.69 117 CYS B N 1
ATOM 2752 C CA . CYS B 1 117 ? 13.016 -9.125 -9.742 1 98.69 117 CYS B CA 1
ATOM 2753 C C . CYS B 1 117 ? 13.109 -9.203 -8.219 1 98.69 117 CYS B C 1
ATOM 2755 O O . CYS B 1 117 ? 13.406 -10.258 -7.664 1 98.69 117 CYS B O 1
ATOM 2757 N N . VAL B 1 118 ? 12.922 -8.062 -7.559 1 98.88 118 VAL B N 1
ATOM 2758 C CA . VAL B 1 118 ? 12.789 -7.992 -6.109 1 98.88 118 VAL B CA 1
ATOM 2759 C C . VAL B 1 118 ? 11.328 -7.781 -5.727 1 98.88 118 VAL B C 1
ATOM 2761 O O . VAL B 1 118 ? 10.695 -6.82 -6.176 1 98.88 118 VAL B O 1
ATOM 2764 N N . TYR B 1 119 ? 10.812 -8.672 -4.902 1 98.75 119 TYR B N 1
ATOM 2765 C CA . TYR B 1 119 ? 9.406 -8.633 -4.496 1 98.75 119 TYR B CA 1
ATOM 2766 C C . TYR B 1 119 ? 9.281 -8.555 -2.98 1 98.75 119 TYR B C 1
ATOM 2768 O O . TYR B 1 119 ? 9.664 -9.492 -2.271 1 98.75 119 TYR B O 1
ATOM 2776 N N . GLU B 1 120 ? 8.688 -7.402 -2.541 1 98.56 120 GLU B N 1
ATOM 2777 C CA . GLU B 1 120 ? 8.461 -7.184 -1.117 1 98.56 120 GLU B CA 1
ATOM 2778 C C . GLU B 1 120 ? 7 -7.422 -0.75 1 98.56 120 GLU B C 1
ATOM 2780 O O . GLU B 1 120 ? 6.137 -6.586 -1.029 1 98.56 120 GLU B O 1
ATOM 2785 N N . ASP B 1 121 ? 6.734 -8.57 -0.242 1 97.75 121 ASP B N 1
ATOM 2786 C CA . ASP B 1 121 ? 5.5 -8.781 0.508 1 97.75 121 ASP B CA 1
ATOM 2787 C C . ASP B 1 121 ? 5.707 -8.492 1.994 1 97.75 121 ASP B C 1
ATOM 2789 O O . ASP B 1 121 ? 6.359 -9.266 2.695 1 97.75 121 ASP B O 1
ATOM 2793 N N . LEU B 1 122 ? 5.062 -7.48 2.471 1 96.81 122 LEU B N 1
ATOM 2794 C CA . LEU B 1 122 ? 5.492 -6.961 3.766 1 96.81 122 LEU B CA 1
ATOM 2795 C C . LEU B 1 122 ? 4.777 -7.684 4.902 1 96.81 122 LEU B C 1
ATOM 2797 O O . LEU B 1 122 ? 4.891 -7.285 6.062 1 96.81 122 LEU B O 1
ATOM 2801 N N . VAL B 1 123 ? 4.109 -8.719 4.594 1 94.81 123 VAL B N 1
ATOM 2802 C CA . VAL B 1 123 ? 3.709 -9.719 5.578 1 94.81 123 VAL B CA 1
ATOM 2803 C C . VAL B 1 123 ? 4.926 -10.539 6.016 1 94.81 123 VAL B C 1
ATOM 2805 O O . VAL B 1 123 ? 4.934 -11.125 7.098 1 94.81 123 VAL B O 1
ATOM 2808 N N . PHE B 1 124 ? 5.918 -10.539 5.184 1 95.44 124 PHE B N 1
ATOM 2809 C CA . PHE B 1 124 ? 7.145 -11.289 5.418 1 95.44 124 PHE B CA 1
ATOM 2810 C C . PHE B 1 124 ? 8.289 -10.359 5.805 1 95.44 124 PHE B C 1
ATOM 2812 O O . PHE B 1 124 ? 8.344 -9.211 5.352 1 95.44 124 PHE B O 1
ATOM 2819 N N . PRO B 1 125 ? 9.242 -10.836 6.543 1 93.12 125 PRO B N 1
ATOM 2820 C CA . PRO B 1 125 ? 10.328 -9.969 7.004 1 93.12 125 PRO B CA 1
ATOM 2821 C C . PRO B 1 125 ? 11.359 -9.695 5.91 1 93.12 125 PRO B C 1
ATOM 2823 O O . PRO B 1 125 ? 12.016 -8.648 5.922 1 93.12 125 PRO B O 1
ATOM 2826 N N . GLN B 1 126 ? 11.523 -10.625 4.996 1 95.94 126 GLN B N 1
ATOM 2827 C CA . GLN B 1 126 ? 12.516 -10.469 3.932 1 95.94 126 GLN B CA 1
ATOM 2828 C C . GLN B 1 126 ? 11.852 -10.5 2.557 1 95.94 126 GLN B C 1
ATOM 2830 O O . GLN B 1 126 ? 10.844 -11.188 2.361 1 95.94 126 GLN B O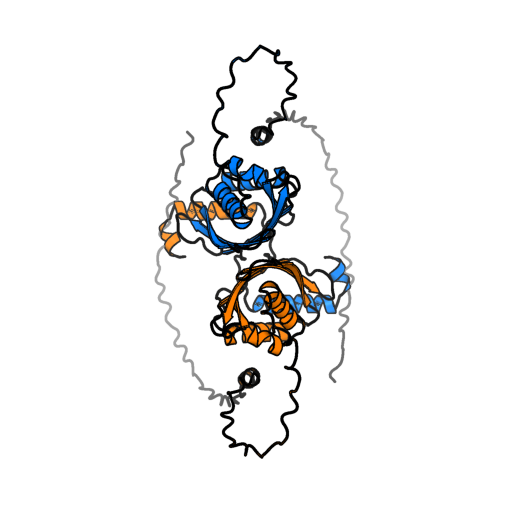 1
ATOM 2835 N N . PRO B 1 127 ? 12.453 -9.766 1.676 1 98.12 127 PRO B N 1
ATOM 2836 C CA . PRO B 1 127 ? 11.93 -9.828 0.307 1 98.12 127 PRO B CA 1
ATOM 2837 C C . PRO B 1 127 ? 12.25 -11.156 -0.383 1 98.12 127 PRO B C 1
ATOM 2839 O O . PRO B 1 127 ? 13.156 -11.875 0.046 1 98.12 127 PRO B O 1
ATOM 2842 N N . PHE B 1 128 ? 11.477 -11.508 -1.351 1 98.44 128 PHE B N 1
ATOM 2843 C CA . PHE B 1 128 ? 11.805 -12.578 -2.287 1 98.44 128 PHE B CA 1
ATOM 2844 C C . PHE B 1 128 ? 12.641 -12.039 -3.447 1 98.44 128 PHE B C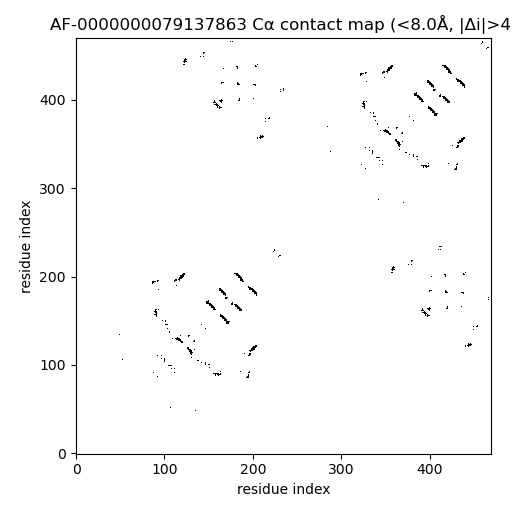 1
ATOM 2846 O O . PHE B 1 128 ? 12.195 -11.148 -4.176 1 98.44 128 PHE B O 1
ATOM 2853 N N . ILE B 1 129 ? 13.812 -12.602 -3.58 1 98.69 129 ILE B N 1
ATOM 2854 C CA . ILE B 1 129 ? 14.734 -12.078 -4.582 1 98.69 129 ILE B CA 1
ATOM 2855 C C . ILE B 1 129 ? 14.898 -13.086 -5.715 1 98.69 129 ILE B C 1
ATOM 2857 O O . ILE B 1 129 ? 15.367 -14.203 -5.496 1 98.69 129 ILE B O 1
ATOM 2861 N N . GLY B 1 130 ? 14.5 -12.625 -6.926 1 98.69 130 GLY B N 1
ATOM 2862 C CA . GLY B 1 130 ? 14.594 -13.469 -8.109 1 98.69 130 GLY B CA 1
ATOM 2863 C C . GLY B 1 130 ? 13.273 -14.117 -8.492 1 98.69 130 GLY B C 1
ATOM 2864 O O . GLY B 1 130 ? 12.461 -14.422 -7.621 1 98.69 130 GLY B O 1
ATOM 2865 N N . ARG B 1 131 ? 13.203 -14.32 -9.758 1 98.5 131 ARG B N 1
ATOM 2866 C CA . ARG B 1 131 ? 11.984 -14.898 -10.312 1 98.5 131 ARG B CA 1
ATOM 2867 C C . ARG B 1 131 ? 11.68 -16.25 -9.68 1 98.5 131 ARG B C 1
ATOM 2869 O O . ARG B 1 131 ? 10.531 -16.547 -9.359 1 98.5 131 ARG B O 1
ATOM 2876 N N . LYS B 1 132 ? 12.695 -17.062 -9.523 1 98.19 132 LYS B N 1
ATOM 2877 C CA . LYS B 1 132 ? 12.5 -18.391 -8.953 1 98.19 132 LYS B CA 1
ATOM 2878 C C . LYS B 1 132 ? 11.891 -18.312 -7.559 1 98.19 132 LYS B C 1
ATOM 2880 O O . LYS B 1 132 ? 10.898 -18.984 -7.273 1 98.19 132 LYS B O 1
ATOM 2885 N N . ALA B 1 133 ? 12.414 -17.484 -6.695 1 98.38 133 ALA B N 1
ATOM 2886 C CA . ALA B 1 133 ? 11.922 -17.328 -5.328 1 98.38 133 ALA B CA 1
ATOM 2887 C C . ALA B 1 133 ? 10.484 -16.812 -5.312 1 98.38 133 ALA B C 1
ATOM 2889 O O . ALA B 1 133 ? 9.672 -17.266 -4.504 1 98.38 133 ALA B O 1
ATOM 2890 N N . ILE B 1 134 ? 10.234 -15.914 -6.156 1 98.62 134 ILE B N 1
ATOM 2891 C CA . ILE B 1 134 ? 8.906 -15.305 -6.238 1 98.62 134 ILE B CA 1
ATOM 2892 C C . ILE B 1 134 ? 7.887 -16.359 -6.684 1 98.62 134 ILE B C 1
ATOM 2894 O O . ILE B 1 134 ? 6.812 -16.469 -6.09 1 98.62 134 ILE B O 1
ATOM 2898 N N . LEU B 1 135 ? 8.242 -17.141 -7.645 1 97.94 135 LEU B N 1
ATOM 2899 C CA . LEU B 1 135 ? 7.336 -18.172 -8.148 1 97.94 135 LEU B CA 1
ATOM 2900 C C . LEU B 1 135 ? 7.125 -19.266 -7.113 1 97.94 135 LEU B C 1
ATOM 2902 O O . LEU B 1 135 ? 6.02 -19.797 -6.973 1 97.94 135 LEU B O 1
ATOM 2906 N N . GLU B 1 136 ? 8.133 -19.578 -6.359 1 97.19 136 GLU B N 1
ATOM 2907 C CA . GLU B 1 136 ? 7.984 -20.562 -5.285 1 97.19 136 GLU B CA 1
ATOM 2908 C C . GLU B 1 136 ? 7.02 -20.062 -4.211 1 97.19 136 GLU B C 1
ATOM 2910 O O . GLU B 1 136 ? 6.219 -20.828 -3.684 1 97.19 136 GLU B O 1
ATOM 2915 N N . PHE B 1 137 ? 7.125 -18.859 -3.947 1 96.88 137 PHE B N 1
ATOM 2916 C CA . PHE B 1 137 ? 6.215 -18.266 -2.979 1 96.88 137 PHE B CA 1
ATOM 2917 C C . PHE B 1 137 ? 4.773 -18.344 -3.463 1 96.88 137 PHE B C 1
ATOM 2919 O O . PHE B 1 137 ? 3.887 -18.781 -2.723 1 96.88 137 PHE B O 1
ATOM 2926 N N . PHE B 1 138 ? 4.531 -17.938 -4.668 1 96.75 138 PHE B N 1
ATOM 2927 C CA . PHE B 1 138 ? 3.166 -17.938 -5.184 1 96.75 138 PHE B CA 1
ATOM 2928 C C . PHE B 1 138 ? 2.66 -19.359 -5.375 1 96.75 138 PHE B C 1
ATOM 2930 O O . PHE B 1 138 ? 1.462 -19.625 -5.246 1 96.75 138 PHE B O 1
ATOM 2937 N N . GLU B 1 139 ? 3.57 -20.281 -5.672 1 95.5 139 GLU B N 1
ATOM 2938 C CA . GLU B 1 139 ? 3.184 -21.688 -5.699 1 95.5 139 GLU B CA 1
ATOM 2939 C C . GLU B 1 139 ? 2.662 -22.141 -4.34 1 95.5 139 GLU B C 1
ATOM 2941 O O . GLU B 1 139 ? 1.62 -22.797 -4.254 1 95.5 139 GLU B O 1
ATOM 2946 N N . LYS B 1 140 ? 3.385 -21.797 -3.336 1 93.31 140 LYS B N 1
ATOM 2947 C CA . LYS B 1 140 ? 2.939 -22.109 -1.981 1 93.31 140 LYS B CA 1
ATOM 2948 C C . LYS B 1 140 ? 1.584 -21.469 -1.687 1 93.31 140 LYS B C 1
ATOM 2950 O O . LYS B 1 140 ? 0.71 -22.109 -1.091 1 93.31 140 LYS B O 1
ATOM 2955 N N . PHE B 1 141 ? 1.475 -20.25 -2.037 1 92.31 141 PHE B N 1
ATOM 2956 C CA . PHE B 1 141 ? 0.223 -19.531 -1.86 1 92.31 141 PHE B CA 1
ATOM 2957 C C . PHE B 1 141 ? -0.932 -20.266 -2.52 1 92.31 141 PHE B C 1
ATOM 2959 O O . PHE B 1 141 ? -1.964 -20.5 -1.89 1 92.31 141 PHE B O 1
ATOM 2966 N N . ILE B 1 142 ? -0.784 -20.688 -3.717 1 91.19 142 ILE B N 1
ATOM 2967 C CA . ILE B 1 142 ? -1.827 -21.328 -4.516 1 91.19 142 ILE B CA 1
ATOM 2968 C C . ILE B 1 142 ? -2.166 -22.688 -3.93 1 91.19 142 ILE B C 1
ATOM 2970 O O . ILE B 1 142 ? -3.328 -23.109 -3.924 1 91.19 142 ILE B O 1
ATOM 2974 N N . TYR B 1 143 ? -1.2 -23.328 -3.461 1 89.5 143 TYR B N 1
ATOM 2975 C CA . TYR B 1 143 ? -1.406 -24.656 -2.9 1 89.5 143 TYR B CA 1
ATOM 2976 C C . TYR B 1 143 ? -2.129 -24.578 -1.561 1 89.5 143 TYR B C 1
ATOM 2978 O O . TYR B 1 143 ? -2.932 -25.453 -1.229 1 89.5 143 TYR B O 1
ATOM 2986 N N . THR B 1 144 ? -1.926 -23.547 -0.829 1 88.19 144 THR B N 1
ATOM 2987 C CA . THR B 1 144 ? -2.432 -23.422 0.535 1 88.19 144 THR B CA 1
ATOM 2988 C C . THR B 1 144 ? -3.814 -22.781 0.545 1 88.19 144 THR B C 1
ATOM 2990 O O . THR B 1 144 ? -4.668 -23.141 1.359 1 88.19 144 THR B O 1
ATOM 2993 N N . ILE B 1 145 ? -3.986 -21.844 -0.337 1 88.12 145 ILE B N 1
ATOM 2994 C CA . ILE B 1 145 ? -5.199 -21.031 -0.341 1 88.12 145 ILE B CA 1
ATOM 2995 C C . ILE B 1 145 ? -6.164 -21.547 -1.405 1 88.12 145 ILE B C 1
ATOM 2997 O O . ILE B 1 145 ? -5.75 -21.859 -2.523 1 88.12 145 ILE B O 1
ATOM 3001 N N . SER B 1 146 ? -7.363 -21.641 -1.027 1 87.25 146 SER B N 1
ATOM 3002 C CA . SER B 1 146 ? -8.398 -22.078 -1.951 1 87.25 146 SER B CA 1
ATOM 3003 C C . SER B 1 146 ? -8.555 -21.109 -3.117 1 87.25 146 SER B C 1
ATOM 3005 O O . SER B 1 146 ? -8.367 -19.906 -2.955 1 87.25 146 SER B O 1
ATOM 3007 N N . GLN B 1 147 ? -8.977 -21.656 -4.242 1 90.31 147 GLN B N 1
ATOM 3008 C CA . GLN B 1 147 ? -9.203 -20.844 -5.434 1 90.31 147 GLN B CA 1
ATOM 3009 C C . GLN B 1 147 ? -10.391 -19.906 -5.238 1 90.31 147 GLN B C 1
ATOM 3011 O O . GLN B 1 147 ? -10.57 -18.953 -6.004 1 90.31 147 GLN B O 1
ATOM 3016 N N . ASP B 1 148 ? -11.141 -20.141 -4.246 1 92.25 148 ASP B N 1
ATOM 3017 C CA . ASP B 1 148 ? -12.305 -19.297 -3.965 1 92.25 148 ASP B CA 1
ATOM 3018 C C . ASP B 1 148 ? -11.875 -17.922 -3.465 1 92.25 148 ASP B C 1
ATOM 3020 O O . ASP B 1 148 ? -12.68 -16.984 -3.471 1 92.25 148 ASP B O 1
ATOM 3024 N N . LEU B 1 149 ? -10.719 -17.875 -2.975 1 94.44 149 LEU B N 1
ATOM 3025 C CA . LEU B 1 149 ? -10.18 -16.594 -2.561 1 94.44 149 LEU B CA 1
ATOM 3026 C C . LEU B 1 149 ? -9.422 -15.93 -3.703 1 94.44 149 LEU B C 1
ATOM 3028 O O . LEU B 1 149 ? -8.445 -16.484 -4.211 1 94.44 149 LEU B O 1
ATOM 3032 N N . GLN B 1 150 ? -9.891 -14.734 -4.09 1 96.5 150 GLN B N 1
ATOM 3033 C CA . GLN B 1 150 ? -9.328 -14.062 -5.258 1 96.5 150 GLN B CA 1
ATOM 3034 C C . GLN B 1 150 ? -8.93 -12.625 -4.934 1 96.5 150 GLN B C 1
ATOM 3036 O O . GLN B 1 150 ? -9.562 -11.977 -4.094 1 96.5 150 GLN B O 1
ATOM 3041 N N . PHE B 1 151 ? -7.922 -12.203 -5.629 1 97.94 151 PHE B N 1
ATOM 3042 C CA . PHE B 1 151 ? -7.562 -10.789 -5.594 1 97.94 151 PHE B CA 1
ATOM 3043 C C . PHE B 1 151 ? -8.438 -9.984 -6.547 1 97.94 151 PHE B C 1
ATOM 3045 O O . PHE B 1 151 ? -8.547 -10.312 -7.73 1 97.94 151 PHE B O 1
ATOM 3052 N N . ALA B 1 152 ? -9.031 -8.977 -6.039 1 98.62 152 ALA B N 1
ATOM 3053 C CA . ALA B 1 152 ? -9.805 -8.039 -6.852 1 98.62 152 ALA B CA 1
ATOM 3054 C C . ALA B 1 152 ? -9.125 -6.68 -6.926 1 98.62 152 ALA B C 1
ATOM 3056 O O . ALA B 1 152 ? -8.867 -6.051 -5.898 1 98.62 152 ALA B O 1
ATOM 3057 N N . ILE B 1 153 ? -8.867 -6.266 -8.117 1 98.75 153 ILE B N 1
ATOM 3058 C CA . ILE B 1 153 ? -8.281 -4.941 -8.297 1 98.75 153 ILE B CA 1
ATOM 3059 C C . ILE B 1 153 ? -9.359 -3.873 -8.133 1 98.75 153 ILE B C 1
ATOM 3061 O O . ILE B 1 153 ? -10.367 -3.885 -8.844 1 98.75 153 ILE B O 1
ATOM 3065 N N . ASP B 1 154 ? -9.117 -2.977 -7.211 1 98.69 154 ASP B N 1
ATOM 3066 C CA . ASP B 1 154 ? -10.023 -1.852 -7.012 1 98.69 154 ASP B CA 1
ATOM 3067 C C . ASP B 1 154 ? -9.711 -0.714 -7.98 1 98.69 154 ASP B C 1
ATOM 3069 O O . ASP B 1 154 ? -10.617 -0.079 -8.523 1 98.69 154 ASP B O 1
ATOM 3073 N N . ASP B 1 155 ? -8.453 -0.391 -8.086 1 98.69 155 ASP B N 1
ATOM 3074 C CA . ASP B 1 155 ? -7.957 0.667 -8.961 1 98.69 155 ASP B CA 1
ATOM 3075 C C . ASP B 1 155 ? -6.512 0.402 -9.383 1 98.69 155 ASP B C 1
ATOM 3077 O O . ASP B 1 155 ? -5.777 -0.292 -8.68 1 98.69 155 ASP B O 1
ATOM 3081 N N . ILE B 1 156 ? -6.133 0.881 -10.539 1 98.69 156 ILE B N 1
ATOM 3082 C CA . ILE B 1 156 ? -4.797 0.676 -11.086 1 98.69 156 ILE B CA 1
ATOM 3083 C C . ILE B 1 156 ? -4.402 1.877 -11.945 1 98.69 156 ILE B C 1
ATOM 3085 O O . ILE B 1 156 ? -5.215 2.398 -12.711 1 98.69 156 ILE B O 1
ATOM 3089 N N . SER B 1 157 ? -3.17 2.393 -11.703 1 98.38 157 SER B N 1
ATOM 3090 C CA . SER B 1 157 ? -2.693 3.471 -12.562 1 98.38 157 SER B CA 1
ATOM 3091 C C . SER B 1 157 ? -2.414 2.971 -13.977 1 98.38 157 SER B C 1
ATOM 3093 O O . SER B 1 157 ? -1.842 1.894 -14.156 1 98.38 157 SER B O 1
ATOM 3095 N N . GLY B 1 158 ? -2.721 3.803 -15.023 1 96 158 GLY B N 1
ATOM 3096 C CA . GLY B 1 158 ? -2.795 3.191 -16.344 1 96 158 GLY B CA 1
ATOM 3097 C C . GLY B 1 158 ? -1.911 3.875 -17.375 1 96 158 GLY B C 1
ATOM 3098 O O . GLY B 1 158 ? -1.711 3.355 -18.469 1 96 158 GLY B O 1
ATOM 3099 N N . GLU B 1 159 ? -1.321 4.996 -17.047 1 94.81 159 GLU B N 1
ATOM 3100 C CA . GLU B 1 159 ? -0.639 5.754 -18.094 1 94.81 159 GLU B CA 1
ATOM 3101 C C . GLU B 1 159 ? 0.875 5.578 -18 1 94.81 159 GLU B C 1
ATOM 3103 O O . GLU B 1 159 ? 1.585 5.75 -19 1 94.81 159 GLU B O 1
ATOM 3108 N N . ASP B 1 160 ? 1.371 5.32 -16.844 1 95.44 160 ASP B N 1
ATOM 3109 C CA . ASP B 1 160 ? 2.812 5.238 -16.625 1 95.44 160 ASP B CA 1
ATOM 3110 C C . ASP B 1 160 ? 3.395 3.982 -17.266 1 95.44 160 ASP B C 1
ATOM 3112 O O . ASP B 1 160 ? 2.889 2.877 -17.062 1 95.44 160 ASP B O 1
ATOM 3116 N N . THR B 1 161 ? 4.453 4.168 -17.953 1 94.94 161 THR B N 1
ATOM 3117 C CA . THR B 1 161 ? 5.031 3.057 -18.703 1 94.94 161 THR B CA 1
ATOM 3118 C C . THR B 1 161 ? 6.039 2.297 -17.844 1 94.94 161 THR B C 1
ATOM 3120 O O . THR B 1 161 ? 6.453 1.191 -18.203 1 94.94 161 THR B O 1
ATOM 3123 N N . LEU B 1 162 ? 6.348 2.857 -16.688 1 96.38 162 LEU B N 1
ATOM 3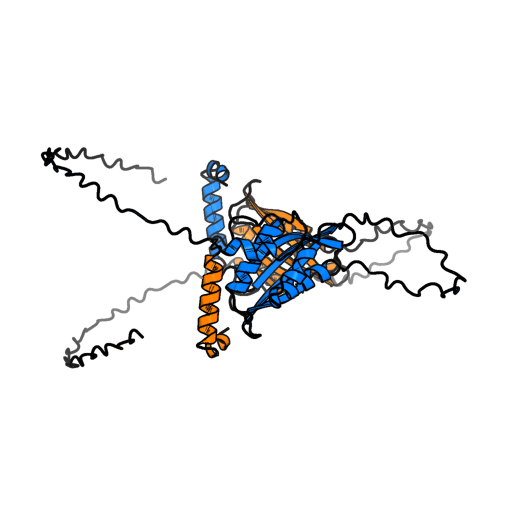124 C CA . LEU B 1 162 ? 7.457 2.27 -15.938 1 96.38 162 LEU B CA 1
ATOM 3125 C C . LEU B 1 162 ? 7.031 1.933 -14.516 1 96.38 162 LEU B C 1
ATOM 3127 O O . LEU B 1 162 ? 7.742 1.224 -13.805 1 96.38 162 LEU B O 1
ATOM 3131 N N . ALA B 1 163 ? 5.969 2.447 -14.117 1 98.62 163 ALA B N 1
ATOM 3132 C CA . ALA B 1 163 ? 5.531 2.236 -12.734 1 98.62 163 ALA B CA 1
ATOM 3133 C C . ALA B 1 163 ? 4.008 2.137 -12.656 1 98.62 163 ALA B C 1
ATOM 3135 O O . ALA B 1 163 ? 3.295 2.836 -13.375 1 98.62 163 ALA B O 1
ATOM 3136 N N . VAL B 1 164 ? 3.541 1.217 -11.758 1 98.81 164 VAL B N 1
ATOM 3137 C CA . VAL B 1 164 ? 2.107 0.99 -11.625 1 98.81 164 VAL B CA 1
ATOM 3138 C C . VAL B 1 164 ? 1.729 0.925 -10.148 1 98.81 164 VAL B C 1
ATOM 3140 O O . VAL B 1 164 ? 2.34 0.182 -9.375 1 98.81 164 VAL B O 1
ATOM 3143 N N . GLY B 1 165 ? 0.809 1.755 -9.734 1 98.88 165 GLY B N 1
ATOM 3144 C CA . GLY B 1 165 ? 0.141 1.611 -8.453 1 98.88 165 GLY B CA 1
ATOM 3145 C C . GLY B 1 165 ? -1.183 0.876 -8.547 1 98.88 165 GLY B C 1
ATOM 3146 O O . GLY B 1 165 ? -1.93 1.056 -9.516 1 98.88 165 GLY B O 1
ATOM 3147 N N . VAL B 1 166 ? -1.423 0.043 -7.5 1 98.94 166 VAL B N 1
ATOM 3148 C CA . VAL B 1 166 ? -2.639 -0.764 -7.5 1 98.94 166 VAL B CA 1
ATOM 3149 C C . VAL B 1 166 ? -3.268 -0.75 -6.105 1 98.94 166 VAL B C 1
ATOM 3151 O O . VAL B 1 166 ? -2.566 -0.868 -5.102 1 98.94 166 VAL B O 1
ATOM 3154 N N . THR B 1 167 ? -4.574 -0.588 -6.047 1 98.88 167 THR B N 1
ATOM 3155 C CA . THR B 1 167 ? -5.34 -0.968 -4.863 1 98.88 167 THR B CA 1
ATOM 3156 C C . THR B 1 167 ? -6.164 -2.225 -5.133 1 98.88 167 THR B C 1
ATOM 3158 O O . THR B 1 167 ? -6.676 -2.41 -6.238 1 98.88 167 THR B O 1
ATOM 3161 N N . TRP B 1 168 ? -6.199 -3.035 -4.145 1 98.81 168 TRP B N 1
ATOM 3162 C CA . TRP B 1 168 ? -6.887 -4.312 -4.289 1 98.81 168 TRP B CA 1
ATOM 3163 C C . TRP B 1 168 ? -7.484 -4.766 -2.961 1 98.81 168 TRP B C 1
ATOM 3165 O O . TRP B 1 168 ? -7.23 -4.152 -1.92 1 98.81 168 TRP B O 1
ATOM 3175 N N . HIS B 1 169 ? -8.359 -5.727 -3.018 1 98.19 169 HIS B N 1
ATOM 3176 C CA . HIS B 1 169 ? -8.836 -6.484 -1.867 1 98.19 169 HIS B CA 1
ATOM 3177 C C . HIS B 1 169 ? -9.055 -7.949 -2.225 1 98.19 169 HIS B C 1
ATOM 3179 O O . HIS B 1 169 ? -8.977 -8.328 -3.396 1 98.19 169 HIS B O 1
ATOM 3185 N N . LEU B 1 170 ? -9.227 -8.758 -1.205 1 96.94 170 LEU B N 1
ATOM 3186 C CA . LEU B 1 170 ? -9.539 -10.164 -1.441 1 96.94 170 LEU B CA 1
ATOM 3187 C C . LEU B 1 170 ? -11.047 -10.391 -1.411 1 96.94 170 LEU B C 1
ATOM 3189 O O . LEU B 1 170 ? -11.766 -9.742 -0.648 1 96.94 170 LEU B O 1
ATOM 3193 N N . GLU B 1 171 ? -11.438 -11.312 -2.207 1 96.25 171 GLU B N 1
ATOM 3194 C CA . GLU B 1 171 ? -12.812 -11.781 -2.211 1 96.25 171 GLU B CA 1
ATOM 3195 C C . GLU B 1 171 ? -12.883 -13.297 -2.037 1 96.25 171 GLU B C 1
ATOM 3197 O O . GLU B 1 171 ? -12.133 -14.039 -2.678 1 96.25 171 GLU B O 1
ATOM 3202 N N . TRP B 1 172 ? -13.773 -13.711 -1.178 1 94.31 172 TRP B N 1
ATOM 3203 C CA . TRP B 1 172 ? -14.125 -15.125 -1.063 1 94.31 172 TRP B CA 1
ATOM 3204 C C . TRP B 1 172 ? -15.469 -15.414 -1.725 1 94.31 172 TRP B C 1
ATOM 3206 O O . TRP B 1 172 ? -16.516 -14.977 -1.237 1 94.31 172 TRP B O 1
ATOM 3216 N N . LYS B 1 173 ? -15.383 -16.109 -2.846 1 93.25 173 LYS B N 1
ATOM 3217 C CA . LYS B 1 173 ? -16.578 -16.391 -3.641 1 93.25 173 LYS B CA 1
ATOM 3218 C C . LYS B 1 173 ? -17.312 -15.109 -4.008 1 93.25 173 LYS B C 1
ATOM 3220 O O . LYS B 1 173 ? -18.531 -15.031 -3.848 1 93.25 173 LYS B O 1
ATOM 3225 N N . GLY B 1 174 ? -16.578 -14.133 -4.301 1 92.81 174 GLY B N 1
ATOM 3226 C CA . GLY B 1 174 ? -17.156 -12.898 -4.824 1 92.81 174 GLY B CA 1
ATOM 3227 C C . GLY B 1 174 ? -17.516 -11.898 -3.736 1 92.81 174 GLY B C 1
ATOM 3228 O O . GLY B 1 174 ? -17.938 -10.781 -4.031 1 92.81 174 GLY B O 1
ATOM 3229 N N . LYS B 1 175 ? -17.328 -12.305 -2.502 1 93.25 175 LYS B N 1
ATOM 3230 C CA . LYS B 1 175 ? -17.641 -11.398 -1.394 1 93.25 175 LYS B CA 1
ATOM 3231 C C . LYS B 1 175 ? -16.359 -10.883 -0.743 1 93.25 175 LYS B C 1
ATOM 3233 O O . LYS B 1 175 ? -15.398 -11.633 -0.557 1 93.25 175 LYS B O 1
ATOM 3238 N N . PRO B 1 176 ? -16.453 -9.664 -0.376 1 93.56 176 PRO B N 1
ATOM 3239 C CA . PRO B 1 176 ? -15.234 -9.102 0.215 1 93.56 176 PRO B CA 1
ATOM 3240 C C . PRO B 1 176 ? -14.789 -9.844 1.475 1 93.56 176 PRO B C 1
ATOM 3242 O O . PRO B 1 176 ? -15.617 -10.156 2.332 1 93.56 176 PRO B O 1
ATOM 3245 N N . PHE B 1 177 ? -13.531 -10.164 1.505 1 92.81 177 PHE B N 1
ATOM 3246 C CA . PHE B 1 177 ? -12.891 -10.773 2.664 1 92.81 177 PHE B CA 1
ATOM 3247 C C . PHE B 1 177 ? -12.5 -9.719 3.686 1 92.81 177 PHE B C 1
ATOM 3249 O O . PHE B 1 177 ? -12.016 -8.641 3.32 1 92.81 177 PHE B O 1
ATOM 3256 N N . PRO B 1 178 ? -12.719 -9.922 4.945 1 89.25 178 PRO B N 1
ATOM 3257 C CA . PRO B 1 178 ? -12.461 -8.891 5.949 1 89.25 178 PRO B CA 1
ATOM 3258 C C . PRO B 1 178 ? -10.984 -8.539 6.062 1 89.25 178 PRO B C 1
ATOM 3260 O O . PRO B 1 178 ? -10.125 -9.414 5.945 1 89.25 178 PRO B O 1
ATOM 3263 N N . PHE B 1 179 ? -10.711 -7.238 6.254 1 90.88 179 PHE B N 1
ATOM 3264 C CA . PHE B 1 179 ? -9.375 -6.699 6.508 1 90.88 179 PHE B CA 1
ATOM 3265 C C . PHE B 1 179 ? -8.398 -7.148 5.426 1 90.88 179 PHE B C 1
ATOM 3267 O O . PHE B 1 179 ? -7.297 -7.609 5.734 1 90.88 179 PHE B O 1
ATOM 3274 N N . SER B 1 180 ? -8.859 -7.016 4.191 1 94.75 180 SER B N 1
ATOM 3275 C CA . SER B 1 180 ? -8.078 -7.59 3.1 1 94.75 180 SER B CA 1
ATOM 3276 C C . SER B 1 180 ? -7.672 -6.52 2.09 1 94.75 180 SER B C 1
ATOM 3278 O O . SER B 1 180 ? -7.137 -6.836 1.025 1 94.75 180 SER B O 1
ATOM 3280 N N . LYS B 1 181 ? -7.914 -5.297 2.416 1 97.38 181 LYS B N 1
ATOM 3281 C CA . LYS B 1 181 ? -7.52 -4.223 1.508 1 97.38 181 LYS B CA 1
ATOM 3282 C C . LYS B 1 181 ? -6 -4.109 1.415 1 97.38 181 LYS B C 1
ATOM 3284 O O . LYS B 1 181 ? -5.301 -4.223 2.424 1 97.38 181 LYS B O 1
ATOM 3289 N N . GLY B 1 182 ? -5.531 -3.951 0.219 1 98.44 182 GLY B N 1
ATOM 3290 C CA . GLY B 1 182 ? -4.098 -3.834 0.004 1 98.44 182 GLY B CA 1
ATOM 3291 C C . GLY B 1 182 ? -3.729 -2.732 -0.97 1 98.44 182 GLY B C 1
ATOM 3292 O O . GLY B 1 182 ? -4.605 -2.105 -1.568 1 98.44 182 GLY B O 1
ATOM 3293 N N . CYS B 1 183 ? -2.529 -2.457 -1.011 1 98.81 183 CYS B N 1
ATOM 3294 C CA . CYS B 1 183 ? -1.891 -1.522 -1.929 1 98.81 183 CYS B CA 1
ATOM 3295 C C . CYS B 1 183 ? -0.554 -2.066 -2.418 1 98.81 183 CYS B C 1
ATOM 3297 O O . CYS B 1 183 ? 0.196 -2.668 -1.647 1 98.81 183 CYS B O 1
ATOM 3299 N N . SER B 1 184 ? -0.35 -1.925 -3.699 1 98.94 184 SER B N 1
ATOM 3300 C CA . SER B 1 184 ? 0.896 -2.408 -4.285 1 98.94 184 SER B CA 1
ATOM 3301 C C . SER B 1 184 ? 1.513 -1.365 -5.211 1 98.94 184 SER B C 1
ATOM 3303 O O . SER B 1 184 ? 0.818 -0.469 -5.695 1 98.94 184 SER B O 1
ATOM 3305 N N . PHE B 1 185 ? 2.795 -1.41 -5.363 1 98.94 185 PHE B N 1
ATOM 3306 C CA . PHE B 1 185 ? 3.59 -0.619 -6.297 1 98.94 185 PHE B CA 1
ATOM 3307 C C . PHE B 1 185 ? 4.539 -1.51 -7.086 1 98.94 185 PHE B C 1
ATOM 3309 O O . PHE B 1 185 ? 5.266 -2.322 -6.508 1 98.94 185 PHE B O 1
ATOM 3316 N N . TYR B 1 186 ? 4.543 -1.374 -8.406 1 98.94 186 TYR B N 1
ATOM 3317 C CA . TYR B 1 186 ? 5.406 -2.166 -9.281 1 98.94 186 TYR B CA 1
ATOM 3318 C C . TYR B 1 186 ? 6.266 -1.27 -10.156 1 98.94 186 TYR B C 1
ATOM 3320 O O . TYR B 1 186 ? 5.797 -0.246 -10.656 1 98.94 186 TYR B O 1
ATOM 3328 N N . ARG B 1 187 ? 7.496 -1.652 -10.344 1 98.81 187 ARG B N 1
ATOM 3329 C CA . ARG B 1 187 ? 8.359 -1.111 -11.391 1 98.81 187 ARG B CA 1
ATOM 3330 C C . ARG B 1 187 ? 8.547 -2.117 -12.516 1 98.81 187 ARG B C 1
ATOM 3332 O O . ARG B 1 187 ? 8.703 -3.316 -12.273 1 98.81 187 ARG B O 1
ATOM 3339 N N . LEU B 1 188 ? 8.555 -1.604 -13.703 1 98.69 188 LEU B N 1
ATOM 3340 C CA . LEU B 1 188 ? 8.703 -2.463 -14.875 1 98.69 188 LEU B CA 1
ATOM 3341 C C . LEU B 1 188 ? 9.812 -1.945 -15.789 1 98.69 188 LEU B C 1
ATOM 3343 O O . LEU B 1 188 ? 10.18 -0.77 -15.727 1 98.69 188 LEU B O 1
ATOM 3347 N N . GLU B 1 189 ? 10.32 -2.799 -16.547 1 97.75 189 GLU B N 1
ATOM 3348 C CA . GLU B 1 189 ? 11.289 -2.49 -17.609 1 97.75 189 GLU B CA 1
ATOM 3349 C C . GLU B 1 189 ? 11.055 -3.357 -18.844 1 97.75 189 GLU B C 1
ATOM 3351 O O . GLU B 1 189 ? 10.477 -4.441 -18.734 1 97.75 189 GLU B O 1
ATOM 3356 N N . VAL B 1 190 ? 11.492 -2.844 -19.906 1 96.69 190 VAL B N 1
ATOM 3357 C CA . VAL B 1 190 ? 11.461 -3.643 -21.141 1 96.69 190 VAL B CA 1
ATOM 3358 C C . VAL B 1 190 ? 12.75 -4.445 -21.266 1 96.69 190 VAL B C 1
ATOM 3360 O O . VAL B 1 190 ? 13.844 -3.875 -21.312 1 96.69 190 VAL B O 1
ATOM 3363 N N . VAL B 1 191 ? 12.586 -5.695 -21.219 1 93.44 191 VAL B N 1
ATOM 3364 C CA . VAL B 1 191 ? 13.695 -6.629 -21.359 1 93.44 191 VAL B CA 1
ATOM 3365 C C . VAL B 1 191 ? 13.477 -7.508 -22.594 1 93.44 191 VAL B C 1
ATOM 3367 O O . VAL B 1 191 ? 12.516 -8.281 -22.656 1 93.44 191 VAL B O 1
ATOM 3370 N N . ASN B 1 192 ? 14.312 -7.449 -23.562 1 91.25 192 ASN B N 1
ATOM 3371 C CA . ASN B 1 192 ? 14.219 -8.234 -24.781 1 91.25 192 ASN B CA 1
ATOM 3372 C C . ASN B 1 192 ? 12.859 -8.07 -25.453 1 91.25 192 ASN B C 1
ATOM 3374 O O . ASN B 1 192 ? 12.203 -9.055 -25.797 1 91.25 192 ASN B O 1
ATOM 3378 N N . GLY B 1 193 ? 12.398 -6.855 -25.406 1 93.19 193 GLY B N 1
ATOM 3379 C CA . GLY B 1 193 ? 11.188 -6.516 -26.141 1 93.19 193 GLY B CA 1
ATOM 3380 C C . GLY B 1 193 ? 9.914 -6.832 -25.375 1 93.19 193 GLY B C 1
ATOM 3381 O O . GLY B 1 193 ? 8.812 -6.723 -25.906 1 93.19 193 GLY B O 1
ATOM 3382 N N . GLN B 1 194 ? 10.094 -7.258 -24.203 1 95.5 194 GLN B N 1
ATOM 3383 C CA . GLN B 1 194 ? 8.945 -7.547 -23.359 1 95.5 194 GLN B CA 1
ATOM 3384 C C . GLN B 1 194 ? 8.984 -6.738 -22.062 1 95.5 194 GLN B C 1
ATOM 3386 O O . GLN B 1 194 ? 10.047 -6.586 -21.453 1 95.5 194 GLN B O 1
ATOM 3391 N N . ARG B 1 195 ? 7.898 -6.184 -21.734 1 97.62 195 ARG B N 1
ATOM 3392 C CA . ARG B 1 195 ? 7.812 -5.48 -20.453 1 97.62 195 ARG B CA 1
ATOM 3393 C C . ARG B 1 195 ? 7.668 -6.465 -19.297 1 97.62 195 ARG B C 1
ATOM 3395 O O . ARG B 1 195 ? 6.84 -7.375 -19.344 1 97.62 195 ARG B O 1
ATOM 3402 N N . LYS B 1 196 ? 8.555 -6.289 -18.312 1 98.62 196 LYS B N 1
ATOM 3403 C CA . LYS B 1 196 ? 8.586 -7.215 -17.188 1 98.62 196 LYS B CA 1
ATOM 3404 C C . LYS B 1 196 ? 8.617 -6.465 -15.852 1 98.62 196 LYS B C 1
ATOM 3406 O O . LYS B 1 196 ? 9.148 -5.352 -15.773 1 98.62 196 LYS B O 1
ATOM 3411 N N . ILE B 1 197 ? 8.07 -7.082 -14.836 1 98.75 197 ILE B N 1
ATOM 3412 C CA . ILE B 1 197 ? 8.133 -6.543 -13.484 1 98.75 197 ILE B CA 1
ATOM 3413 C C . ILE B 1 197 ? 9.531 -6.766 -12.906 1 98.75 197 ILE B C 1
ATOM 3415 O O . ILE B 1 197 ? 10.023 -7.891 -12.883 1 98.75 197 ILE B O 1
ATOM 3419 N N . ILE B 1 198 ? 10.141 -5.68 -12.406 1 98.81 198 ILE B N 1
ATOM 3420 C CA . ILE B 1 198 ? 11.484 -5.805 -11.859 1 98.81 198 ILE B CA 1
ATOM 3421 C C . ILE B 1 198 ? 11.453 -5.551 -10.352 1 98.81 198 ILE B C 1
ATOM 3423 O O . ILE B 1 198 ? 12.414 -5.859 -9.641 1 98.81 198 ILE B O 1
ATOM 3427 N N . TYR B 1 199 ? 10.383 -4.98 -9.922 1 98.88 199 TYR B N 1
ATOM 3428 C CA . TYR B 1 199 ? 10.188 -4.699 -8.508 1 98.88 199 TYR B CA 1
ATOM 3429 C C . TYR B 1 199 ? 8.703 -4.688 -8.148 1 98.88 199 TYR B C 1
ATOM 3431 O O . TYR B 1 199 ? 7.871 -4.219 -8.93 1 98.88 199 TYR B O 1
ATOM 3439 N N . GLY B 1 200 ? 8.391 -5.207 -6.988 1 98.88 200 GLY B N 1
ATOM 3440 C CA . GLY B 1 200 ? 7.051 -5.113 -6.434 1 98.88 200 GLY B CA 1
ATOM 3441 C C . GLY B 1 200 ? 7.039 -4.98 -4.922 1 98.88 200 GLY B C 1
ATOM 3442 O O . GLY B 1 200 ? 7.812 -5.648 -4.23 1 98.88 200 GLY B O 1
ATOM 3443 N N . ARG B 1 201 ? 6.254 -4.066 -4.438 1 98.88 201 ARG B N 1
ATOM 3444 C CA . ARG B 1 201 ? 5.898 -4 -3.021 1 98.88 201 ARG B CA 1
ATOM 3445 C C . ARG B 1 201 ? 4.406 -4.227 -2.822 1 98.88 201 ARG B C 1
ATOM 3447 O O . ARG B 1 201 ? 3.582 -3.574 -3.465 1 98.88 201 ARG B O 1
ATOM 3454 N N . ASP B 1 202 ? 4.117 -5.137 -1.982 1 98.5 202 ASP B N 1
ATOM 3455 C CA . ASP B 1 202 ? 2.74 -5.484 -1.643 1 98.5 202 ASP B CA 1
ATOM 3456 C C . ASP B 1 202 ? 2.494 -5.352 -0.142 1 98.5 202 ASP B C 1
ATOM 3458 O O . ASP B 1 202 ? 3.25 -5.891 0.667 1 98.5 202 ASP B O 1
ATOM 3462 N N . ILE B 1 203 ? 1.466 -4.625 0.182 1 98.12 203 ILE B N 1
ATOM 3463 C CA . ILE B 1 203 ? 1.088 -4.477 1.583 1 98.12 203 ILE B CA 1
ATOM 3464 C C . ILE B 1 203 ? -0.408 -4.742 1.745 1 98.12 203 ILE B C 1
ATOM 3466 O O . ILE B 1 203 ? -1.219 -4.262 0.948 1 98.12 203 ILE B O 1
ATOM 3470 N N . VAL B 1 204 ? -0.731 -5.492 2.689 1 96.69 204 VAL B N 1
ATOM 3471 C CA . VAL B 1 204 ? -2.121 -5.676 3.096 1 96.69 204 VAL B CA 1
ATOM 3472 C C . VAL B 1 204 ? -2.371 -4.957 4.418 1 96.69 204 VAL B C 1
ATOM 3474 O O . VAL B 1 204 ? -1.479 -4.867 5.266 1 96.69 204 VAL B O 1
ATOM 3477 N N . GLU B 1 205 ? -3.543 -4.469 4.574 1 95.25 205 GLU B N 1
ATOM 3478 C CA . GLU B 1 205 ? -3.881 -3.727 5.785 1 95.25 205 GLU B CA 1
ATOM 3479 C C . GLU B 1 205 ? -3.707 -4.59 7.031 1 95.25 205 GLU B C 1
ATOM 3481 O O . GLU B 1 205 ? -3.928 -5.805 6.984 1 95.25 205 GLU B O 1
ATOM 3486 N N . PRO B 1 206 ? -3.312 -3.99 8.094 1 88.88 206 PRO B N 1
ATOM 3487 C CA . PRO B 1 206 ? -3.271 -4.762 9.336 1 88.88 206 PRO B CA 1
ATOM 3488 C C . PRO B 1 206 ? -4.656 -5.207 9.805 1 88.88 206 PRO B C 1
ATOM 3490 O O . PRO B 1 206 ? -5.641 -4.492 9.594 1 88.88 206 PRO B O 1
ATOM 3493 N N . ALA B 1 207 ? -4.66 -6.352 10.43 1 82.12 207 ALA B N 1
ATOM 3494 C CA . ALA B 1 207 ? -5.918 -6.844 10.984 1 82.12 207 ALA B CA 1
ATOM 3495 C C . ALA B 1 207 ? -6.363 -5.996 12.172 1 82.12 207 ALA B C 1
ATOM 3497 O O . ALA B 1 207 ? -7.562 -5.824 12.406 1 82.12 207 ALA B O 1
ATOM 3498 N N . VAL B 1 208 ? -5.387 -5.512 12.852 1 85.12 208 VAL B N 1
ATOM 3499 C CA . VAL B 1 208 ? -5.66 -4.625 13.977 1 85.12 208 VAL B CA 1
ATOM 3500 C C . VAL B 1 208 ? -5.691 -3.176 13.5 1 85.12 208 VAL B C 1
ATOM 3502 O O . VAL B 1 208 ? -4.848 -2.76 12.703 1 85.12 208 VAL B O 1
ATOM 3505 N N . LYS B 1 209 ? -6.707 -2.447 13.992 1 91.19 209 LYS B N 1
ATOM 3506 C CA . LYS B 1 209 ? -6.859 -1.026 13.688 1 91.19 209 LYS B CA 1
ATOM 3507 C C . LYS B 1 209 ? -6.668 -0.173 14.938 1 91.19 209 LYS B C 1
ATOM 3509 O O . LYS B 1 209 ? -7.641 0.267 15.547 1 91.19 209 LYS B O 1
ATOM 3514 N N . PRO B 1 210 ? -5.488 0.211 15.148 1 89.69 210 PRO B N 1
ATOM 3515 C CA . PRO B 1 210 ? -5.262 0.915 16.422 1 89.69 210 PRO B CA 1
ATOM 3516 C C . PRO B 1 210 ? -5.77 2.355 16.391 1 89.69 210 PRO B C 1
ATOM 3518 O O . PRO B 1 210 ? -5.988 2.955 17.438 1 89.69 210 PRO B O 1
ATOM 3521 N N . GLY B 1 211 ? -5.918 2.932 15.219 1 92.38 211 GLY B N 1
ATOM 3522 C CA . GLY B 1 211 ? -6.363 4.312 15.133 1 92.38 211 GLY B CA 1
ATOM 3523 C C . GLY B 1 211 ? -5.434 5.285 15.836 1 92.38 211 GLY B C 1
ATOM 3524 O O . GLY B 1 211 ? -4.223 5.266 15.609 1 92.38 211 GLY B O 1
ATOM 3525 N N . ASP B 1 212 ? -5.957 6.039 16.703 1 90.75 212 ASP B N 1
ATOM 3526 C CA . ASP B 1 212 ? -5.207 7.094 17.375 1 90.75 212 ASP B CA 1
ATOM 3527 C C . ASP B 1 212 ? -4.133 6.508 18.297 1 90.75 212 ASP B C 1
ATOM 3529 O O . ASP B 1 212 ? -3.123 7.156 18.578 1 90.75 212 ASP B O 1
ATOM 3533 N N . LEU B 1 213 ? -4.363 5.301 18.719 1 90.62 213 LEU B N 1
ATOM 3534 C CA . LEU B 1 213 ? -3.369 4.664 19.578 1 90.62 213 LEU B CA 1
ATOM 3535 C C . LEU B 1 213 ? -2.055 4.465 18.828 1 90.62 213 LEU B C 1
ATOM 3537 O O . LEU B 1 213 ? -0.988 4.41 19.438 1 90.62 213 LEU B O 1
ATOM 3541 N N . ALA B 1 214 ? -2.174 4.305 17.578 1 89.75 214 ALA B N 1
ATOM 3542 C CA . ALA B 1 214 ? -0.953 4.199 16.781 1 89.75 214 ALA B CA 1
ATOM 3543 C C . ALA B 1 214 ? -0.101 5.457 16.906 1 89.75 214 ALA B C 1
ATOM 3545 O O . ALA B 1 214 ? 1.126 5.379 17 1 89.75 214 ALA B O 1
ATOM 3546 N N . LEU B 1 215 ? -0.701 6.629 16.906 1 89.62 215 LEU B N 1
ATOM 3547 C CA . LEU B 1 215 ? 0.007 7.895 17.031 1 89.62 215 LEU B CA 1
ATOM 3548 C C . LEU B 1 215 ? 0.681 8 18.406 1 89.62 215 LEU B C 1
ATOM 3550 O O . LEU B 1 215 ? 1.832 8.43 18.5 1 89.62 215 LEU B O 1
ATOM 3554 N N . VAL B 1 216 ? -0.064 7.586 19.344 1 89.75 216 VAL B N 1
ATOM 3555 C CA . VAL B 1 216 ? 0.461 7.617 20.703 1 89.75 216 VAL B CA 1
ATOM 3556 C C . VAL B 1 216 ? 1.654 6.672 20.828 1 89.75 216 VAL B C 1
ATOM 3558 O O . VAL B 1 216 ? 2.668 7.016 21.438 1 89.75 216 VAL B O 1
ATOM 3561 N N . ALA B 1 217 ? 1.54 5.555 20.266 1 89.81 217 ALA B N 1
ATOM 3562 C CA . ALA B 1 217 ? 2.635 4.586 20.281 1 89.81 217 ALA B CA 1
ATOM 3563 C C . ALA B 1 217 ? 3.869 5.137 19.578 1 89.81 217 ALA B C 1
ATOM 3565 O O . ALA B 1 217 ? 4.988 5.008 20.078 1 89.81 217 ALA B O 1
ATOM 3566 N N . ILE B 1 218 ? 3.662 5.723 18.453 1 89.88 218 ILE B N 1
ATOM 3567 C CA . ILE B 1 218 ? 4.754 6.316 17.688 1 89.88 218 ILE B CA 1
ATOM 3568 C C . ILE B 1 218 ? 5.434 7.402 18.516 1 89.88 218 ILE B C 1
ATOM 3570 O O . ILE B 1 218 ? 6.664 7.477 18.562 1 89.88 218 ILE B O 1
ATOM 3574 N N . ARG B 1 219 ? 4.609 8.234 19.141 1 89.5 219 ARG B N 1
ATOM 3575 C CA . ARG B 1 219 ? 5.148 9.273 20.016 1 89.5 219 ARG B CA 1
ATOM 3576 C C . ARG B 1 219 ? 6 8.672 21.125 1 89.5 219 ARG B C 1
ATOM 3578 O O . ARG B 1 219 ? 7.066 9.203 21.453 1 89.5 219 ARG B O 1
ATOM 3585 N N . GLY B 1 220 ? 5.504 7.594 21.688 1 89.31 220 GLY B N 1
ATOM 3586 C CA . GLY B 1 220 ? 6.273 6.906 22.719 1 89.31 220 GLY B CA 1
ATOM 3587 C C . GLY B 1 220 ? 7.617 6.406 22.219 1 89.31 220 GLY B C 1
ATOM 3588 O O . GLY B 1 220 ? 8.641 6.586 22.875 1 89.31 220 GLY B O 1
ATOM 3589 N N . VAL B 1 221 ? 7.586 5.812 21.094 1 89.06 221 VAL B N 1
ATOM 3590 C CA . VAL B 1 221 ? 8.812 5.277 20.516 1 89.06 221 VAL B CA 1
ATOM 3591 C C . VAL B 1 221 ? 9.773 6.418 20.188 1 89.06 221 VAL B C 1
ATOM 3593 O O . VAL B 1 221 ? 10.969 6.336 20.484 1 89.06 221 VAL B O 1
ATOM 3596 N N . THR B 1 222 ? 9.328 7.449 19.594 1 89.12 222 THR B N 1
ATOM 3597 C CA . THR B 1 222 ? 10.188 8.578 19.266 1 89.12 222 THR B CA 1
ATOM 3598 C C . THR B 1 222 ? 10.727 9.242 20.516 1 89.12 222 THR B C 1
ATOM 3600 O O . THR B 1 222 ? 11.875 9.711 20.547 1 89.12 222 THR B O 1
ATOM 3603 N N . TRP B 1 223 ? 9.93 9.336 21.516 1 86.94 223 TRP B N 1
ATOM 3604 C CA . TRP B 1 223 ? 10.398 9.844 22.797 1 86.94 223 TRP B CA 1
ATOM 3605 C C . TRP B 1 223 ? 11.539 8.984 23.344 1 86.94 223 TRP B C 1
ATOM 3607 O O . TRP B 1 223 ? 12.547 9.516 23.812 1 86.94 223 TRP B O 1
ATOM 3617 N N . LEU B 1 224 ? 11.359 7.672 23.312 1 88.31 224 LEU B N 1
ATOM 3618 C CA . LEU B 1 224 ? 12.398 6.75 23.75 1 88.31 224 LEU B CA 1
ATOM 3619 C C . LEU B 1 224 ? 13.688 6.969 22.953 1 88.31 224 LEU B C 1
ATOM 3621 O O . LEU B 1 224 ? 14.781 6.98 23.531 1 88.31 224 LEU B O 1
ATOM 3625 N N . LEU B 1 225 ? 13.539 7.152 21.719 1 87.88 225 LEU B N 1
ATOM 3626 C CA . LEU B 1 225 ? 14.703 7.371 20.859 1 87.88 225 LEU B CA 1
ATOM 3627 C C . LEU B 1 225 ? 15.367 8.703 21.172 1 87.88 225 LEU B C 1
ATOM 3629 O O . LEU B 1 225 ? 16.594 8.836 21.078 1 87.88 225 LEU B O 1
ATOM 3633 N N . GLN B 1 226 ? 14.594 9.719 21.516 1 87.81 226 GLN B N 1
ATOM 3634 C CA . GLN B 1 226 ? 15.125 11.016 21.922 1 87.81 226 GLN B CA 1
ATOM 3635 C C . GLN B 1 226 ? 15.961 10.891 23.188 1 87.81 226 GLN B C 1
ATOM 3637 O O . GLN B 1 226 ? 17 11.531 23.328 1 87.81 226 GLN B O 1
ATOM 3642 N N . GLN B 1 227 ? 15.516 9.961 24.031 1 89.62 227 GLN B N 1
ATOM 3643 C CA . GLN B 1 227 ? 16.203 9.75 25.297 1 89.62 227 GLN B CA 1
ATOM 3644 C C . GLN B 1 227 ? 17.453 8.883 25.109 1 89.62 227 GLN B C 1
ATOM 3646 O O . GLN B 1 227 ? 18.469 9.102 25.781 1 89.62 227 GLN B O 1
ATOM 3651 N N . PHE B 1 228 ? 17.297 7.91 24.203 1 90.44 228 PHE B N 1
ATOM 3652 C CA . PHE B 1 228 ? 18.375 6.965 23.953 1 90.44 228 PHE B CA 1
ATOM 3653 C C . PHE B 1 228 ? 18.672 6.875 22.453 1 90.44 228 PHE B C 1
ATOM 3655 O O . PHE B 1 228 ? 18.391 5.859 21.828 1 90.44 228 PHE B O 1
ATOM 3662 N N . PRO B 1 229 ? 19.359 7.82 21.891 1 84.81 229 PRO B N 1
ATOM 3663 C CA . PRO B 1 229 ? 19.562 7.898 20.438 1 84.81 229 PRO B CA 1
ATOM 3664 C C . PRO B 1 229 ? 20.344 6.699 19.891 1 84.81 229 PRO B C 1
ATOM 3666 O O . PRO B 1 229 ? 20.203 6.367 18.703 1 84.81 229 PRO B O 1
ATOM 3669 N N . GLN B 1 230 ? 21.094 5.992 20.703 1 85.19 230 GLN B N 1
ATOM 3670 C CA . GLN B 1 230 ? 21.875 4.844 20.25 1 85.19 230 GLN B CA 1
ATOM 3671 C C . GLN B 1 230 ? 20.969 3.693 19.828 1 85.19 230 GLN B C 1
ATOM 3673 O O . GLN B 1 230 ? 21.375 2.816 19.062 1 85.19 230 GLN B O 1
ATOM 3678 N N . LEU B 1 231 ? 19.703 3.744 20.359 1 84.31 231 LEU B N 1
ATOM 3679 C CA . LEU B 1 231 ? 18.734 2.709 20 1 84.31 231 LEU B CA 1
ATOM 3680 C C . LEU B 1 231 ? 18.406 2.768 18.516 1 84.31 231 LEU B C 1
ATOM 3682 O O . LEU B 1 231 ? 18 1.765 17.922 1 84.31 231 LEU B O 1
ATOM 3686 N N . ALA B 1 232 ? 18.594 3.908 17.891 1 82 232 ALA B N 1
ATOM 3687 C CA . ALA B 1 232 ? 18.281 4.078 16.484 1 82 232 ALA B CA 1
ATOM 3688 C C . ALA B 1 232 ? 19.234 3.268 15.609 1 82 232 ALA B C 1
ATOM 3690 O O . ALA B 1 232 ? 18.922 2.963 14.453 1 82 232 ALA B O 1
ATOM 3691 N N . GLU B 1 233 ? 20.391 2.971 16.172 1 83.31 233 GLU B N 1
ATOM 3692 C CA . GLU B 1 233 ? 21.391 2.209 15.43 1 83.31 233 GLU B CA 1
ATOM 3693 C C . GLU B 1 233 ? 21 0.74 15.312 1 83.31 233 GLU B C 1
ATOM 3695 O O . GLU B 1 233 ? 21.562 0.003 14.5 1 83.31 233 GLU B O 1
ATOM 3700 N N . LEU B 1 234 ? 20.047 0.401 16.125 1 76.19 234 LEU B N 1
ATOM 3701 C CA . LEU B 1 234 ? 19.609 -0.992 16.141 1 76.19 234 LEU B CA 1
ATOM 3702 C C . LEU B 1 234 ? 18.766 -1.314 14.914 1 76.19 234 LEU B C 1
ATOM 3704 O O . LEU B 1 234 ? 18.531 -2.486 14.609 1 76.19 234 LEU B O 1
ATOM 3708 N N . PHE B 1 235 ? 18.422 -0.259 14.234 1 73.56 235 PHE B N 1
ATOM 3709 C CA . PHE B 1 235 ? 17.516 -0.506 13.125 1 73.56 235 PHE B CA 1
ATOM 3710 C C . PHE B 1 235 ? 18.203 -0.27 11.789 1 73.56 235 PHE B C 1
ATOM 3712 O O . PHE B 1 235 ? 19.156 0.504 11.711 1 73.56 235 PHE B O 1
#

Nearest PDB structures (foldseek):
  6uae-assembly4_D  TM=7.593E-01  e=2.270E-07  Comamonas testosteroni
  3f7s-assembly1_A-2  TM=7.492E-01  e=1.881E-07  Pseudomonas putida KT2440
  4i4k-assembly1_B  TM=7.185E-01  e=4.818E-07  Streptomyces globisporus C-1027
  4i4k-assembly1_A  TM=6.853E-01  e=1.023E-06  Streptomyces globisporus C-1027
  6vw4-assembly2_B  TM=6.680E-01  e=4.328E-06  Catenulispora acidiphila DSM 44928

Organism: Lactuca saligna (NCBI:txid75948)

Radius of gyration: 34.5 Å; Cα contacts (8 Å, |Δi|>4): 626; chains: 2; bounding box: 61×108×114 Å

Secondary structure (DSSP, 8-state):
--------------------------------------------GGGTTGGGS------------------S-----------------HHHHHHHHHHHHHTT-GGGTGGGEEEEEEEEETTSSS-EESHHHHHHHHHHHHHHS-TTEEEEEEEE--S-SSEEEEEEEEEETTEEPTT--EEEEEEEEEETTEEEEEEEEEEE--S---THHHHHHHHHHHHHHHH-GGGGGG-/--------------------------------------------GGGTTGGGS------------------------------------HHHHHHHHHHHHHTT-GGGTGGGEEEEEEEEETTSSS-EESHHHHHHHHHHHHHHS-TTEEEEEEEE--S-SSEEEEEEEEEETTEEPTT--EEEEEEEEEETTEEEEEEEEEEE--S---THHHHHHHHHHHHHHHH-GGGGGG-

Sequence (470 aa):
MAAMMIIMIPLPTTTTTKSSIAPFPLSSSSSTFSYFTTRRRRKSTHSEYIDRFSFRSTPTDSNPVILSNLSEGEVSSPPSVVSSSSLDSASDVVRRFYEGINSRDLSTVVDLIAEDCVYEDLVFPQPFIGRKAILEFFEKFIYTISQDLQFAIDDISGEDTLAVGVTWHLEWKGKPFPFSKGCSFYRLEVVNGQRKIIYGRDIVEPAVKPGDLALVAIRGVTWLLQQFPQLAELFMAAMMIIMIPLPTTTTTKSSIAPFPLSSSSSTFSYFTTRRRRKSTHSEYIDRFSFRSTPTDSNPVILSNLSEGEVSSPPSVVSSSSLDSASDVVRRFYEGINSRDLSTVVDLIAEDCVYEDLVFPQPFIGRKAILEFFEKFIYTISQDLQFAIDDISGEDTLAVGVTWHLEWKGKPFPFSKGCSFYRLEVVNGQRKIIYGRDIVEPAVKPGDLALVAIRGVTWLLQQFPQLAELF